Protein 6H99 (pdb70)

Organism: Chlorobium limicola (strain DSM 245 / NBRC 103803 / 6330) (NCBI:txid290315)

Solvent-accessible surface area: 17802 Å² total

B-factor: mean 19.65, std 9.13, range [6.83, 72.65]

Sequence (423 aa):
HMEITTDSLLALLGSEKVKIIDVRSADAYNGWRMRGEVRGGHIKGAKSLPAKWLTDPEWLNIVRFKQIRPEDAIVLYGYTPEECEEQTATRFKENGYNNVSVFHRFHPDWTGNDAFPMDRLEQYNRLVPAEWVNGLISGEEIPEYDNDTFIVCCHAHYRNRDAYLSGHIPGATDMDTLALESPETWNRRTPEELKKALEEHGITASTTVVLYGKFMHPDNADEFPGSAAGHIGAIRLAFIMMMYAGVEDVRVLNGGYQSWTDAGFAISKDDVPKTTVPEFGAPIPSRPEFAVDIDEAKEMLQSEDSSDLVCVRSYPEYIGEVSGYNYIAAAGRIPGAIFAECGSDAYHMENYRNHDHTTREYHEIEDIWAKSGIIPKKHLAFYGTGWRGSEAWFNALLMMGWPRVSVYDGGWFEWSNDPENPYETGVP

CATH classification: 3.40.250.10 (+1 more: 3.40.250.10)

Radius of gyration: 21.92 Å; Cα contacts (8 Å, |Δi|>4): 915; chains: 1; bounding box: 57×53×55 Å

Secondary structure (DSSP, 8-state):
-EEE-HHHHHHHTT-TTEEEEE-S-HHHHHT--TT--SS-SEETTPEE--GGGGGSTTHHHHHHHTT--TTSEEEEE-SSGGGGHHHHHHHHHTT---EEEE--IIIIITT-TTS-EE--TTGGGEE-HHHHHHHHTT---SS---S-EEEEEEESS-HHHHHT-B-TT-EEEEGGGTB-TTT-SBPPHHHHHHHHHHTT--TTSEEEEEE-B----TTSS-GGGGBHHHHHHHHHHHHHHHT-S-EEEETTTHHHHHHTT---B---PPPPP-S---S-S-S-GGGEE-HHHHHHHTT-TTEEEEE---HHHHTTS--SSTT-----B-TTPEE---SSSTT--GGGB-TTSSBP-HHHHHHHHHHTT--TTSEEEE---SHHHHHHHHHHHHTT-SSEEEESSHHHHHHTSTTS--B-S--

Structure (mmCIF, N/CA/C/O backbone):
data_6H99
#
_entry.id   6H99
#
_cell.length_a   129.760
_cell.length_b   43.183
_cell.length_c   88.740
_cell.angle_alpha   90.00
_cell.angle_beta   108.46
_cell.angle_gamma   90.00
#
_symmetry.space_group_name_H-M   'C 1 2 1'
#
loop_
_entity.id
_entity.type
_entity.pdbx_description
1 polymer Sulfurtransferase
2 non-polymer 'MAGNESIUM ION'
3 non-polymer 'CHLORIDE ION'
4 non-polymer 1,2-ETHANEDIOL
5 non-polymer DI(HYDROXYETHYL)ETHER
6 non-polymer GLYCEROL
7 water water
#
loop_
_atom_site.group_PDB
_atom_site.id
_atom_site.type_symbol
_atom_site.label_atom_id
_atom_site.label_alt_id
_atom_site.label_comp_id
_atom_site.label_asym_id
_atom_site.label_entity_id
_atom_site.label_seq_id
_atom_site.pdbx_PDB_ins_code
_atom_site.Cartn_x
_atom_site.Cartn_y
_atom_site.Cartn_z
_atom_site.occupancy
_atom_site.B_iso_or_equiv
_atom_site.auth_seq_id
_atom_site.auth_comp_id
_atom_site.auth_asym_id
_atom_site.auth_atom_id
_atom_site.pdbx_PDB_model_num
ATOM 1 N N . HIS A 1 17 ? 9.710 19.130 3.114 1.00 38.36 -2 HIS A N 1
ATOM 2 C CA . HIS A 1 17 ? 11.030 18.593 2.776 1.00 34.45 -2 HIS A CA 1
ATOM 3 C C . HIS A 1 17 ? 10.984 17.828 1.459 1.00 32.90 -2 HIS A C 1
ATOM 4 O O . HIS A 1 17 ? 10.043 17.068 1.213 1.00 38.91 -2 HIS A O 1
ATOM 11 N N . MET A 1 18 ? 11.994 18.016 0.613 1.00 37.33 -1 MET A N 1
ATOM 12 C CA . MET A 1 18 ? 11.994 17.332 -0.671 1.00 35.89 -1 MET A CA 1
ATOM 13 C C . MET A 1 18 ? 12.236 15.837 -0.462 1.00 38.77 -1 MET A C 1
ATOM 14 O O . MET A 1 18 ? 12.712 15.410 0.592 1.00 35.62 -1 MET A O 1
ATOM 19 N N . GLU A 1 19 ? 11.887 15.041 -1.480 1.00 29.76 35 GLU A N 1
ATOM 20 C CA . GLU A 1 19 ? 11.979 13.589 -1.459 1.00 30.51 35 GLU A CA 1
ATOM 21 C C . GLU A 1 19 ? 12.982 13.129 -2.508 1.00 31.56 35 GLU A C 1
ATOM 22 O O . GLU A 1 19 ? 13.179 13.799 -3.524 1.00 29.47 35 GLU A O 1
ATOM 28 N N . ILE A 1 20 ? 13.644 11.994 -2.248 1.00 20.07 36 ILE A N 1
ATOM 29 C CA . ILE A 1 20 ? 14.492 11.329 -3.236 1.00 16.65 36 ILE A CA 1
ATOM 30 C C . ILE A 1 20 ? 13.985 9.906 -3.458 1.00 22.24 36 ILE A C 1
ATOM 31 O O . ILE A 1 20 ? 13.574 9.224 -2.510 1.00 20.81 36 ILE A O 1
ATOM 36 N N . THR A 1 21 ? 13.985 9.470 -4.719 1.00 21.51 37 THR A N 1
ATOM 37 C CA . THR A 1 21 ? 13.482 8.146 -5.069 1.00 20.31 37 THR A CA 1
ATOM 38 C C . THR A 1 21 ? 14.534 7.059 -4.858 1.00 18.54 37 THR A C 1
ATOM 39 O O . THR A 1 21 ? 15.737 7.318 -4.781 1.00 19.97 37 THR A O 1
ATOM 43 N N . THR A 1 22 ? 14.047 5.821 -4.741 1.00 17.48 38 THR A N 1
ATOM 44 C CA . THR A 1 22 ? 14.931 4.665 -4.669 1.00 20.14 38 THR A CA 1
ATOM 45 C C . THR A 1 22 ? 15.915 4.626 -5.838 1.00 21.02 38 THR A C 1
ATOM 46 O O . THR A 1 22 ? 17.111 4.392 -5.643 1.00 21.00 38 THR A O 1
ATOM 50 N N . ASP A 1 23 ? 15.429 4.841 -7.070 1.00 24.72 39 ASP A N 1
ATOM 51 C CA . ASP A 1 23 ? 16.341 4.727 -8.208 1.00 22.81 39 ASP A CA 1
ATOM 52 C C . ASP A 1 23 ? 17.368 5.844 -8.199 1.00 19.21 39 ASP A C 1
ATOM 53 O O . ASP A 1 23 ? 18.527 5.622 -8.575 1.00 19.39 39 ASP A O 1
ATOM 58 N N . SER A 1 24 ? 16.967 7.032 -7.759 1.00 17.13 40 SER A N 1
ATOM 59 C CA . SER A 1 24 ? 17.909 8.136 -7.661 1.00 19.76 40 SER A CA 1
ATOM 60 C C . SER A 1 24 ? 19.014 7.824 -6.663 1.00 19.29 40 SER A C 1
ATOM 61 O O . SER A 1 24 ? 20.209 7.964 -6.964 1.00 18.36 40 SER A O 1
ATOM 64 N N . LEU A 1 25 ? 18.624 7.389 -5.474 1.00 21.64 41 LEU A N 1
ATOM 65 C CA . LEU A 1 25 ? 19.608 7.121 -4.434 1.00 19.01 41 LEU A CA 1
ATOM 66 C C . LEU A 1 25 ? 20.556 6.015 -4.858 1.00 18.27 41 LEU A C 1
ATOM 67 O O . LEU A 1 25 ? 21.774 6.114 -4.647 1.00 19.49 41 LEU A O 1
ATOM 72 N N . LEU A 1 26 ? 20.014 4.950 -5.453 1.00 15.91 42 LEU A N 1
ATOM 73 C CA . LEU A 1 26 ? 20.855 3.872 -5.941 1.00 21.55 42 LEU A CA 1
ATOM 74 C C . LEU A 1 26 ? 21.882 4.400 -6.930 1.00 21.77 42 LEU A C 1
ATOM 75 O O . LEU A 1 26 ? 23.062 4.033 -6.878 1.00 24.09 42 LEU A O 1
ATOM 80 N N . ALA A 1 27 ? 21.450 5.289 -7.831 1.00 20.33 43 ALA A N 1
ATOM 81 C CA . ALA A 1 27 ? 22.360 5.772 -8.853 1.00 18.29 43 ALA A CA 1
ATOM 82 C C . ALA A 1 27 ? 23.430 6.684 -8.278 1.00 20.26 43 ALA A C 1
ATOM 83 O O . ALA A 1 27 ? 24.522 6.772 -8.856 1.00 17.25 43 ALA A O 1
ATOM 85 N N . LEU A 1 28 ? 23.169 7.312 -7.129 1.00 20.88 44 LEU A N 1
ATOM 86 C CA . LEU A 1 28 ? 24.137 8.203 -6.502 1.00 19.99 44 LEU A CA 1
ATOM 87 C C . LEU A 1 28 ? 25.040 7.514 -5.498 1.00 23.92 44 LEU A C 1
ATOM 88 O O . LEU A 1 28 ? 25.939 8.174 -4.974 1.00 22.02 44 LEU A O 1
ATOM 93 N N . LEU A 1 29 ? 24.833 6.233 -5.192 1.00 19.07 45 LEU A N 1
ATOM 94 C CA . LEU A 1 29 ? 25.668 5.622 -4.158 1.00 23.12 45 LEU A CA 1
ATOM 95 C C . LEU A 1 29 ? 27.133 5.707 -4.570 1.00 28.66 45 LEU A C 1
ATOM 96 O O . LEU A 1 29 ? 27.470 5.533 -5.742 1.00 28.80 45 LEU A O 1
ATOM 101 N N . GLY A 1 30 ? 28.003 6.007 -3.606 1.00 36.30 46 GLY A N 1
ATOM 102 C CA . GLY A 1 30 ? 29.421 6.078 -3.886 1.00 42.48 46 GLY A CA 1
ATOM 103 C C . GLY A 1 30 ? 29.905 7.396 -4.447 1.00 45.05 46 GLY A C 1
ATOM 104 O O . GLY A 1 30 ? 31.116 7.564 -4.627 1.00 63.96 46 GLY A O 1
ATOM 105 N N . SER A 1 31 ? 29.009 8.331 -4.739 1.00 42.37 47 SER A N 1
ATOM 106 C CA . SER A 1 31 ? 29.393 9.700 -5.057 1.00 41.29 47 SER A CA 1
ATOM 107 C C . SER A 1 31 ? 29.748 10.437 -3.774 1.00 44.16 47 SER A C 1
ATOM 108 O O . SER A 1 31 ? 28.917 10.546 -2.870 1.00 50.74 47 SER A O 1
ATOM 111 N N . GLU A 1 32 ? 30.965 10.955 -3.680 1.00 45.48 48 GLU A N 1
ATOM 112 C CA . GLU A 1 32 ? 31.316 11.616 -2.436 1.00 51.84 48 GLU A CA 1
ATOM 113 C C . GLU A 1 32 ? 30.833 13.069 -2.373 1.00 54.53 48 GLU A C 1
ATOM 114 O O . GLU A 1 32 ? 31.322 13.826 -1.527 1.00 56.79 48 GLU A O 1
ATOM 120 N N . LYS A 1 33 ? 29.874 13.483 -3.206 1.00 44.74 49 LYS A N 1
ATOM 121 C CA . LYS A 1 33 ? 29.233 14.771 -2.969 1.00 36.50 49 LYS A CA 1
ATOM 122 C C . LYS A 1 33 ? 27.893 14.649 -2.249 1.00 42.62 49 LYS A C 1
ATOM 123 O O . LYS A 1 33 ? 27.403 15.653 -1.714 1.00 44.55 49 LYS A O 1
ATOM 129 N N . VAL A 1 34 ? 27.302 13.448 -2.213 1.00 48.32 50 VAL A N 1
ATOM 130 C CA . VAL A 1 34 ? 26.042 13.185 -1.518 1.00 37.94 50 VAL A CA 1
ATOM 131 C C . VAL A 1 34 ? 26.341 12.476 -0.201 1.00 28.16 50 VAL A C 1
ATOM 132 O O . VAL A 1 34 ? 27.138 11.529 -0.159 1.00 34.84 50 VAL A O 1
ATOM 136 N N . LYS A 1 35 ? 25.741 12.973 0.884 1.00 25.72 51 LYS A N 1
ATOM 137 C CA . LYS A 1 35 ? 25.961 12.470 2.234 1.00 22.00 51 LYS A CA 1
ATOM 138 C C . LYS A 1 35 ? 24.654 11.864 2.728 1.00 17.00 51 LYS A C 1
ATOM 139 O O . LYS A 1 35 ? 23.685 12.588 2.983 1.00 17.04 51 LYS A O 1
ATOM 145 N N . ILE A 1 36 ? 24.641 10.539 2.875 1.00 15.94 52 ILE A N 1
ATOM 146 C CA . ILE A 1 36 ? 23.470 9.804 3.342 1.00 16.54 52 ILE A CA 1
ATOM 147 C C . ILE A 1 36 ? 23.534 9.698 4.857 1.00 17.09 52 ILE A C 1
ATOM 148 O O . ILE A 1 36 ? 24.547 9.240 5.396 1.00 15.74 52 ILE A O 1
ATOM 153 N N . ILE A 1 37 ? 22.446 10.065 5.535 1.00 14.50 53 ILE A N 1
ATOM 154 C CA . ILE A 1 37 ? 22.420 10.137 6.997 1.00 16.45 53 ILE A CA 1
ATOM 155 C C . ILE A 1 37 ? 21.279 9.271 7.533 1.00 16.89 53 ILE A C 1
ATOM 156 O O . ILE A 1 37 ? 20.101 9.515 7.242 1.00 16.10 53 ILE A O 1
ATOM 161 N N . ASP A 1 38 ? 21.639 8.292 8.362 1.00 12.09 54 ASP A N 1
ATOM 162 C CA . ASP A 1 38 ? 20.701 7.371 8.997 1.00 18.14 54 ASP A CA 1
ATOM 163 C C . ASP A 1 38 ? 20.331 7.912 10.376 1.00 15.68 54 ASP A C 1
ATOM 164 O O . ASP A 1 38 ? 21.185 7.971 11.275 1.00 14.61 54 ASP A O 1
ATOM 169 N N . VAL A 1 39 ? 19.067 8.311 10.559 1.00 15.17 55 VAL A N 1
ATOM 170 C CA . VAL A 1 39 ? 18.667 8.925 11.826 1.00 17.14 55 VAL A CA 1
ATOM 171 C C . VAL A 1 39 ? 18.077 7.914 12.816 1.00 15.88 55 VAL A C 1
ATOM 172 O O . VAL A 1 39 ? 17.480 8.307 13.817 1.00 15.79 55 VAL A O 1
ATOM 176 N N . ARG A 1 40 ? 18.208 6.619 12.530 1.00 12.33 56 ARG A N 1
ATOM 177 C CA . ARG A 1 40 ? 17.786 5.585 13.478 1.00 13.10 56 ARG A CA 1
ATOM 178 C C . ARG A 1 40 ? 18.813 5.459 14.586 1.00 15.22 56 ARG A C 1
ATOM 179 O O . ARG A 1 40 ? 19.836 6.152 14.584 1.00 13.44 56 ARG A O 1
ATOM 187 N N . SER A 1 41 ? 18.536 4.569 15.548 1.00 11.39 57 SER A N 1
ATOM 188 C CA . SER A 1 41 ? 19.497 4.377 16.626 1.00 12.51 57 SER A CA 1
ATOM 189 C C . SER A 1 41 ? 20.801 3.852 16.067 1.00 12.86 57 SER A C 1
ATOM 190 O O . SER A 1 41 ? 20.840 3.223 15.015 1.00 13.80 57 SER A O 1
ATOM 193 N N . ALA A 1 42 ? 21.886 4.066 16.829 1.00 12.53 58 ALA A N 1
ATOM 194 C CA . ALA A 1 42 ? 23.152 3.484 16.401 1.00 11.24 58 ALA A CA 1
ATOM 195 C C . ALA A 1 42 ? 23.062 1.965 16.346 1.00 9.81 58 ALA A C 1
ATOM 196 O O . ALA A 1 42 ? 23.760 1.320 15.562 1.00 11.25 58 ALA A O 1
ATOM 198 N N . ASP A 1 43 ? 22.217 1.375 17.184 1.00 12.81 59 ASP A N 1
ATOM 199 C CA . ASP A 1 43 ? 22.110 -0.076 17.169 1.00 11.66 59 ASP A CA 1
ATOM 200 C C . ASP A 1 43 ? 21.458 -0.573 15.885 1.00 11.87 59 ASP A C 1
ATOM 201 O O . ASP A 1 43 ? 21.905 -1.574 15.325 1.00 11.22 59 ASP A O 1
ATOM 206 N N . ALA A 1 44 ? 20.401 0.103 15.420 1.00 13.25 60 ALA A N 1
ATOM 207 C CA . ALA A 1 44 ? 19.805 -0.240 14.121 1.00 12.71 60 ALA A CA 1
ATOM 208 C C . ALA A 1 44 ? 20.832 -0.061 13.004 1.00 12.68 60 ALA A C 1
ATOM 209 O O . ALA A 1 44 ? 21.028 -0.954 12.168 1.00 11.63 60 ALA A O 1
ATOM 211 N N . TYR A 1 45 ? 21.540 1.083 13.026 1.00 10.57 61 TYR A N 1
ATOM 212 C CA . TYR A 1 45 ? 22.626 1.333 12.088 1.00 11.64 61 TYR A CA 1
ATOM 213 C C . TYR A 1 45 ? 23.617 0.181 12.053 1.00 13.25 61 TYR A C 1
ATOM 214 O O . TYR A 1 45 ? 24.065 -0.226 10.973 1.00 13.09 61 TYR A O 1
ATOM 223 N N . ASN A 1 46 ? 23.960 -0.369 13.237 1.00 11.97 62 ASN A N 1
ATOM 224 C CA . ASN A 1 46 ? 24.981 -1.403 13.323 1.00 10.92 62 ASN A CA 1
ATOM 225 C C . ASN A 1 46 ? 24.509 -2.731 12.778 1.00 12.28 62 ASN A C 1
ATOM 226 O O . ASN A 1 46 ? 25.356 -3.589 12.506 1.00 11.58 62 ASN A O 1
ATOM 231 N N . GLY A 1 47 ? 23.192 -2.926 12.653 1.00 11.66 63 GLY A N 1
ATOM 232 C CA . GLY A 1 47 ? 22.686 -4.182 12.126 1.00 11.80 63 GLY A CA 1
ATOM 233 C C . GLY A 1 47 ? 21.432 -4.694 12.808 1.00 12.72 63 GLY A C 1
ATOM 234 O O . GLY A 1 47 ? 20.785 -5.611 12.288 1.00 14.62 63 GLY A O 1
ATOM 235 N N . TRP A 1 48 ? 21.077 -4.145 13.969 1.00 11.56 64 TRP A N 1
ATOM 236 C CA . TRP A 1 48 ? 19.939 -4.661 14.722 1.00 11.38 64 TRP A CA 1
ATOM 237 C C . TRP A 1 48 ? 18.634 -4.445 13.963 1.00 14.41 64 TRP A C 1
ATOM 238 O O . TRP A 1 48 ? 18.319 -3.329 13.534 1.00 14.44 64 TRP A O 1
ATOM 249 N N . ARG A 1 49 ? 17.853 -5.514 13.847 1.00 14.78 65 ARG A N 1
ATOM 250 C CA . ARG A 1 49 ? 16.585 -5.425 13.121 1.00 15.91 65 ARG A CA 1
ATOM 251 C C . ARG A 1 49 ? 15.484 -5.003 14.094 1.00 15.92 65 ARG A C 1
ATOM 252 O O . ARG A 1 49 ? 14.609 -5.775 14.503 1.00 17.94 65 ARG A O 1
ATOM 260 N N . MET A 1 50 ? 15.538 -3.718 14.451 1.00 15.84 66 MET A N 1
ATOM 261 C CA . MET A 1 50 ? 14.736 -3.181 15.537 1.00 14.75 66 MET A CA 1
ATOM 262 C C . MET A 1 50 ? 13.250 -3.219 15.248 1.00 20.33 66 MET A C 1
ATOM 263 O O . MET A 1 50 ? 12.450 -3.188 16.193 1.00 21.40 66 MET A O 1
ATOM 268 N N . ARG A 1 51 ? 12.854 -3.271 13.977 1.00 19.68 67 ARG A N 1
ATOM 269 C CA . ARG A 1 51 ? 11.431 -3.319 13.640 1.00 21.46 67 ARG A CA 1
ATOM 270 C C . ARG A 1 51 ? 11.072 -4.567 12.842 1.00 23.76 67 ARG A C 1
ATOM 271 O O . ARG A 1 51 ? 10.094 -4.569 12.086 1.00 26.16 67 ARG A O 1
ATOM 279 N N . GLY A 1 52 ? 11.846 -5.641 13.011 1.00 21.07 68 GLY A N 1
ATOM 280 C CA . GLY A 1 52 ? 11.561 -6.911 12.374 1.00 23.04 68 GLY A CA 1
ATOM 281 C C . GLY A 1 52 ? 11.855 -6.969 10.892 1.00 28.90 68 GLY A C 1
ATOM 282 O O . GLY A 1 52 ? 11.420 -7.911 10.222 1.00 25.29 68 GLY A O 1
ATOM 283 N N . GLU A 1 53 ? 12.576 -5.986 10.358 1.00 22.02 69 GLU A N 1
ATOM 284 C CA . GLU A 1 53 ? 12.956 -5.996 8.958 1.00 19.20 69 GLU A CA 1
ATOM 285 C C . GLU A 1 53 ? 13.744 -7.261 8.619 1.00 25.32 69 GLU A C 1
ATOM 286 O O . GLU A 1 53 ? 14.396 -7.870 9.475 1.00 21.19 69 GLU A O 1
ATOM 292 N N . VAL A 1 54 ? 13.680 -7.665 7.350 1.00 23.97 70 VAL A N 1
ATOM 293 C CA . VAL A 1 54 ? 14.308 -8.925 6.983 1.00 18.36 70 VAL A CA 1
ATOM 294 C C . VAL A 1 54 ? 15.834 -8.805 6.954 1.00 23.37 70 VAL A C 1
ATOM 295 O O . VAL A 1 54 ? 16.546 -9.791 7.167 1.00 23.46 70 VAL A O 1
ATOM 299 N N . ARG A 1 55 ? 16.360 -7.609 6.723 1.00 23.76 71 ARG A N 1
ATOM 300 C CA . ARG A 1 55 ? 17.795 -7.365 6.626 1.00 19.02 71 ARG A CA 1
ATOM 301 C C . ARG A 1 55 ? 18.070 -6.078 7.390 1.00 18.62 71 ARG A C 1
ATOM 302 O O . ARG A 1 55 ? 17.388 -5.078 7.167 1.00 18.90 71 ARG A O 1
ATOM 310 N N . GLY A 1 56 ? 19.031 -6.098 8.315 1.00 16.93 72 GLY A N 1
ATOM 311 C CA . GLY A 1 56 ? 19.315 -4.950 9.146 1.00 16.44 72 GLY A CA 1
ATOM 312 C C . GLY A 1 56 ? 20.619 -4.286 8.732 1.00 14.67 72 GLY A C 1
ATOM 313 O O . GLY A 1 56 ? 21.365 -4.795 7.903 1.00 16.95 72 GLY A O 1
ATOM 314 N N . GLY A 1 57 ? 20.888 -3.138 9.333 1.00 11.96 73 GLY A N 1
ATOM 315 C CA . GLY A 1 57 ? 22.053 -2.363 8.955 1.00 13.40 73 GLY A CA 1
ATOM 316 C C . GLY A 1 57 ? 21.641 -1.085 8.245 1.00 12.77 73 GLY A C 1
ATOM 317 O O . GLY A 1 57 ? 20.497 -0.625 8.336 1.00 15.45 73 GLY A O 1
ATOM 318 N N . HIS A 1 58 ? 22.611 -0.480 7.553 1.00 13.97 74 HIS A N 1
ATOM 319 C CA . HIS A 1 58 ? 22.406 0.829 6.956 1.00 14.20 74 HIS A CA 1
ATOM 320 C C . HIS A 1 58 ? 22.652 0.795 5.448 1.00 14.45 74 HIS A C 1
ATOM 321 O O . HIS A 1 58 ? 23.337 -0.084 4.906 1.00 14.05 74 HIS A O 1
ATOM 328 N N . ILE A 1 59 ? 22.091 1.794 4.768 1.00 13.45 75 ILE A N 1
ATOM 329 C CA . ILE A 1 59 ? 22.418 1.970 3.361 1.00 14.75 75 ILE A CA 1
ATOM 330 C C . ILE A 1 59 ? 23.916 2.176 3.216 1.00 13.62 75 ILE A C 1
ATOM 331 O O . ILE A 1 59 ? 24.524 2.941 3.972 1.00 14.88 75 ILE A O 1
ATOM 336 N N . LYS A 1 60 ? 24.515 1.487 2.249 1.00 17.14 76 LYS A N 1
ATOM 337 C CA . LYS A 1 60 ? 25.956 1.530 2.055 1.00 15.31 76 LYS A CA 1
ATOM 338 C C . LYS A 1 60 ? 26.438 2.965 1.908 1.00 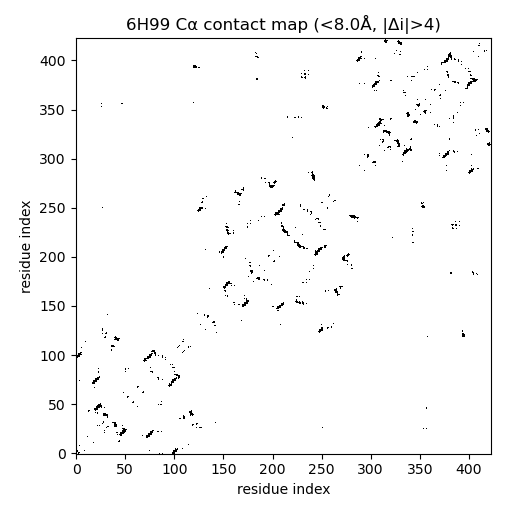20.20 76 LYS A C 1
ATOM 339 O O . LYS A 1 60 ? 25.927 3.733 1.082 1.00 21.10 76 LYS A O 1
ATOM 345 N N . GLY A 1 61 ? 27.409 3.336 2.729 1.00 15.70 77 GLY A N 1
ATOM 346 C CA . GLY A 1 61 ? 27.946 4.676 2.703 1.00 17.47 77 GLY A CA 1
ATOM 347 C C . GLY A 1 61 ? 27.324 5.641 3.685 1.00 16.75 77 GLY A C 1
ATOM 348 O O . GLY A 1 61 ? 27.879 6.732 3.891 1.00 19.29 77 GLY A O 1
ATOM 349 N N . ALA A 1 62 ? 26.189 5.286 4.291 1.00 16.75 78 ALA A N 1
ATOM 350 C CA . ALA A 1 62 ? 25.495 6.188 5.187 1.00 14.77 78 ALA A CA 1
ATOM 351 C C . ALA A 1 62 ? 26.318 6.442 6.446 1.00 15.20 78 ALA A C 1
ATOM 352 O O . ALA A 1 62 ? 27.152 5.621 6.850 1.00 16.89 78 ALA A O 1
ATOM 354 N N . LYS A 1 63 ? 26.092 7.608 7.032 1.00 13.78 79 LYS A N 1
ATOM 355 C CA . LYS A 1 63 ? 26.655 7.978 8.326 1.00 12.33 79 LYS A CA 1
ATOM 356 C C . LYS A 1 63 ? 25.552 7.863 9.365 1.00 15.29 79 LYS A C 1
ATOM 357 O O . LYS A 1 63 ? 24.368 7.972 9.052 1.00 15.85 79 LYS A O 1
ATOM 363 N N . SER A 1 64 ? 25.947 7.637 10.621 1.00 12.59 80 SER A N 1
ATOM 364 C CA . SER A 1 64 ? 25.003 7.523 11.723 1.00 11.87 80 SER A CA 1
ATOM 365 C C . SER A 1 64 ? 24.813 8.863 12.432 1.00 13.58 80 SER A C 1
ATOM 366 O O . SER A 1 64 ? 25.785 9.460 12.931 1.00 13.39 80 SER A O 1
ATOM 369 N N . LEU A 1 65 ? 23.562 9.312 12.537 1.00 13.88 81 LEU A N 1
ATOM 370 C CA . LEU A 1 65 ? 23.226 10.505 13.318 1.00 18.04 81 LEU A CA 1
ATOM 371 C C . LEU A 1 65 ? 21.877 10.306 14.001 1.00 15.58 81 LEU A C 1
ATOM 372 O O . LEU A 1 65 ? 20.843 10.828 13.560 1.00 14.93 81 LEU A O 1
ATOM 377 N N . PRO A 1 66 ? 21.845 9.542 15.087 1.00 12.86 82 PRO A N 1
ATOM 378 C CA . PRO A 1 66 ? 20.565 9.195 15.715 1.00 15.87 82 PRO A CA 1
ATOM 379 C C . PRO A 1 66 ? 19.732 10.424 16.064 1.00 16.21 82 PRO A C 1
ATOM 380 O O . PRO A 1 66 ? 20.224 11.375 16.672 1.00 15.64 82 PRO A O 1
ATOM 384 N N . ALA A 1 67 ? 18.443 10.386 15.699 1.00 17.12 83 ALA A N 1
ATOM 385 C CA . ALA A 1 67 ? 17.547 11.494 16.026 1.00 18.58 83 ALA A CA 1
ATOM 386 C C . ALA A 1 67 ? 17.439 11.722 17.525 1.00 19.85 83 ALA A C 1
ATOM 387 O O . ALA A 1 67 ? 17.077 12.825 17.955 1.00 17.33 83 ALA A O 1
ATOM 389 N N . LYS A 1 68 ? 17.753 10.709 18.331 1.00 19.45 84 LYS A N 1
ATOM 390 C CA . LYS A 1 68 ? 17.849 10.893 19.772 1.00 19.53 84 LYS A CA 1
ATOM 391 C C . LYS A 1 68 ? 18.707 12.105 20.141 1.00 17.27 84 LYS A C 1
ATOM 392 O O . LYS A 1 68 ? 18.420 12.808 21.125 1.00 21.27 84 LYS A O 1
ATOM 398 N N . TRP A 1 69 ? 19.752 12.375 19.355 1.00 18.41 85 TRP A N 1
ATOM 399 C CA . TRP A 1 69 ? 20.704 13.443 19.637 1.00 14.61 85 TRP A CA 1
ATOM 400 C C . TRP A 1 69 ? 20.144 14.844 19.407 1.00 19.35 85 TRP A C 1
ATOM 401 O O . TRP A 1 69 ? 20.796 15.815 19.806 1.00 17.46 85 TRP A O 1
ATOM 412 N N . LEU A 1 70 ? 18.967 14.976 18.786 1.00 18.85 86 LEU A N 1
ATOM 413 C CA . LEU A 1 70 ? 18.390 16.302 18.575 1.00 20.36 86 LEU A CA 1
ATOM 414 C C . LEU A 1 70 ? 18.105 17.029 19.895 1.00 20.62 86 LEU A C 1
ATOM 415 O O . LEU A 1 70 ? 18.044 18.266 19.918 1.00 22.44 86 LEU A O 1
ATOM 420 N N . THR A 1 71 ? 17.883 16.301 20.991 1.00 20.61 87 THR A N 1
ATOM 421 C CA . THR A 1 71 ? 17.631 16.959 22.269 1.00 27.76 87 THR A CA 1
ATOM 422 C C . THR A 1 71 ? 18.900 17.230 23.057 1.00 28.30 87 THR A C 1
ATOM 423 O O . THR A 1 71 ? 18.816 17.726 24.186 1.00 29.81 87 THR A O 1
ATOM 427 N N . ASP A 1 72 ? 20.050 16.913 22.505 1.00 22.18 88 ASP A N 1
ATOM 428 C CA . ASP A 1 72 ? 21.305 17.257 23.148 1.00 25.71 88 ASP A CA 1
ATOM 429 C C . ASP A 1 72 ? 21.862 18.549 22.567 1.00 19.72 88 ASP A C 1
ATOM 430 O O . ASP A 1 72 ? 21.848 18.738 21.342 1.00 21.73 88 ASP A O 1
ATOM 435 N N . PRO A 1 73 ? 22.341 19.484 23.392 1.00 23.78 89 PRO A N 1
ATOM 436 C CA . PRO A 1 73 ? 22.946 20.696 22.827 1.00 19.74 89 PRO A CA 1
ATOM 437 C C . PRO A 1 73 ? 24.140 20.400 21.947 1.00 25.80 89 PRO A C 1
ATOM 438 O O . PRO A 1 73 ? 24.502 21.248 21.129 1.00 26.31 89 PRO A O 1
ATOM 442 N N . GLU A 1 74 ? 24.737 19.202 22.064 1.00 26.58 90 GLU A N 1
ATOM 443 C CA . GLU A 1 74 ? 25.880 18.789 21.248 1.00 28.09 90 GLU A CA 1
ATOM 444 C C . GLU A 1 74 ? 25.551 18.594 19.757 1.00 24.29 90 GLU A C 1
ATOM 445 O O . GLU A 1 74 ? 26.484 18.487 18.950 1.00 22.91 90 GLU A O 1
ATOM 451 N N . TRP A 1 75 ? 24.268 18.570 19.367 1.00 22.28 91 TRP A N 1
ATOM 452 C CA . TRP A 1 75 ? 23.882 18.083 18.037 1.00 21.17 91 TRP A CA 1
ATOM 453 C C . TRP A 1 75 ? 24.631 18.780 16.905 1.00 24.50 91 TRP A C 1
ATOM 454 O O . TRP A 1 75 ? 25.192 18.121 16.022 1.00 19.58 91 TRP A O 1
ATOM 465 N N . LEU A 1 76 ? 24.644 20.112 16.895 1.00 21.67 92 LEU A N 1
ATOM 466 C CA . LEU A 1 76 ? 25.200 20.797 15.725 1.00 19.83 92 LEU A CA 1
ATOM 467 C C . LEU A 1 76 ? 26.713 20.616 15.641 1.00 20.07 92 LEU A C 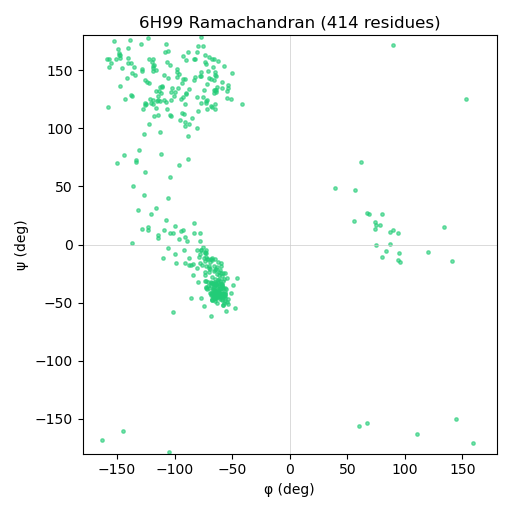1
ATOM 468 O O . LEU A 1 76 ? 27.260 20.427 14.544 1.00 21.42 92 LEU A O 1
ATOM 473 N N . ASN A 1 77 ? 27.397 20.626 16.793 1.00 21.62 93 ASN A N 1
ATOM 474 C CA . ASN A 1 77 ? 28.838 20.378 16.803 1.00 20.76 93 ASN A CA 1
ATOM 475 C C . ASN A 1 77 ? 29.164 18.951 16.352 1.00 20.88 93 ASN A C 1
ATOM 476 O O . ASN A 1 77 ? 30.208 18.720 15.740 1.00 20.21 93 ASN A O 1
ATOM 481 N N . ILE A 1 78 ? 28.288 17.985 16.645 1.00 22.26 94 ILE A N 1
ATOM 482 C CA . ILE A 1 78 ? 28.491 16.619 16.165 1.00 18.03 94 ILE A CA 1
ATOM 483 C C . ILE A 1 78 ? 28.420 16.571 14.643 1.00 18.76 94 ILE A C 1
ATOM 484 O O . ILE A 1 78 ? 29.246 15.929 13.981 1.00 18.83 94 ILE A O 1
ATOM 489 N N . VAL A 1 79 ? 27.400 17.217 14.076 1.00 18.83 95 VAL A N 1
ATOM 490 C CA . VAL A 1 79 ? 27.223 17.275 12.625 1.00 20.60 95 VAL A CA 1
ATOM 491 C C . VAL A 1 79 ? 28.471 17.860 11.961 1.00 18.60 95 VAL A C 1
ATOM 492 O O . VAL A 1 79 ? 29.002 17.309 10.987 1.00 21.25 95 VAL A O 1
ATOM 496 N N . ARG A 1 80 ? 28.950 18.990 12.484 1.00 20.32 96 ARG A N 1
ATOM 497 C CA . ARG A 1 80 ? 30.165 19.603 11.953 1.00 27.88 96 ARG A CA 1
ATOM 498 C C . ARG A 1 80 ? 31.373 18.687 12.125 1.00 22.22 96 ARG A C 1
ATOM 499 O O . ARG A 1 80 ? 32.199 18.557 11.212 1.00 24.01 96 ARG A O 1
ATOM 507 N N . PHE A 1 81 ? 31.485 18.021 13.276 1.00 22.37 97 PHE A N 1
ATOM 508 C CA . PHE A 1 81 ? 32.626 17.141 13.490 1.00 21.11 97 PHE A CA 1
ATOM 509 C C . PHE A 1 81 ? 32.625 16.000 12.486 1.00 24.72 97 PHE A C 1
ATOM 510 O O . PHE A 1 81 ? 33.684 15.568 12.015 1.00 26.57 97 PHE A O 1
ATOM 518 N N . LYS A 1 82 ? 31.450 15.511 12.139 1.00 22.45 98 LYS A N 1
ATOM 519 C CA . LYS A 1 82 ? 31.344 14.493 11.107 1.00 19.59 98 LYS A CA 1
ATOM 520 C C . LYS A 1 82 ? 31.476 15.061 9.690 1.00 25.80 98 LYS A C 1
ATOM 521 O O . LYS A 1 82 ? 31.223 14.338 8.726 1.00 25.72 98 LYS A O 1
ATOM 527 N N . GLN A 1 83 ? 31.865 16.331 9.546 1.00 28.54 99 GLN A N 1
ATOM 528 C CA . GLN A 1 83 ? 32.202 16.934 8.252 1.00 26.56 99 GLN A CA 1
ATOM 529 C C . GLN A 1 83 ? 30.984 17.106 7.358 1.00 28.75 99 GLN A C 1
ATOM 530 O O . GLN A 1 83 ? 31.119 17.137 6.133 1.00 28.82 99 GLN A O 1
ATOM 536 N N . ILE A 1 84 ? 29.801 17.233 7.955 1.00 24.08 100 ILE A N 1
ATOM 537 C CA . ILE A 1 84 ? 28.569 17.490 7.211 1.00 24.53 100 ILE A CA 1
ATOM 538 C C . ILE A 1 84 ? 28.373 19.001 7.140 1.00 29.66 100 ILE A C 1
ATOM 539 O O . ILE A 1 84 ? 28.123 19.653 8.159 1.00 27.71 100 ILE A O 1
ATOM 544 N N . ARG A 1 85 ? 28.493 19.559 5.934 1.00 30.23 101 ARG A N 1
ATOM 545 C CA . ARG A 1 85 ? 28.576 21.000 5.747 1.00 28.39 101 ARG A CA 1
ATOM 546 C C . ARG A 1 85 ? 27.408 21.506 4.901 1.00 32.43 101 ARG A C 1
ATOM 547 O O . ARG A 1 85 ? 26.839 20.749 4.106 1.00 29.83 101 ARG A O 1
ATOM 555 N N . PRO A 1 86 ? 27.017 22.776 5.071 1.00 32.11 102 PRO A N 1
ATOM 556 C CA . PRO A 1 86 ? 25.814 23.280 4.385 1.00 36.12 102 PRO A CA 1
ATOM 557 C C . PRO A 1 86 ? 25.831 23.117 2.873 1.00 30.59 102 PRO A C 1
ATOM 558 O O . PRO A 1 86 ? 24.756 23.050 2.273 1.00 37.24 102 PRO A O 1
ATOM 562 N N . GLU A 1 87 ? 27.003 23.024 2.246 1.00 29.94 103 GLU A N 1
ATOM 563 C CA . GLU A 1 87 ? 27.095 22.852 0.805 1.00 36.53 103 GLU A CA 1
ATOM 564 C C . GLU A 1 87 ? 26.843 21.418 0.361 1.00 35.85 103 GLU A C 1
ATOM 565 O O . GLU A 1 87 ? 26.703 21.180 -0.844 1.00 33.70 103 GLU A O 1
ATOM 571 N N . ASP A 1 88 ? 26.785 20.464 1.287 1.00 32.15 104 ASP A N 1
ATOM 572 C CA . ASP A 1 88 ? 26.605 19.069 0.918 1.00 28.92 104 ASP A CA 1
ATOM 573 C C . ASP A 1 88 ? 25.155 18.767 0.555 1.00 19.70 104 ASP A C 1
ATOM 574 O O . ASP A 1 88 ? 24.211 19.339 1.111 1.00 24.83 104 ASP A O 1
ATOM 579 N N . ALA A 1 89 ? 24.993 17.824 -0.360 1.00 25.30 105 ALA A N 1
ATOM 580 C CA . ALA A 1 89 ? 23.682 17.283 -0.695 1.00 23.92 105 ALA A CA 1
ATOM 581 C C . ALA A 1 89 ? 23.364 16.177 0.305 1.00 26.64 105 ALA A C 1
ATOM 582 O O . ALA A 1 89 ? 23.939 15.086 0.238 1.00 26.77 105 ALA A O 1
ATOM 584 N N . ILE A 1 90 ? 22.419 16.447 1.194 1.00 19.34 106 ILE A N 1
ATOM 585 C CA . ILE A 1 90 ? 22.107 15.575 2.320 1.00 22.78 106 ILE A CA 1
ATOM 586 C C . ILE A 1 90 ? 20.885 14.730 1.991 1.00 20.58 106 ILE A C 1
ATOM 587 O O . ILE A 1 90 ? 19.855 15.253 1.549 1.00 18.32 106 ILE A O 1
ATOM 592 N N . VAL A 1 91 ? 20.983 13.427 2.231 1.00 18.37 107 VAL A N 1
ATOM 593 C CA . VAL A 1 91 ? 19.837 12.527 2.144 1.00 16.09 107 VAL A CA 1
ATOM 594 C C . VAL A 1 91 ? 19.648 11.925 3.529 1.00 20.36 107 VAL A C 1
ATOM 595 O O . VAL A 1 91 ? 20.565 11.282 4.053 1.00 19.15 107 VAL A O 1
ATOM 599 N N . LEU A 1 92 ? 18.478 12.143 4.118 1.00 17.39 108 LEU A N 1
ATOM 600 C CA . LEU A 1 92 ? 18.120 11.549 5.401 1.00 15.95 108 LEU A CA 1
ATOM 601 C C . LEU A 1 92 ? 17.261 10.310 5.191 1.00 19.76 108 LEU A C 1
ATOM 602 O O . LEU A 1 92 ? 16.402 10.281 4.303 1.00 18.12 108 LEU A O 1
ATOM 607 N N . TYR A 1 93 ? 17.443 9.299 6.037 1.00 13.92 109 TYR A N 1
ATOM 608 C CA . TYR A 1 93 ? 16.404 8.283 6.063 1.00 14.01 109 TYR A CA 1
ATOM 609 C C . TYR A 1 93 ? 16.290 7.731 7.470 1.00 18.41 109 TYR A C 1
ATOM 610 O O . TYR A 1 93 ? 17.210 7.852 8.285 1.00 15.44 109 TYR A O 1
ATOM 619 N N . GLY A 1 94 ? 15.143 7.116 7.724 1.00 16.31 110 GLY A N 1
ATOM 620 C CA . GLY A 1 94 ? 14.887 6.420 8.971 1.00 17.76 110 GLY A CA 1
ATOM 621 C C . GLY A 1 94 ? 14.028 5.199 8.715 1.00 17.89 110 GLY A C 1
ATOM 622 O O . GLY A 1 94 ? 13.994 4.684 7.595 1.00 17.82 110 GLY A O 1
ATOM 623 N N . TYR A 1 95 ? 13.371 4.678 9.753 1.00 16.95 111 TYR A N 1
ATOM 624 C CA . TYR A 1 95 ? 12.411 3.618 9.487 1.00 18.10 111 TYR A CA 1
ATOM 625 C C . TYR A 1 95 ? 11.201 4.143 8.723 1.00 16.33 111 TYR A C 1
ATOM 626 O O . TYR A 1 95 ? 10.603 3.407 7.926 1.00 20.51 111 TYR A O 1
ATOM 635 N N . THR A 1 96 ? 10.826 5.392 8.964 1.00 20.77 112 THR A N 1
ATOM 636 C CA . THR A 1 96 ? 9.769 6.100 8.263 1.00 26.80 112 THR A CA 1
ATOM 637 C C . THR A 1 96 ? 10.255 7.501 7.917 1.00 21.59 112 THR A C 1
ATOM 638 O O . THR A 1 96 ? 11.088 8.079 8.634 1.00 19.89 112 THR A O 1
ATOM 642 N N . PRO A 1 97 ? 9.717 8.098 6.854 1.00 18.84 113 PRO A N 1
ATOM 643 C CA . PRO A 1 97 ? 10.033 9.516 6.590 1.00 18.36 113 PRO A CA 1
ATOM 644 C C . PRO A 1 97 ? 9.584 10.467 7.688 1.00 22.41 113 PRO A C 1
ATOM 645 O O . PRO A 1 97 ? 10.252 11.484 7.913 1.00 20.26 113 PRO A O 1
ATOM 649 N N . GLU A 1 98 ? 8.475 10.172 8.381 1.00 20.11 114 GLU A N 1
ATOM 650 C CA . GLU A 1 98 ? 8.045 11.026 9.477 1.00 24.37 114 GLU A CA 1
ATOM 651 C C . GLU A 1 98 ? 9.101 11.119 10.558 1.00 25.45 114 GLU A C 1
ATOM 652 O O . GLU A 1 98 ? 9.243 12.168 11.189 1.00 25.39 114 GLU A O 1
ATOM 658 N N . GLU A 1 99 ? 9.849 10.037 10.787 1.00 24.63 115 GLU A N 1
ATOM 659 C CA . GLU A 1 99 ? 10.895 10.085 11.807 1.00 25.23 115 GLU A CA 1
ATOM 660 C C . GLU A 1 99 ? 12.113 10.905 11.387 1.00 24.04 115 GLU A C 1
ATOM 661 O O . GLU A 1 99 ? 13.002 11.122 12.220 1.00 20.25 115 GLU A O 1
ATOM 667 N N . CYS A 1 100 ? 12.158 11.401 10.153 1.00 20.78 116 CYS A N 1
ATOM 668 C CA . CYS A 1 100 ? 13.231 12.276 9.715 1.00 16.18 116 CYS A CA 1
ATOM 669 C C . CYS A 1 100 ? 12.859 13.749 9.782 1.00 20.47 116 CYS A C 1
ATOM 670 O O . CYS A 1 100 ? 13.735 14.589 9.586 1.00 20.54 116 CYS A O 1
ATOM 673 N N A GLU A 1 101 ? 11.594 14.069 10.069 0.47 23.75 117 GLU A N 1
ATOM 674 N N B GLU A 1 101 ? 11.588 14.071 10.044 0.53 23.75 117 GLU A N 1
ATOM 675 C CA A GLU A 1 101 ? 11.095 15.433 9.899 0.47 26.24 117 GLU A CA 1
ATOM 676 C CA B GLU A 1 101 ? 11.108 15.445 9.895 0.53 26.23 117 GLU A CA 1
ATOM 677 C C A GLU A 1 101 ? 11.839 16.420 10.791 0.47 24.38 117 GLU A C 1
ATOM 678 C C B GLU A 1 101 ? 11.885 16.405 10.783 0.53 24.36 117 GLU A C 1
ATOM 679 O O A GLU A 1 101 ? 12.281 17.480 10.330 0.47 24.80 117 GLU A O 1
ATOM 680 O O B GLU A 1 101 ? 12.385 17.436 10.315 0.53 24.81 117 GLU A O 1
ATOM 691 N N . GLN A 1 102 ? 11.981 16.093 12.078 1.00 22.46 118 GLN A N 1
ATOM 692 C CA . GLN A 1 102 ? 12.666 16.989 12.999 1.00 24.00 118 GLN A CA 1
ATOM 693 C C . GLN A 1 102 ? 14.119 17.205 12.590 1.00 23.82 118 GLN A C 1
ATOM 694 O O . GLN A 1 102 ? 14.642 18.322 12.694 1.00 22.04 118 GLN A O 1
ATOM 700 N N . THR A 1 103 ? 14.795 16.145 12.133 1.00 20.00 119 THR A N 1
ATOM 701 C CA . THR A 1 103 ? 16.182 16.291 11.702 1.00 17.91 119 THR A CA 1
ATOM 702 C C . THR A 1 103 ? 16.277 17.191 10.474 1.00 18.36 119 THR A C 1
ATOM 703 O O . THR A 1 103 ? 17.141 18.075 10.408 1.00 18.90 119 THR A O 1
ATOM 707 N N . ALA A 1 104 ? 15.410 16.966 9.482 1.00 22.12 120 ALA A N 1
ATOM 708 C CA . ALA A 1 104 ? 15.422 17.829 8.302 1.00 21.76 120 ALA A CA 1
ATOM 709 C C . ALA A 1 104 ? 15.236 19.290 8.696 1.00 23.33 120 ALA A C 1
ATOM 710 O O . ALA A 1 104 ? 15.967 20.166 8.219 1.00 22.71 120 ALA A O 1
ATOM 712 N N . THR A 1 105 ? 14.288 19.558 9.598 1.00 21.75 121 THR A N 1
ATOM 713 C CA . THR A 1 105 ? 14.043 20.923 10.053 1.00 23.53 121 THR A CA 1
ATOM 714 C C . THR A 1 105 ? 15.244 21.508 10.777 1.00 28.25 121 THR A C 1
ATOM 715 O O . THR A 1 105 ? 15.574 22.687 10.603 1.00 25.43 121 THR A O 1
ATOM 719 N N . ARG A 1 106 ? 15.889 20.721 11.638 1.00 24.36 122 ARG A N 1
ATOM 720 C CA . ARG A 1 106 ? 17.040 21.261 12.337 1.00 23.43 122 ARG A CA 1
ATOM 721 C C . ARG A 1 106 ? 18.165 21.581 11.368 1.00 20.80 122 ARG A C 1
ATOM 722 O O . ARG A 1 106 ? 18.871 22.579 11.546 1.00 24.33 122 ARG A O 1
ATOM 730 N N . PHE A 1 107 ? 18.323 20.769 10.312 1.00 20.88 123 PHE A N 1
ATOM 731 C CA . PHE A 1 107 ? 19.324 21.064 9.290 1.00 19.70 123 PHE A CA 1
ATOM 732 C C . PHE A 1 107 ? 19.006 22.383 8.599 1.00 24.78 123 PHE A C 1
ATOM 733 O O . PHE A 1 107 ? 19.893 23.226 8.421 1.00 23.13 123 PHE A O 1
ATOM 741 N N . LYS A 1 108 ? 17.735 22.589 8.247 1.00 26.74 124 LYS A N 1
ATOM 742 C CA . LYS A 1 108 ? 17.339 23.809 7.546 1.00 26.73 124 LYS A CA 1
ATOM 743 C C . LYS A 1 108 ? 17.454 25.038 8.450 1.00 29.78 124 LYS A C 1
ATOM 744 O O . LYS A 1 108 ? 17.803 26.123 7.970 1.00 33.08 124 LYS A O 1
ATOM 750 N N . GLU A 1 109 ? 17.210 24.890 9.760 1.00 26.91 125 GLU A N 1
ATOM 751 C CA . GLU A 1 109 ? 17.391 26.027 10.665 1.00 31.16 125 GLU A CA 1
ATOM 752 C C . GLU A 1 109 ? 18.834 26.490 10.696 1.00 27.65 125 GLU A C 1
ATOM 753 O O . GLU A 1 109 ? 19.110 27.653 11.010 1.00 37.88 125 GLU A O 1
ATOM 759 N N . ASN A 1 110 ? 19.770 25.598 10.393 1.00 26.38 126 ASN A N 1
ATOM 760 C CA . ASN A 1 110 ? 21.187 25.894 10.513 1.00 28.10 126 ASN A CA 1
ATOM 761 C C . ASN A 1 110 ? 21.849 26.067 9.156 1.00 27.99 126 ASN A C 1
ATOM 762 O O . ASN A 1 110 ? 23.068 25.924 9.035 1.00 33.32 126 ASN A O 1
ATOM 767 N N . GLY A 1 111 ? 21.061 26.358 8.127 1.00 27.64 127 GLY A N 1
ATOM 768 C CA . GLY A 1 111 ? 21.624 26.776 6.862 1.00 29.11 127 GLY A CA 1
ATOM 769 C C . GLY A 1 111 ? 21.940 25.669 5.892 1.00 33.94 127 GLY A C 1
ATOM 770 O O . GLY A 1 111 ? 22.648 25.920 4.908 1.00 31.80 127 GLY A O 1
ATOM 771 N N . TYR A 1 112 ? 21.464 24.449 6.141 1.00 28.05 128 TYR A N 1
ATOM 772 C CA . TYR A 1 112 ? 21.633 23.347 5.199 1.00 29.39 128 TYR A CA 1
ATOM 773 C C . TYR A 1 112 ? 20.420 23.335 4.281 1.00 31.33 128 TYR A C 1
ATOM 774 O O . TYR A 1 112 ? 19.324 22.935 4.688 1.00 32.07 128 TYR A O 1
ATOM 783 N N . ASN A 1 113 ? 20.610 23.787 3.046 1.00 33.75 129 ASN A N 1
ATOM 784 C CA . ASN A 1 113 ? 19.493 23.995 2.137 1.00 36.02 129 ASN A CA 1
ATOM 785 C C . ASN A 1 113 ? 19.307 22.861 1.144 1.00 36.04 129 ASN A C 1
ATOM 786 O O . ASN A 1 113 ? 18.306 22.852 0.423 1.00 40.30 129 ASN A O 1
ATOM 791 N N . ASN A 1 114 ? 20.239 21.917 1.086 1.00 27.39 130 ASN A N 1
ATOM 792 C CA . ASN A 1 114 ? 20.158 20.785 0.174 1.00 23.59 130 ASN A CA 1
ATOM 793 C C . ASN A 1 114 ? 19.953 19.530 1.027 1.00 26.24 130 ASN A C 1
ATOM 794 O O . ASN A 1 114 ? 20.879 18.759 1.275 1.00 24.41 130 ASN A O 1
ATOM 799 N N . VAL A 1 115 ? 18.716 19.345 1.478 1.00 25.48 131 VAL A N 1
ATOM 800 C CA . VAL A 1 115 ? 18.314 18.218 2.316 1.00 26.69 131 VAL A CA 1
ATOM 801 C C . VAL A 1 115 ? 17.131 17.516 1.665 1.00 24.46 131 VAL A C 1
ATOM 802 O O . VAL A 1 115 ? 16.086 18.141 1.425 1.00 28.87 131 VAL A O 1
ATOM 806 N N . SER A 1 116 ? 17.288 16.223 1.371 1.00 19.33 132 SER A N 1
ATOM 807 C CA . SER A 1 116 ? 16.206 15.393 0.854 1.00 22.10 132 SER A CA 1
ATOM 808 C C . SER A 1 116 ? 15.939 14.273 1.849 1.00 23.87 132 SER A C 1
ATOM 809 O O . SER A 1 116 ? 16.836 13.885 2.604 1.00 20.59 132 SER A O 1
ATOM 812 N N . VAL A 1 117 ? 14.709 13.752 1.835 1.00 25.23 133 VAL A N 1
ATOM 813 C CA . VAL A 1 117 ? 14.326 12.616 2.667 1.00 20.29 133 VAL A CA 1
ATOM 814 C C . VAL A 1 117 ? 14.015 11.433 1.762 1.00 22.74 133 VAL A C 1
ATOM 815 O O . VAL A 1 117 ? 13.218 11.542 0.815 1.00 21.87 133 VAL A O 1
ATOM 819 N N . PHE A 1 118 ? 14.646 10.301 2.047 1.00 16.45 134 PHE A N 1
ATOM 820 C CA . PHE A 1 118 ? 14.362 9.052 1.361 1.00 14.41 134 PHE A CA 1
ATOM 821 C C . PHE A 1 118 ? 13.272 8.325 2.135 1.00 18.38 134 PHE A C 1
ATOM 822 O O . PHE A 1 118 ? 13.454 8.001 3.312 1.00 22.10 134 PHE A O 1
ATOM 830 N N . HIS A 1 119 ? 12.151 8.046 1.473 1.00 20.09 135 HIS A N 1
ATOM 831 C CA . HIS A 1 119 ? 10.986 7.522 2.178 1.00 21.25 135 HIS A CA 1
ATOM 832 C C . HIS A 1 119 ? 10.934 6.004 2.231 1.00 19.40 135 HIS A C 1
ATOM 833 O O . HIS A 1 119 ? 10.175 5.462 3.043 1.00 22.72 135 HIS A O 1
ATOM 840 N N . ARG A 1 120 ? 11.715 5.308 1.403 1.00 19.13 136 ARG A N 1
ATOM 841 C CA . ARG A 1 120 ? 11.467 3.907 1.097 1.00 18.75 136 ARG A CA 1
ATOM 842 C C . ARG A 1 120 ? 12.586 3.000 1.583 1.00 16.30 136 ARG A C 1
ATOM 843 O O . ARG A 1 120 ? 12.865 1.970 0.967 1.00 20.15 136 ARG A O 1
ATOM 851 N N . PHE A 1 121 ? 13.242 3.371 2.682 1.00 16.99 137 PHE A N 1
ATOM 852 C CA . PHE A 1 121 ? 14.256 2.483 3.241 1.00 15.77 137 PHE A CA 1
ATOM 853 C C . PHE A 1 121 ? 13.633 1.212 3.805 1.00 15.56 137 PHE A C 1
ATOM 854 O O . PHE A 1 121 ? 14.100 0.106 3.530 1.00 16.46 137 PHE A O 1
ATOM 862 N N . HIS A 1 122 ? 12.585 1.354 4.600 1.00 18.67 138 HIS A N 1
ATOM 863 C CA . HIS A 1 122 ? 11.903 0.203 5.179 1.00 19.10 138 HIS A CA 1
ATOM 864 C C . HIS A 1 122 ? 10.459 0.191 4.699 1.00 23.40 138 HIS A C 1
ATOM 865 O O . HIS A 1 122 ? 9.727 1.165 4.936 1.00 23.39 138 HIS A O 1
ATOM 872 N N . PRO A 1 123 ? 9.978 -0.887 4.075 1.00 25.07 139 PRO A N 1
ATOM 873 C CA . PRO A 1 123 ? 10.677 -2.139 3.796 1.00 23.90 139 PRO A CA 1
ATOM 874 C C . PRO A 1 123 ? 11.291 -2.261 2.404 1.00 21.33 139 PRO A C 1
ATOM 875 O O . PRO A 1 123 ? 11.823 -3.327 2.095 1.00 22.23 139 PRO A O 1
ATOM 879 N N . ASP A 1 124 ? 11.249 -1.205 1.581 1.00 22.85 140 ASP A N 1
ATOM 880 C CA . ASP A 1 124 ? 11.646 -1.356 0.179 1.00 25.66 140 ASP A CA 1
ATOM 881 C C . ASP A 1 124 ? 13.135 -1.641 0.044 1.00 29.08 140 ASP A C 1
ATOM 882 O O . ASP A 1 124 ? 13.532 -2.550 -0.688 1.00 26.84 140 ASP A O 1
ATOM 887 N N . TRP A 1 125 ? 13.984 -0.875 0.741 1.00 22.08 141 TRP A N 1
ATOM 888 C CA . TRP A 1 125 ? 15.421 -1.121 0.633 1.00 21.72 141 TRP A CA 1
ATOM 889 C C . TRP A 1 125 ? 15.821 -2.342 1.452 1.00 18.51 141 TRP A C 1
ATOM 890 O O . TRP A 1 125 ? 16.575 -3.198 0.980 1.00 20.28 141 TRP A O 1
ATOM 901 N N . THR A 1 126 ? 15.323 -2.428 2.684 1.00 20.39 142 THR A N 1
ATOM 902 C CA . THR A 1 126 ? 15.743 -3.509 3.567 1.00 18.62 142 THR A CA 1
ATOM 903 C C . THR A 1 126 ? 15.338 -4.851 2.991 1.00 22.62 142 THR A C 1
ATOM 904 O O . THR A 1 126 ? 16.101 -5.819 3.055 1.00 26.18 142 THR A O 1
ATOM 908 N N . GLY A 1 127 ? 14.149 -4.909 2.392 1.00 22.04 143 GLY A N 1
ATOM 909 C CA . GLY A 1 127 ? 13.547 -6.111 1.845 1.00 24.18 143 GLY A CA 1
ATOM 910 C C . GLY A 1 127 ? 14.082 -6.584 0.511 1.00 30.27 143 GLY A C 1
ATOM 911 O O . GLY A 1 127 ? 13.681 -7.657 0.054 1.00 27.81 143 GLY A O 1
ATOM 912 N N . ASN A 1 128 ? 14.992 -5.840 -0.116 1.00 29.59 144 ASN A N 1
ATOM 913 C CA . ASN A 1 128 ? 15.467 -6.137 -1.461 1.00 27.56 144 ASN A CA 1
ATOM 914 C C . ASN A 1 128 ? 16.981 -6.333 -1.470 1.00 23.72 144 ASN A C 1
ATOM 915 O O . ASN A 1 128 ? 17.746 -5.361 -1.456 1.00 26.51 144 ASN A O 1
ATOM 920 N N . ASP A 1 129 ? 17.369 -7.608 -1.556 1.00 28.66 145 ASP A N 1
ATOM 921 C CA . ASP A 1 129 ? 18.756 -8.060 -1.628 1.00 25.23 145 ASP A CA 1
ATOM 922 C C . ASP A 1 129 ? 19.608 -7.281 -2.610 1.00 29.70 145 ASP A C 1
ATOM 923 O O . ASP A 1 129 ? 20.834 -7.226 -2.454 1.00 34.25 145 ASP A O 1
ATOM 928 N N . ALA A 1 130 ? 19.000 -6.748 -3.670 1.00 25.02 146 ALA A N 1
ATOM 929 C CA . ALA A 1 130 ? 19.771 -6.064 -4.694 1.00 28.33 146 ALA A CA 1
ATOM 930 C C . ALA A 1 130 ? 20.274 -4.707 -4.241 1.00 27.06 146 ALA A C 1
ATOM 931 O O . ALA A 1 130 ? 21.139 -4.132 -4.912 1.00 27.93 146 ALA A O 1
ATOM 933 N N . PHE A 1 131 ? 19.750 -4.181 -3.146 1.00 22.62 147 PHE A N 1
ATOM 934 C CA . PHE A 1 131 ? 20.135 -2.839 -2.756 1.00 21.35 147 PHE A CA 1
ATOM 935 C C . PHE A 1 131 ? 21.183 -2.935 -1.654 1.00 21.58 147 PHE A C 1
ATOM 936 O O . PHE A 1 131 ? 20.964 -3.653 -0.668 1.00 23.55 147 PHE A O 1
ATOM 944 N N . PRO A 1 132 ? 22.331 -2.276 -1.790 1.00 21.66 148 PRO A N 1
ATOM 945 C CA . PRO A 1 132 ? 23.445 -2.540 -0.868 1.00 17.67 148 PRO A CA 1
ATOM 946 C C . PRO A 1 132 ? 23.222 -1.991 0.530 1.00 18.73 148 PRO A C 1
ATOM 947 O O . PRO A 1 132 ? 22.747 -0.865 0.728 1.00 18.22 148 PRO A O 1
ATOM 951 N N . MET A 1 133 ? 23.601 -2.814 1.503 1.00 16.68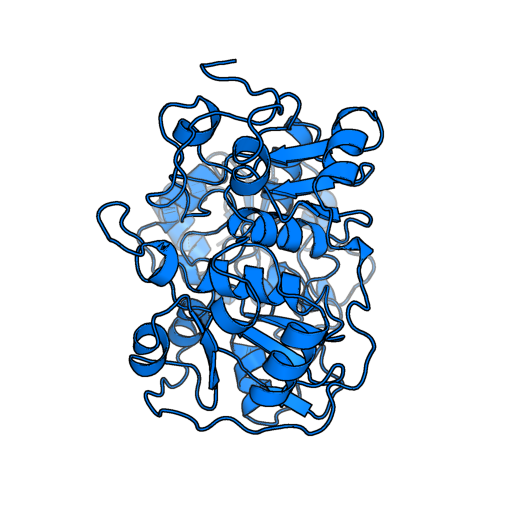 149 MET A N 1
ATOM 952 C CA . MET A 1 133 ? 23.540 -2.480 2.916 1.00 15.52 149 MET A CA 1
ATOM 953 C C . MET A 1 133 ? 24.818 -2.958 3.566 1.00 13.66 149 MET A C 1
ATOM 954 O O . MET A 1 133 ? 25.409 -3.957 3.141 1.00 19.16 149 MET A O 1
ATOM 959 N N . ASP A 1 134 ? 25.257 -2.221 4.589 1.00 15.38 150 ASP A N 1
ATOM 960 C CA . ASP A 1 134 ? 26.405 -2.606 5.402 1.00 17.80 150 ASP A CA 1
ATOM 961 C C . ASP A 1 134 ? 25.954 -2.783 6.843 1.00 14.25 150 ASP A C 1
ATOM 962 O O . ASP A 1 134 ? 24.942 -2.207 7.272 1.00 13.29 150 ASP A O 1
ATOM 967 N N . ARG A 1 135 ? 26.729 -3.568 7.605 1.00 13.55 151 ARG A N 1
ATOM 968 C CA . ARG A 1 135 ? 26.473 -3.674 9.040 1.00 14.42 151 ARG A CA 1
ATOM 969 C C . ARG A 1 135 ? 27.781 -3.967 9.760 1.00 13.00 151 ARG A C 1
ATOM 970 O O . ARG A 1 135 ? 28.750 -4.429 9.158 1.00 14.29 151 ARG A O 1
ATOM 978 N N . LEU A 1 136 ? 27.793 -3.681 11.064 1.00 10.81 152 LEU A N 1
ATOM 979 C CA . LEU A 1 136 ? 28.854 -4.163 11.932 1.00 11.64 152 LEU A CA 1
ATOM 980 C C . LEU A 1 136 ? 28.813 -5.686 12.003 1.00 9.96 152 LEU A C 1
ATOM 981 O O . LEU A 1 136 ? 27.802 -6.257 12.403 1.00 13.14 152 LEU A O 1
ATOM 986 N N . GLU A 1 137 ? 29.899 -6.349 11.608 1.00 13.02 153 GLU A N 1
ATOM 987 C CA . GLU A 1 137 ? 29.807 -7.782 11.331 1.00 15.26 153 GLU A CA 1
ATOM 988 C C . GLU A 1 137 ? 29.271 -8.543 12.529 1.00 16.97 153 GLU A C 1
ATOM 989 O O . GLU A 1 137 ? 28.377 -9.394 12.407 1.00 16.85 153 GLU A O 1
ATOM 995 N N . GLN A 1 138 ? 29.796 -8.238 13.711 1.00 13.74 154 GLN A N 1
ATOM 996 C CA . GLN A 1 138 ? 29.423 -8.907 14.945 1.00 13.99 154 GLN A CA 1
ATOM 997 C C . GLN A 1 138 ? 28.537 -8.033 15.830 1.00 14.41 154 GLN A C 1
ATOM 998 O O . GLN A 1 138 ? 28.635 -8.059 17.063 1.00 13.98 154 GLN A O 1
ATOM 1004 N N . TYR A 1 139 ? 27.597 -7.316 15.200 1.00 14.39 155 TYR A N 1
ATOM 1005 C CA . TYR A 1 139 ? 26.754 -6.363 15.911 1.00 11.41 155 TYR A CA 1
ATOM 1006 C C . TYR A 1 139 ? 25.969 -7.004 17.045 1.00 12.88 155 TYR A C 1
ATOM 1007 O O . TYR A 1 139 ? 25.591 -6.299 17.988 1.00 12.65 155 TYR A O 1
ATOM 1016 N N . ASN A 1 140 ? 25.703 -8.314 16.985 1.00 13.12 156 ASN A N 1
ATOM 1017 C CA . ASN A 1 140 ? 24.805 -8.843 17.994 1.00 11.03 156 ASN A CA 1
ATOM 1018 C C . ASN A 1 140 ? 25.476 -8.988 19.344 1.00 12.11 156 ASN A C 1
ATOM 1019 O O . ASN A 1 140 ? 24.779 -9.288 20.314 1.00 14.42 156 ASN A O 1
ATOM 1024 N N . ARG A 1 141 ? 26.769 -8.679 19.442 1.00 11.12 157 ARG A N 1
ATOM 1025 C CA . ARG A 1 141 ? 27.426 -8.658 20.748 1.00 10.88 157 ARG A CA 1
ATOM 1026 C C . ARG A 1 141 ? 27.208 -7.346 21.452 1.00 10.66 157 ARG A C 1
ATOM 1027 O O . ARG A 1 141 ? 27.469 -7.245 22.664 1.00 10.46 157 ARG A O 1
ATOM 1035 N N . LEU A 1 142 ? 26.792 -6.340 20.720 1.00 10.58 158 LEU A N 1
ATOM 1036 C CA . LEU A 1 142 ? 26.659 -4.983 21.236 1.00 10.13 158 LEU A CA 1
ATOM 1037 C C . LEU A 1 142 ? 25.167 -4.641 21.248 1.00 10.16 158 LEU A C 1
ATOM 1038 O O . LEU A 1 142 ? 24.592 -4.272 20.209 1.00 11.87 158 LEU A O 1
ATOM 1043 N N . VAL A 1 143 ? 24.525 -4.803 22.412 1.00 11.77 159 VAL A N 1
ATOM 1044 C CA . VAL A 1 143 ? 23.063 -4.897 22.407 1.00 11.45 159 VAL A CA 1
ATOM 1045 C C . VAL A 1 143 ? 22.415 -3.562 22.749 1.00 12.62 159 VAL A C 1
ATOM 1046 O O . VAL A 1 143 ? 22.962 -2.773 23.527 1.00 10.08 159 VAL A O 1
ATOM 1050 N N . PRO A 1 144 ? 21.239 -3.292 22.203 1.00 11.29 160 PRO A N 1
ATOM 1051 C CA . PRO A 1 144 ? 20.470 -2.125 22.636 1.00 12.57 160 PRO A CA 1
ATOM 1052 C C . PRO A 1 144 ? 19.659 -2.391 23.906 1.00 12.47 160 PRO A C 1
ATOM 1053 O O . PRO A 1 144 ? 19.377 -3.532 24.288 1.00 12.20 160 PRO A O 1
ATOM 1057 N N . ALA A 1 145 ? 19.289 -1.295 24.578 1.00 12.53 161 ALA A N 1
ATOM 1058 C CA . ALA A 1 145 ? 18.508 -1.408 25.806 1.00 12.79 161 ALA A CA 1
ATOM 1059 C C . ALA A 1 145 ? 17.184 -2.146 25.590 1.00 13.21 161 ALA A C 1
ATOM 1060 O O . ALA A 1 145 ? 16.756 -2.927 26.451 1.00 13.72 161 ALA A O 1
ATOM 1062 N N . GLU A 1 146 ? 16.528 -1.928 24.440 1.00 14.48 162 GLU A N 1
ATOM 1063 C CA . GLU A 1 146 ? 15.282 -2.641 24.173 1.00 14.64 162 GLU A CA 1
ATOM 1064 C C . GLU A 1 146 ? 15.487 -4.157 24.210 1.00 15.22 162 GLU A C 1
ATOM 1065 O O . GLU A 1 146 ? 14.624 -4.910 24.695 1.00 14.89 162 GLU A O 1
ATOM 1071 N N . TRP A 1 147 ? 16.628 -4.632 23.710 1.00 13.00 163 TRP A N 1
ATOM 1072 C CA . TRP A 1 147 ? 16.889 -6.064 23.738 1.00 12.44 163 TRP A CA 1
ATOM 1073 C C . TRP A 1 147 ? 17.077 -6.550 25.162 1.00 16.51 163 TRP A C 1
ATOM 1074 O O . TRP A 1 147 ? 16.545 -7.601 25.541 1.00 15.00 163 TRP A O 1
ATOM 1085 N N . VAL A 1 148 ? 17.827 -5.796 25.972 1.00 10.45 164 VAL A N 1
ATOM 1086 C CA . VAL A 1 148 ? 17.982 -6.180 27.373 1.00 11.41 164 VAL A CA 1
ATOM 1087 C C . VAL A 1 148 ? 16.629 -6.189 28.081 1.00 13.94 164 VAL A C 1
ATOM 1088 O O . VAL A 1 148 ? 16.346 -7.064 28.918 1.00 14.91 164 VAL A O 1
ATOM 1092 N N . ASN A 1 149 ? 15.783 -5.196 27.792 1.00 13.97 165 ASN A N 1
ATOM 1093 C CA . ASN A 1 149 ? 14.458 -5.178 28.410 1.00 14.77 165 ASN A CA 1
ATOM 1094 C C . ASN A 1 149 ? 13.650 -6.397 27.983 1.00 14.46 165 ASN A C 1
ATOM 1095 O O . ASN A 1 149 ? 12.992 -7.035 28.814 1.00 16.21 165 ASN A O 1
ATOM 1100 N N . GLY A 1 150 ? 13.710 -6.733 26.694 1.00 15.96 166 GLY A N 1
ATOM 1101 C CA . GLY A 1 150 ? 13.036 -7.931 26.216 1.00 19.57 166 GLY A CA 1
ATOM 1102 C C . GLY A 1 150 ? 13.546 -9.187 26.900 1.00 17.74 166 GLY A C 1
ATOM 1103 O O . GLY A 1 150 ? 12.761 -10.036 27.329 1.00 19.28 166 GLY A O 1
ATOM 1104 N N . LEU A 1 151 ? 14.871 -9.304 27.043 1.00 14.86 167 LEU A N 1
ATOM 1105 C CA . LEU A 1 151 ? 15.457 -10.461 27.720 1.00 13.89 167 LEU A CA 1
ATOM 1106 C C . LEU A 1 151 ? 14.939 -10.606 29.155 1.00 16.79 167 LEU A C 1
ATOM 1107 O O . LEU A 1 151 ? 14.521 -11.696 29.578 1.00 17.51 167 LEU A O 1
ATOM 1112 N N . ILE A 1 152 ? 15.018 -9.531 29.942 1.00 12.71 168 ILE A N 1
ATOM 1113 C CA . ILE A 1 152 ? 14.601 -9.600 31.341 1.00 14.83 168 ILE A CA 1
ATOM 1114 C C . ILE A 1 152 ? 13.110 -9.890 31.433 1.00 19.28 168 ILE A C 1
ATOM 1115 O O . ILE A 1 152 ? 12.655 -10.587 32.352 1.00 23.04 168 ILE A O 1
ATOM 1120 N N . SER A 1 153 ? 12.342 -9.394 30.483 1.00 19.78 169 SER A N 1
ATOM 1121 C CA . SER A 1 153 ? 10.893 -9.535 30.450 1.00 23.51 169 SER A CA 1
ATOM 1122 C C . SER A 1 153 ? 10.430 -10.880 29.909 1.00 27.31 169 SER A C 1
ATOM 1123 O O . SER A 1 153 ? 9.220 -11.123 29.878 1.00 26.29 169 SER A O 1
ATOM 1126 N N . GLY A 1 154 ? 11.345 -11.731 29.445 1.00 23.92 170 GLY A N 1
ATOM 1127 C CA . GLY A 1 154 ? 10.957 -13.003 28.855 1.00 20.07 170 GLY A CA 1
ATOM 1128 C C . GLY A 1 154 ? 10.214 -12.884 27.546 1.00 28.43 170 GLY A C 1
ATOM 1129 O O . GLY A 1 154 ? 9.417 -13.776 27.209 1.00 28.33 170 GLY A O 1
ATOM 1130 N N . GLU A 1 155 ? 10.451 -11.814 26.796 1.00 23.78 171 GLU A N 1
ATOM 1131 C CA . GLU A 1 155 ? 9.805 -11.600 25.510 1.00 26.57 171 GLU A CA 1
ATOM 1132 C C . GLU A 1 155 ? 10.660 -12.162 24.373 1.00 27.00 171 GLU A C 1
ATOM 1133 O O . GLU A 1 155 ? 11.854 -12.437 24.526 1.00 25.36 171 GLU A O 1
ATOM 1139 N N . GLU A 1 156 ? 10.026 -12.356 23.218 1.00 27.16 172 GLU A N 1
ATOM 1140 C CA . GLU A 1 156 ? 10.770 -12.852 22.069 1.00 27.01 172 GLU A CA 1
ATOM 1141 C C . GLU A 1 156 ? 11.680 -11.738 21.564 1.00 31.13 172 GLU A C 1
ATOM 1142 O O . GLU A 1 156 ? 11.223 -10.619 21.298 1.00 35.42 172 GLU A O 1
ATOM 1148 N N . ILE A 1 157 ? 12.973 -12.028 21.479 1.00 24.77 173 ILE A N 1
ATOM 1149 C CA . ILE A 1 157 ? 13.937 -11.052 20.987 1.00 18.68 173 ILE A CA 1
ATOM 1150 C C . ILE A 1 157 ? 14.787 -11.675 19.885 1.00 18.38 173 ILE A C 1
ATOM 1151 O O . ILE A 1 157 ? 14.989 -12.903 19.859 1.00 21.65 173 ILE A O 1
ATOM 1156 N N . PRO A 1 158 ? 15.253 -10.878 18.928 1.00 20.61 174 PRO A N 1
ATOM 1157 C CA . PRO A 1 158 ? 16.148 -11.405 17.905 1.00 20.15 174 PRO A CA 1
ATOM 1158 C C . PRO A 1 158 ? 17.515 -11.645 18.509 1.00 16.34 174 PRO A C 1
ATOM 1159 O O . PRO A 1 158 ? 17.823 -11.156 19.598 1.00 18.80 174 PRO A O 1
ATOM 1163 N N . GLU A 1 159 ? 18.320 -12.436 17.796 1.00 15.61 175 GLU A N 1
ATOM 1164 C CA . GLU A 1 159 ? 19.726 -12.684 18.153 1.00 16.58 175 GLU A CA 1
ATOM 1165 C C . GLU A 1 159 ? 19.845 -13.235 19.577 1.00 15.12 175 GLU A C 1
ATOM 1166 O O . GLU A 1 159 ? 20.631 -12.760 20.402 1.00 15.94 175 GLU A O 1
ATOM 1172 N N . TYR A 1 160 ? 19.015 -14.228 19.888 1.00 16.20 176 TYR A N 1
ATOM 1173 C CA . TYR A 1 160 ? 19.046 -14.824 21.223 1.00 15.93 176 TYR A CA 1
ATOM 1174 C C . TYR A 1 160 ? 18.440 -16.208 21.123 1.00 19.94 176 TYR A C 1
ATOM 1175 O O . TYR A 1 160 ? 17.270 -16.335 20.753 1.00 22.18 176 TYR A O 1
ATOM 1184 N N . ASP A 1 161 ? 19.227 -17.234 21.435 1.00 19.26 177 ASP A N 1
ATOM 1185 C CA . ASP A 1 161 ? 18.744 -18.612 21.389 1.00 18.89 177 ASP A CA 1
ATOM 1186 C C . ASP A 1 161 ? 19.232 -19.344 22.624 1.00 25.20 177 ASP A C 1
ATOM 1187 O O . ASP A 1 161 ? 19.817 -20.426 22.557 1.00 30.09 177 ASP A O 1
ATOM 1192 N N . ASN A 1 162 ? 19.012 -18.741 23.776 1.00 16.64 178 ASN A N 1
ATOM 1193 C CA . ASN A 1 162 ? 19.423 -19.355 25.023 1.00 13.94 178 ASN A CA 1
ATOM 1194 C C . ASN A 1 162 ? 18.244 -19.361 25.979 1.00 17.49 178 ASN A C 1
ATOM 1195 O O . ASN A 1 162 ? 17.197 -18.762 25.719 1.00 22.77 178 ASN A O 1
ATOM 1200 N N . ASP A 1 163 ? 18.418 -20.036 27.112 1.00 15.23 179 ASP A N 1
ATOM 1201 C CA . ASP A 1 163 ? 17.388 -20.022 28.135 1.00 16.87 179 ASP A CA 1
ATOM 1202 C C . ASP A 1 163 ? 17.929 -19.640 29.502 1.00 19.68 179 ASP A C 1
ATOM 1203 O O . ASP A 1 163 ? 17.239 -19.862 30.501 1.00 17.30 179 ASP A O 1
ATOM 1208 N N . THR A 1 164 ? 19.156 -19.104 29.572 1.00 17.48 180 THR A N 1
ATOM 1209 C CA . THR A 1 164 ? 19.850 -18.814 30.818 1.00 15.80 180 THR A CA 1
ATOM 1210 C C . THR A 1 164 ? 20.613 -17.521 30.590 1.00 15.16 180 THR A C 1
ATOM 1211 O O . THR A 1 164 ? 21.420 -17.466 29.662 1.00 15.85 180 THR A O 1
ATOM 1215 N N . PHE A 1 165 ? 20.399 -16.519 31.445 1.00 14.82 181 PHE A N 1
ATOM 1216 C CA . PHE A 1 165 ? 21.093 -15.244 31.278 1.00 14.52 181 PHE A CA 1
ATOM 1217 C C . PHE A 1 165 ? 21.329 -14.607 32.630 1.00 13.57 181 PHE A C 1
ATOM 1218 O O . PHE A 1 165 ? 20.686 -14.934 33.625 1.00 16.33 181 PHE A O 1
ATOM 1226 N N . ILE A 1 166 ? 22.237 -13.641 32.634 1.00 11.82 182 ILE A N 1
ATOM 1227 C CA . ILE A 1 166 ? 22.497 -12.820 33.802 1.00 13.96 182 ILE A CA 1
ATOM 1228 C C . ILE A 1 166 ? 22.889 -11.445 33.278 1.00 13.95 182 ILE A C 1
ATOM 1229 O O . ILE A 1 166 ? 23.647 -11.336 32.302 1.00 12.41 182 ILE A O 1
ATOM 1234 N N . VAL A 1 167 ? 22.349 -10.404 33.907 1.00 11.01 183 VAL A N 1
ATOM 1235 C CA . VAL A 1 167 ? 22.729 -9.016 33.627 1.00 11.84 183 VAL A CA 1
ATOM 1236 C C . VAL A 1 167 ? 23.641 -8.563 34.755 1.00 12.64 183 VAL A C 1
ATOM 1237 O O . VAL A 1 167 ? 23.278 -8.652 35.933 1.00 13.42 183 VAL A O 1
ATOM 1241 N N . CYS A 1 168 ? 24.840 -8.098 34.394 1.00 11.71 184 CYS A N 1
ATOM 1242 C CA A CYS A 1 168 ? 25.883 -7.799 35.375 0.69 11.79 184 CYS A CA 1
ATOM 1243 C CA B CYS A 1 168 ? 25.912 -7.821 35.331 0.31 11.82 184 CYS A CA 1
ATOM 1244 C C . CYS A 1 168 ? 26.332 -6.357 35.237 1.00 10.21 184 CYS A C 1
ATOM 1245 O O . CYS A 1 168 ? 26.761 -5.924 34.164 1.00 10.90 184 CYS A O 1
ATOM 1250 N N . HIS A 1 169 ? 26.259 -5.635 36.362 1.00 9.60 185 HIS A N 1
ATOM 1251 C CA . HIS A 1 169 ? 26.643 -4.218 36.487 1.00 10.75 185 HIS A CA 1
ATOM 1252 C C . HIS A 1 169 ? 28.086 -4.153 36.991 1.00 8.99 185 HIS A C 1
ATOM 1253 O O . HIS A 1 169 ? 28.368 -4.440 38.167 1.00 10.59 185 HIS A O 1
ATOM 1260 N N . ALA A 1 170 ? 28.995 -3.776 36.096 1.00 7.85 186 ALA A N 1
ATOM 1261 C CA . ALA A 1 170 ? 30.417 -3.725 36.405 1.00 8.53 186 ALA A CA 1
ATOM 1262 C C . ALA A 1 170 ? 30.780 -2.419 37.116 1.00 9.25 186 ALA A C 1
ATOM 1263 O O . ALA A 1 170 ? 30.239 -1.343 36.823 1.00 11.27 186 ALA A O 1
ATOM 1265 N N . HIS A 1 171 ? 31.721 -2.528 38.042 1.00 9.75 187 HIS A N 1
ATOM 1266 C CA . HIS A 1 171 ? 32.297 -1.347 38.688 1.00 8.66 187 HIS A CA 1
ATOM 1267 C C . HIS A 1 171 ? 33.638 -1.769 39.253 1.00 9.57 187 HIS A C 1
ATOM 1268 O O . HIS A 1 171 ? 33.875 -2.954 39.516 1.00 10.17 187 HIS A O 1
ATOM 1275 N N . TYR A 1 172 ? 34.493 -0.779 39.509 1.00 9.01 188 TYR A N 1
ATOM 1276 C CA . TYR A 1 172 ? 35.761 -1.013 40.202 1.00 9.86 188 TYR A CA 1
ATOM 1277 C C . TYR A 1 172 ? 35.619 -0.510 41.634 1.00 8.85 188 TYR A C 1
ATOM 1278 O O . TYR A 1 172 ? 35.501 0.702 41.872 1.00 9.36 188 TYR A O 1
ATOM 1287 N N . ARG A 1 173 ? 35.615 -1.459 42.579 1.00 9.82 189 ARG A N 1
ATOM 1288 C CA . ARG A 1 173 ? 35.540 -1.205 44.040 1.00 9.95 189 ARG A CA 1
ATOM 1289 C C . ARG A 1 173 ? 34.575 -0.070 44.387 1.00 11.98 189 ARG A C 1
ATOM 1290 O O . ARG A 1 173 ? 34.891 0.862 45.145 1.00 13.50 189 ARG A O 1
ATOM 1298 N N . ASN A 1 174 ? 33.366 -0.146 43.811 1.00 10.09 190 ASN A N 1
ATOM 1299 C CA . ASN A 1 174 ? 32.415 0.946 44.006 1.00 11.58 190 ASN A CA 1
ATOM 1300 C C . ASN A 1 174 ? 30.985 0.397 43.942 1.00 10.28 190 ASN A C 1
ATOM 1301 O O . ASN A 1 174 ? 30.253 0.659 42.992 1.00 9.27 190 ASN A O 1
ATOM 1306 N N . ARG A 1 175 ? 30.582 -0.371 44.961 1.00 13.09 191 ARG A N 1
ATOM 1307 C CA . ARG A 1 175 ? 29.227 -0.921 44.927 1.00 12.00 191 ARG A CA 1
ATOM 1308 C C . ARG A 1 175 ? 28.176 0.175 44.867 1.00 11.09 191 ARG A C 1
ATOM 1309 O O . ARG A 1 175 ? 27.069 -0.062 44.364 1.00 11.58 191 ARG A O 1
ATOM 1317 N N . ASP A 1 176 ? 28.502 1.385 45.342 1.00 12.91 192 ASP A N 1
ATOM 1318 C CA . ASP A 1 176 ? 27.536 2.473 45.245 1.00 14.99 192 ASP A CA 1
ATOM 1319 C C . ASP A 1 176 ? 27.236 2.851 43.806 1.00 13.14 192 ASP A C 1
ATOM 1320 O O . ASP A 1 176 ? 26.172 3.400 43.536 1.00 14.25 192 ASP A O 1
ATOM 1325 N N . ALA A 1 177 ? 28.120 2.537 42.860 1.00 11.80 193 ALA A N 1
ATOM 1326 C CA . ALA A 1 177 ? 27.741 2.739 41.468 1.00 11.78 193 ALA A CA 1
ATOM 1327 C C . ALA A 1 177 ? 26.519 1.917 41.090 1.00 12.16 193 ALA A C 1
ATOM 1328 O O . ALA A 1 177 ? 25.724 2.348 40.250 1.00 11.54 193 ALA A O 1
ATOM 1330 N N . TYR A 1 178 ? 26.383 0.727 41.670 1.00 11.66 194 TYR A N 1
ATOM 1331 C CA . TYR A 1 178 ? 25.276 -0.182 41.434 1.00 11.53 194 TYR A CA 1
ATOM 1332 C C . TYR A 1 178 ? 24.090 0.134 42.338 1.00 13.28 194 TYR A C 1
ATOM 1333 O O . TYR A 1 178 ? 22.946 0.193 41.871 1.00 11.71 194 TYR A O 1
ATOM 1342 N N . LEU A 1 179 ? 24.370 0.356 43.631 1.00 12.92 195 LEU A N 1
ATOM 1343 C CA . LEU A 1 179 ? 23.307 0.576 44.597 1.00 11.53 195 LEU A CA 1
ATOM 1344 C C . LEU A 1 179 ? 22.611 1.907 44.369 1.00 14.04 195 LEU A C 1
ATOM 1345 O O . LEU A 1 179 ? 21.456 2.075 44.791 1.00 17.85 195 LEU A O 1
ATOM 1350 N N . SER A 1 180 ? 23.263 2.848 43.687 1.00 11.23 196 SER A N 1
ATOM 1351 C CA . SER A 1 180 ? 22.606 4.117 43.408 1.00 12.25 196 SER A CA 1
ATOM 1352 C C . SER A 1 180 ? 21.609 4.026 42.262 1.00 12.77 196 SER A C 1
ATOM 1353 O O . SER A 1 180 ? 20.925 5.016 41.989 1.00 17.53 196 SER A O 1
ATOM 1356 N N . GLY A 1 181 ? 21.561 2.891 41.554 1.00 13.45 197 GLY A N 1
ATOM 1357 C CA . GLY A 1 181 ? 20.627 2.739 40.449 1.00 11.28 197 GLY A CA 1
ATOM 1358 C C . GLY A 1 181 ? 21.170 1.741 39.439 1.00 11.55 197 GLY A C 1
ATOM 1359 O O . GLY A 1 181 ? 22.287 1.926 38.935 1.00 13.41 197 GLY A O 1
ATOM 1360 N N . HIS A 1 182 ? 20.392 0.702 39.119 1.00 11.99 198 HIS A N 1
ATOM 1361 C CA . HIS A 1 182 ? 20.864 -0.332 38.207 1.00 11.84 198 HIS A CA 1
ATOM 1362 C C . HIS A 1 182 ? 19.685 -0.915 37.436 1.00 11.53 198 HIS A C 1
ATOM 1363 O O . HIS A 1 182 ? 18.518 -0.687 37.766 1.00 12.32 198 HIS A O 1
ATOM 1370 N N . ILE A 1 183 ? 20.018 -1.686 36.402 1.00 11.65 199 ILE A N 1
ATOM 1371 C CA . ILE A 1 183 ? 18.979 -2.353 35.613 1.00 14.12 199 ILE A CA 1
ATOM 1372 C C . ILE A 1 183 ? 18.239 -3.342 36.510 1.00 13.50 199 ILE A C 1
ATOM 1373 O O . ILE A 1 183 ? 18.884 -4.059 37.281 1.00 11.75 199 ILE A O 1
ATOM 1378 N N . PRO A 1 184 ? 16.904 -3.419 36.483 1.00 13.69 200 PRO A N 1
ATOM 1379 C CA . PRO A 1 184 ? 16.215 -4.350 37.390 1.00 13.66 200 PRO A CA 1
ATOM 1380 C C . PRO A 1 184 ? 16.739 -5.774 37.265 1.00 12.92 200 PRO A C 1
ATOM 1381 O O . PRO A 1 184 ? 16.933 -6.302 36.166 1.00 14.17 200 PRO A O 1
ATOM 1385 N N . GLY A 1 185 ? 16.965 -6.392 38.420 1.00 12.21 201 GLY A N 1
ATOM 1386 C CA . GLY A 1 185 ? 17.420 -7.762 38.532 1.00 13.01 201 GLY A CA 1
ATOM 1387 C C . GLY A 1 185 ? 18.891 -7.950 38.315 1.00 15.43 201 GLY A C 1
ATOM 1388 O O . GLY A 1 185 ? 19.412 -9.026 38.604 1.00 14.56 201 GLY A O 1
ATOM 1389 N N . ALA A 1 186 ? 19.592 -6.929 37.836 1.00 11.77 202 ALA A N 1
ATOM 1390 C CA . ALA A 1 186 ? 21.023 -7.080 37.643 1.00 10.73 202 ALA A CA 1
ATOM 1391 C C . ALA A 1 186 ? 21.726 -7.271 38.980 1.00 12.38 202 ALA A C 1
ATOM 1392 O O . ALA A 1 186 ? 21.2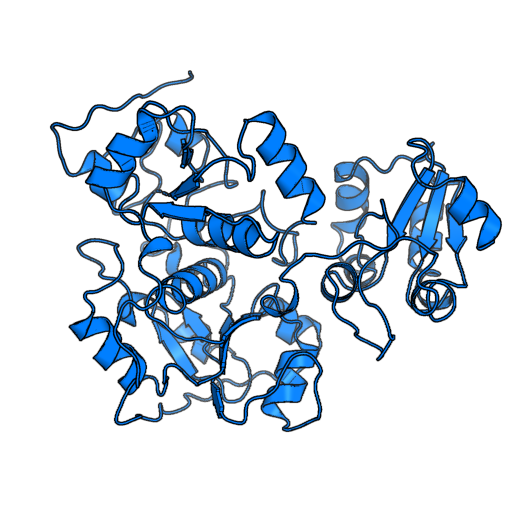90 -6.774 40.022 1.00 13.76 202 ALA A O 1
ATOM 1394 N N . THR A 1 187 ? 22.818 -8.034 38.942 1.00 11.06 203 THR A N 1
ATOM 1395 C CA . THR A 1 187 ? 23.756 -8.176 40.042 1.00 11.42 203 THR A CA 1
ATOM 1396 C C . THR A 1 187 ? 25.035 -7.418 39.697 1.00 14.26 203 THR A C 1
ATOM 1397 O O . THR A 1 187 ? 25.311 -7.160 38.517 1.00 14.77 203 THR A O 1
ATOM 1401 N N . ASP A 1 188 ? 25.798 -7.027 40.716 1.00 11.89 204 ASP A N 1
ATOM 1402 C CA . ASP A 1 188 ? 27.028 -6.289 40.459 1.00 11.86 204 ASP A CA 1
ATOM 1403 C C . ASP A 1 188 ? 28.234 -7.227 40.446 1.00 12.89 204 ASP A C 1
ATOM 1404 O O . ASP A 1 188 ? 28.288 -8.230 41.171 1.00 15.55 204 ASP A O 1
ATOM 1409 N N . MET A 1 189 ? 29.218 -6.889 39.606 1.00 9.54 205 MET A N 1
ATOM 1410 C CA . MET A 1 189 ? 30.518 -7.542 39.634 1.00 9.81 205 MET A CA 1
ATOM 1411 C C . MET A 1 189 ? 31.600 -6.479 39.743 1.00 10.95 205 MET A C 1
ATOM 1412 O O . MET A 1 189 ? 31.731 -5.626 38.858 1.00 9.26 205 MET A O 1
ATOM 1417 N N . ASP A 1 190 ? 32.340 -6.506 40.855 1.00 9.56 206 ASP A N 1
ATOM 1418 C CA . ASP A 1 190 ? 33.568 -5.736 40.972 1.00 11.07 206 ASP A CA 1
ATOM 1419 C C . ASP A 1 190 ? 34.571 -6.254 39.955 1.00 9.46 206 ASP A C 1
ATOM 1420 O O . ASP A 1 190 ? 34.728 -7.467 39.790 1.00 13.23 206 ASP A O 1
ATOM 1425 N N . THR A 1 191 ? 35.203 -5.341 39.225 1.00 12.21 207 THR A N 1
ATOM 1426 C CA . THR A 1 191 ? 36.278 -5.763 38.331 1.00 11.22 207 THR A CA 1
ATOM 1427 C C . THR A 1 191 ? 37.348 -6.553 39.084 1.00 13.90 207 THR A C 1
ATOM 1428 O O . THR A 1 191 ? 37.974 -7.441 38.491 1.00 11.00 207 THR A O 1
ATOM 1432 N N . LEU A 1 192 ? 37.540 -6.279 40.392 1.00 10.19 208 LEU A N 1
ATOM 1433 C CA . LEU A 1 192 ? 38.451 -7.050 41.235 1.00 10.92 208 LEU A CA 1
ATOM 1434 C C . LEU A 1 192 ? 38.063 -8.525 41.308 1.00 13.93 208 LEU A C 1
ATOM 1435 O O . LEU A 1 192 ? 38.893 -9.347 41.709 1.00 13.08 208 LEU A O 1
ATOM 1440 N N . ALA A 1 193 ? 36.836 -8.889 40.904 1.00 9.80 209 ALA A N 1
ATOM 1441 C CA . ALA A 1 193 ? 36.487 -10.312 40.881 1.00 10.24 209 ALA A CA 1
ATOM 1442 C C . ALA A 1 193 ? 37.291 -11.060 39.831 1.00 13.43 209 ALA A C 1
ATOM 1443 O O . ALA A 1 193 ? 37.676 -12.215 40.046 1.00 12.43 209 ALA A O 1
ATOM 1445 N N . LEU A 1 194 ? 37.532 -10.441 38.667 1.00 11.51 210 LEU A N 1
ATOM 1446 C CA . LEU A 1 194 ? 38.182 -11.149 37.570 1.00 9.50 210 LEU A CA 1
ATOM 1447 C C . LEU A 1 194 ? 39.599 -10.683 37.262 1.00 11.55 210 LEU A C 1
ATOM 1448 O O . LEU A 1 194 ? 40.287 -11.356 36.480 1.00 11.96 210 LEU A O 1
ATOM 1453 N N . GLU A 1 195 ? 40.049 -9.553 37.810 1.00 10.20 211 GLU A N 1
ATOM 1454 C CA . GLU A 1 195 ? 41.430 -9.122 37.620 1.00 10.04 211 GLU A CA 1
ATOM 1455 C C . GLU A 1 195 ? 42.060 -8.813 38.971 1.00 10.43 211 GLU A C 1
ATOM 1456 O O . GLU A 1 195 ? 41.378 -8.429 39.927 1.00 12.34 211 GLU A O 1
ATOM 1462 N N . SER A 1 196 ? 43.340 -8.990 39.036 1.00 10.13 212 SER A N 1
ATOM 1463 C CA . SER A 1 196 ? 44.150 -8.852 40.245 1.00 12.07 212 SER A CA 1
ATOM 1464 C C . SER A 1 196 ? 44.589 -7.402 40.408 1.00 13.04 212 SER A C 1
ATOM 1465 O O . SER A 1 196 ? 45.139 -6.841 39.467 1.00 12.90 212 SER A O 1
ATOM 1468 N N . PRO A 1 197 ? 44.486 -6.800 41.591 1.00 13.22 213 PRO A N 1
ATOM 1469 C CA . PRO A 1 197 ? 45.062 -5.461 41.805 1.00 15.95 213 PRO A CA 1
ATOM 1470 C C . PRO A 1 197 ? 46.549 -5.482 42.132 1.00 12.91 213 PRO A C 1
ATOM 1471 O O . PRO A 1 197 ? 47.127 -4.452 42.499 1.00 14.18 213 PRO A O 1
ATOM 1475 N N . GLU A 1 198 ? 47.166 -6.643 41.980 1.00 13.94 214 GLU A N 1
ATOM 1476 C CA . GLU A 1 198 ? 48.601 -6.799 42.100 1.00 12.82 214 GLU A CA 1
ATOM 1477 C C . GLU A 1 198 ? 49.256 -6.872 40.728 1.00 10.60 214 GLU A C 1
ATOM 1478 O O . GLU A 1 198 ? 50.131 -6.066 40.406 1.00 13.74 214 GLU A O 1
ATOM 1484 N N . THR A 1 199 ? 48.843 -7.842 39.908 1.00 13.25 215 THR A N 1
ATOM 1485 C CA . THR A 1 199 ? 49.364 -7.916 38.550 1.00 12.91 215 THR A CA 1
ATOM 1486 C C . THR A 1 199 ? 48.674 -6.959 37.587 1.00 11.75 215 THR A C 1
ATOM 1487 O O . THR A 1 199 ? 49.232 -6.683 36.510 1.00 13.67 215 THR A O 1
ATOM 1491 N N . TRP A 1 200 ? 47.467 -6.500 37.934 1.00 10.91 216 TRP A N 1
ATOM 1492 C CA . TRP A 1 200 ? 46.547 -5.794 37.035 1.00 11.73 216 TRP A CA 1
ATOM 1493 C C . TRP A 1 200 ? 46.235 -6.595 35.781 1.00 13.27 216 TRP A C 1
ATOM 1494 O O . TRP A 1 200 ? 45.751 -6.048 34.800 1.00 10.97 216 TRP A O 1
ATOM 1505 N N . ASN A 1 201 ? 46.454 -7.904 35.834 1.00 11.11 217 ASN A N 1
ATOM 1506 C CA . ASN A 1 201 ? 46.064 -8.791 34.749 1.00 10.31 217 ASN A CA 1
ATOM 1507 C C . ASN A 1 201 ? 44.874 -9.637 35.176 1.00 11.41 217 ASN A C 1
ATOM 1508 O O . ASN A 1 201 ? 44.577 -9.771 36.371 1.00 13.05 217 ASN A O 1
ATOM 1513 N N . ARG A 1 202 ? 44.246 -10.272 34.192 1.00 10.34 218 ARG A N 1
ATOM 1514 C CA . ARG A 1 202 ? 43.212 -11.261 34.478 1.00 9.90 218 ARG A CA 1
ATOM 1515 C C . ARG A 1 202 ? 43.739 -12.267 35.507 1.00 13.48 218 ARG A C 1
ATOM 1516 O O . ARG A 1 202 ? 44.939 -12.566 35.557 1.00 13.24 218 ARG A O 1
ATOM 1524 N N . ARG A 1 203 ? 42.835 -12.774 36.341 1.00 14.25 219 ARG A N 1
ATOM 1525 C CA . ARG A 1 203 ? 43.235 -13.709 37.380 1.00 12.25 219 ARG A CA 1
ATOM 1526 C C . ARG A 1 203 ? 43.523 -15.088 36.788 1.00 15.58 219 ARG A C 1
ATOM 1527 O O . ARG A 1 203 ? 43.274 -15.350 35.608 1.00 14.87 219 ARG A O 1
ATOM 1535 N N . THR A 1 204 ? 44.087 -15.966 37.624 1.00 17.26 220 THR A N 1
ATOM 1536 C CA . THR A 1 204 ? 44.434 -17.311 37.186 1.00 15.92 220 THR A CA 1
ATOM 1537 C C . THR A 1 204 ? 43.176 -18.091 36.841 1.00 15.28 220 THR A C 1
ATOM 1538 O O . THR A 1 204 ? 42.079 -17.749 37.294 1.00 15.65 220 THR A O 1
ATOM 1542 N N . PRO A 1 205 ? 43.313 -19.165 36.046 1.00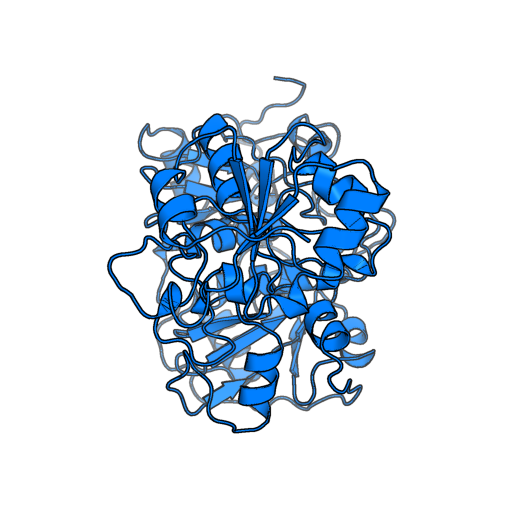 18.08 221 PRO A N 1
ATOM 1543 C CA . PRO A 1 205 ? 42.132 -19.979 35.719 1.00 18.21 221 PRO A CA 1
ATOM 1544 C C . PRO A 1 205 ? 41.396 -20.481 36.936 1.00 17.27 221 PRO A C 1
ATOM 1545 O O . PRO A 1 205 ? 40.163 -20.513 36.911 1.00 17.74 221 PRO A O 1
ATOM 1549 N N . GLU A 1 206 ? 42.110 -20.867 38.013 1.00 18.74 222 GLU A N 1
ATOM 1550 C CA . GLU A 1 206 ? 41.440 -21.335 39.223 1.00 21.26 222 GLU A CA 1
ATOM 1551 C C . GLU A 1 206 ? 40.610 -20.240 39.867 1.00 17.73 222 GLU A C 1
ATOM 1552 O O . GLU A 1 206 ? 39.472 -20.476 40.294 1.00 19.01 222 GLU A O 1
ATOM 1558 N N . GLU A 1 207 ? 41.184 -19.042 39.985 1.00 15.13 223 GLU A N 1
ATOM 1559 C CA . GLU A 1 207 ? 40.436 -17.909 40.534 1.00 18.72 223 GLU A CA 1
ATOM 1560 C C . GLU A 1 207 ? 39.256 -17.510 39.640 1.00 12.93 223 GLU A C 1
ATOM 1561 O O . GLU A 1 207 ? 38.165 -17.188 40.141 1.00 15.99 223 GLU A O 1
ATOM 1567 N N . LEU A 1 208 ? 39.463 -17.488 38.317 1.00 15.29 224 LEU A N 1
ATOM 1568 C CA . LEU A 1 208 ? 38.375 -17.130 37.408 1.00 14.11 224 LEU A CA 1
ATOM 1569 C C . LEU A 1 208 ? 37.207 -18.099 37.527 1.00 13.46 224 LEU A C 1
ATOM 1570 O O . LEU A 1 208 ? 36.044 -17.676 37.566 1.00 13.80 224 LEU A O 1
ATOM 1575 N N . LYS A 1 209 ? 37.503 -19.408 37.587 1.00 11.52 225 LYS A N 1
ATOM 1576 C CA . LYS A 1 209 ? 36.441 -20.397 37.700 1.00 15.00 225 LYS A CA 1
ATOM 1577 C C . LYS A 1 209 ? 35.579 -20.139 38.924 1.00 14.05 225 LYS A C 1
ATOM 1578 O O . LYS A 1 209 ? 34.345 -20.096 38.832 1.00 15.42 225 LYS A O 1
ATOM 1584 N N . LYS A 1 210 ? 36.218 -19.963 40.089 1.00 15.79 226 LYS A N 1
ATOM 1585 C CA . LYS A 1 210 ? 35.452 -19.747 41.311 1.00 16.49 226 LYS A CA 1
ATOM 1586 C C . LYS A 1 210 ? 34.709 -18.410 41.296 1.00 14.60 226 LYS A C 1
ATOM 1587 O O . LYS A 1 210 ? 33.546 -18.352 41.697 1.00 16.21 226 LYS A O 1
ATOM 1593 N N . ALA A 1 211 ? 35.356 -17.331 40.812 1.00 15.50 227 ALA A N 1
ATOM 1594 C CA . ALA A 1 211 ? 34.678 -16.033 40.751 1.00 14.70 227 ALA A CA 1
ATOM 1595 C C . ALA A 1 211 ? 33.452 -16.083 39.846 1.00 12.98 227 ALA A C 1
ATOM 1596 O O . ALA A 1 211 ? 32.398 -15.534 40.173 1.00 14.23 227 ALA A O 1
ATOM 1598 N N . LEU A 1 212 ? 33.571 -16.726 38.683 1.00 12.91 228 LEU A N 1
ATOM 1599 C CA . LEU A 1 212 ? 32.426 -16.790 37.798 1.00 13.76 228 LEU A CA 1
ATOM 1600 C C . LEU A 1 212 ? 31.296 -17.608 38.420 1.00 11.44 228 LEU A C 1
ATOM 1601 O O . LEU A 1 212 ? 30.136 -17.182 38.414 1.00 13.30 228 LEU A O 1
ATOM 1606 N N . GLU A 1 213 ? 31.624 -18.769 39.008 1.00 13.89 229 GLU A N 1
ATOM 1607 C CA . GLU A 1 213 ? 30.607 -19.575 39.685 1.00 14.79 229 GLU A CA 1
ATOM 1608 C C . GLU A 1 213 ? 29.912 -18.789 40.788 1.00 16.07 229 GLU A C 1
ATOM 1609 O O . GLU A 1 213 ? 28.690 -18.894 40.967 1.00 15.82 229 GLU A O 1
ATOM 1615 N N . GLU A 1 214 ? 30.680 -18.026 41.558 1.00 17.18 230 GLU A N 1
ATOM 1616 C CA . GLU A 1 214 ? 30.114 -17.275 42.679 1.00 19.06 230 GLU A CA 1
ATOM 1617 C C . GLU A 1 214 ? 29.316 -16.056 42.249 1.00 20.23 230 GLU A C 1
ATOM 1618 O O . GLU A 1 214 ? 28.627 -15.464 43.091 1.00 19.62 230 GLU A O 1
ATOM 1624 N N . HIS A 1 215 ? 29.400 -15.656 40.985 1.00 17.09 231 HIS A N 1
ATOM 1625 C CA . HIS A 1 215 ? 28.495 -14.664 40.444 1.00 16.35 231 HIS A CA 1
ATOM 1626 C C . HIS A 1 215 ? 27.401 -15.295 39.606 1.00 15.74 231 HIS A C 1
ATOM 1627 O O . HIS A 1 215 ? 26.651 -14.581 38.942 1.00 17.85 231 HIS A O 1
ATOM 1634 N N . GLY A 1 216 ? 27.280 -16.624 39.639 1.00 13.64 232 GLY A N 1
ATOM 1635 C CA . GLY A 1 216 ? 26.173 -17.263 38.958 1.00 17.36 232 GLY A CA 1
ATOM 1636 C C . GLY A 1 216 ? 26.340 -17.443 37.475 1.00 15.64 232 GLY A C 1
ATOM 1637 O O . GLY A 1 216 ? 25.346 -17.519 36.769 1.00 15.58 232 GLY A O 1
ATOM 1638 N N . ILE A 1 217 ? 27.575 -17.532 36.990 1.00 13.72 233 ILE A N 1
ATOM 1639 C CA . ILE A 1 217 ? 27.858 -17.519 35.566 1.00 10.06 233 ILE A CA 1
ATOM 1640 C C . ILE A 1 217 ? 28.445 -18.874 35.180 1.00 12.96 233 ILE A C 1
ATOM 1641 O O . ILE A 1 217 ? 29.452 -19.303 35.745 1.00 14.96 233 ILE A O 1
ATOM 1646 N N . THR A 1 218 ? 27.814 -19.538 34.222 1.00 15.55 234 THR A N 1
ATOM 1647 C CA . THR A 1 218 ? 28.399 -20.679 33.530 1.00 17.59 234 THR A CA 1
ATOM 1648 C C . THR A 1 218 ? 28.835 -20.270 32.127 1.00 12.05 234 THR A C 1
ATOM 1649 O O . THR A 1 218 ? 28.469 -19.211 31.615 1.00 12.97 234 THR A O 1
ATOM 1653 N N . ALA A 1 219 ? 29.643 -21.151 31.505 1.00 12.93 235 ALA A N 1
ATOM 1654 C CA . ALA A 1 219 ? 30.083 -20.941 30.127 1.00 12.43 235 ALA A CA 1
ATOM 1655 C C . ALA A 1 219 ? 28.918 -20.807 29.167 1.00 13.28 235 ALA A C 1
ATOM 1656 O O . ALA A 1 219 ? 29.043 -20.146 28.135 1.00 14.07 235 ALA A O 1
ATOM 1658 N N . SER A 1 220 ? 27.790 -21.454 29.462 1.00 13.43 236 SER A N 1
ATOM 1659 C CA . SER A 1 220 ? 26.627 -21.403 28.590 1.00 12.77 236 SER A CA 1
ATOM 1660 C C . SER A 1 220 ? 25.570 -20.401 29.060 1.00 14.45 236 SER A C 1
ATOM 1661 O O . SER A 1 220 ? 24.436 -20.423 28.559 1.00 16.52 236 SER A O 1
ATOM 1664 N N . THR A 1 221 ? 25.932 -19.480 29.964 1.00 12.25 237 THR A N 1
ATOM 1665 C CA . THR A 1 221 ? 25.043 -18.399 30.380 1.00 13.62 237 THR A CA 1
ATOM 1666 C C . THR A 1 221 ? 25.268 -17.199 29.461 1.00 12.13 237 THR A C 1
ATOM 1667 O O . THR A 1 221 ? 26.418 -16.788 29.260 1.00 14.53 237 THR A O 1
ATOM 1671 N N . THR A 1 222 ? 24.193 -16.631 28.916 1.00 12.51 238 THR A N 1
ATOM 1672 C CA . THR A 1 222 ? 24.308 -15.359 28.199 1.00 13.51 238 THR A CA 1
ATOM 1673 C C . THR A 1 222 ? 24.554 -14.267 29.237 1.00 11.81 238 THR A C 1
ATOM 1674 O O . THR A 1 222 ? 23.725 -14.076 30.126 1.00 13.59 238 THR A O 1
ATOM 1678 N N . VAL A 1 223 ? 25.711 -13.611 29.183 1.00 10.89 239 VAL A N 1
ATOM 1679 C CA . VAL A 1 223 ? 26.083 -12.592 30.173 1.00 10.27 239 VAL A CA 1
ATOM 1680 C C . VAL A 1 223 ? 25.985 -11.244 29.500 1.00 10.27 239 VAL A C 1
ATOM 1681 O O . VAL A 1 223 ? 26.627 -11.024 28.465 1.00 13.81 239 VAL A O 1
ATOM 1685 N N . VAL A 1 224 ? 25.175 -10.355 30.075 1.00 10.47 240 VAL A N 1
ATOM 1686 C CA . VAL A 1 224 ? 25.026 -8.996 29.564 1.00 9.83 240 VAL A CA 1
ATOM 1687 C C . VAL A 1 224 ? 25.747 -8.072 30.519 1.00 10.52 240 VAL A C 1
ATOM 1688 O O . VAL A 1 224 ? 25.348 -7.959 31.684 1.00 15.39 240 VAL A O 1
ATOM 1692 N N . LEU A 1 225 ? 26.802 -7.398 30.037 1.00 9.80 241 LEU A N 1
ATOM 1693 C CA . LEU A 1 225 ? 27.601 -6.521 30.881 1.00 8.91 241 LEU A CA 1
ATOM 1694 C C . LEU A 1 225 ? 27.303 -5.065 30.558 1.00 10.87 241 LEU A C 1
ATOM 1695 O O . LEU A 1 225 ? 27.115 -4.697 29.396 1.00 9.75 241 LEU A O 1
ATOM 1700 N N . TYR A 1 226 ? 27.301 -4.244 31.596 1.00 8.74 242 TYR A N 1
ATOM 1701 C CA . TYR A 1 226 ? 27.191 -2.794 31.408 1.00 8.76 242 TYR A CA 1
ATOM 1702 C C . TYR A 1 226 ? 27.774 -2.123 32.643 1.00 9.34 242 TYR A C 1
ATOM 1703 O O . TYR A 1 226 ? 27.853 -2.724 33.714 1.00 9.57 242 TYR A O 1
ATOM 1712 N N . GLY A 1 227 ? 28.152 -0.848 32.498 1.00 9.19 243 GLY A N 1
ATOM 1713 C CA . GLY A 1 227 ? 28.596 -0.091 33.659 1.00 9.78 243 GLY A CA 1
ATOM 1714 C C . GLY A 1 227 ? 28.039 1.326 33.607 1.00 9.65 243 GLY A C 1
ATOM 1715 O O . GLY A 1 227 ? 27.437 1.740 32.615 1.00 10.44 243 GLY A O 1
ATOM 1716 N N . LYS A 1 228 ? 28.318 2.075 34.669 1.00 9.35 244 LYS A N 1
ATOM 1717 C CA . LYS A 1 228 ? 27.793 3.433 34.834 1.00 10.04 244 LYS A CA 1
ATOM 1718 C C . LYS A 1 228 ? 28.951 4.408 34.756 1.00 10.36 244 LYS A C 1
ATOM 1719 O O . LYS A 1 228 ? 29.929 4.274 35.488 1.00 10.27 244 LYS A O 1
ATOM 1725 N N . PHE A 1 229 ? 28.849 5.361 33.836 1.00 11.85 245 PHE A N 1
ATOM 1726 C CA . PHE A 1 229 ? 29.828 6.441 33.747 1.00 12.92 245 PHE A CA 1
ATOM 1727 C C . PHE A 1 229 ? 29.506 7.500 34.792 1.00 13.71 245 PHE A C 1
ATOM 1728 O O . PHE A 1 229 ? 28.374 7.994 34.856 1.00 15.12 245 PHE A O 1
ATOM 1736 N N . MET A 1 230 ? 30.498 7.848 35.619 1.00 11.05 246 MET A N 1
ATOM 1737 C CA . MET A 1 230 ? 30.278 8.762 36.740 1.00 15.21 246 MET A CA 1
ATOM 1738 C C . MET A 1 230 ? 31.353 9.847 36.778 1.00 12.91 246 MET A C 1
ATOM 1739 O O . MET A 1 230 ? 31.704 10.356 37.859 1.00 16.44 246 MET A O 1
ATOM 1744 N N . HIS A 1 231 ? 31.884 10.200 35.617 1.00 13.36 247 HIS A N 1
ATOM 1745 C CA . HIS A 1 231 ? 32.819 11.324 35.448 1.00 16.62 247 HIS A CA 1
ATOM 1746 C C . HIS A 1 231 ? 34.117 11.147 36.229 1.00 14.99 247 HIS A C 1
ATOM 1747 O O . HIS A 1 231 ? 34.368 11.841 37.237 1.00 16.56 247 HIS A O 1
ATOM 1754 N N . PRO A 1 232 ? 34.972 10.227 35.802 1.00 11.60 248 PRO A N 1
ATOM 1755 C CA . PRO A 1 232 ? 36.262 10.043 36.470 1.00 12.85 248 PRO A CA 1
ATOM 1756 C C . PRO A 1 232 ? 37.021 11.359 36.550 1.00 14.75 248 PRO A C 1
ATOM 1757 O O . PRO A 1 232 ? 37.070 12.133 35.587 1.00 13.92 248 PRO A O 1
ATOM 1761 N N . ASP A 1 233 ? 37.617 11.588 37.717 1.00 14.31 249 ASP A N 1
ATOM 1762 C CA . ASP A 1 233 ? 38.388 12.790 38.026 1.00 15.54 249 ASP A CA 1
ATOM 1763 C C . ASP A 1 233 ? 39.759 12.331 38.506 1.00 18.23 249 ASP A C 1
ATOM 1764 O O . ASP A 1 233 ? 39.850 11.574 39.477 1.00 16.99 249 ASP A O 1
ATOM 1769 N N . ASN A 1 234 ? 40.821 12.748 37.800 1.00 18.72 250 ASN A N 1
ATOM 1770 C CA . ASN A 1 234 ? 42.173 12.318 38.142 1.00 22.08 250 ASN A CA 1
ATOM 1771 C C . ASN A 1 234 ? 42.607 12.835 39.508 1.00 19.47 250 ASN A C 1
ATOM 1772 O O . ASN A 1 234 ? 43.615 12.362 40.054 1.00 25.48 250 ASN A O 1
ATOM 1777 N N . ALA A 1 235 ? 41.872 13.782 40.084 1.00 19.24 251 ALA A N 1
ATOM 1778 C CA . ALA A 1 235 ? 42.182 14.210 41.439 1.00 24.22 251 ALA A CA 1
ATOM 1779 C C . ALA A 1 235 ? 41.854 13.131 42.459 1.00 22.39 251 ALA A C 1
ATOM 1780 O O . ALA A 1 235 ? 42.366 13.183 43.583 1.00 25.21 251 ALA A O 1
ATOM 1782 N N . ASP A 1 236 ? 41.022 12.153 42.093 1.00 18.66 252 ASP A N 1
ATOM 1783 C CA . ASP A 1 236 ? 40.470 11.226 43.072 1.00 14.64 252 ASP A CA 1
ATOM 1784 C C . ASP A 1 236 ? 41.362 10.004 43.261 1.00 15.35 252 ASP A C 1
ATOM 1785 O O . ASP A 1 236 ? 42.195 9.664 42.416 1.00 15.64 252 ASP A O 1
ATOM 1790 N N . GLU A 1 237 ? 41.179 9.352 44.410 1.00 15.04 253 GLU A N 1
ATOM 1791 C CA . GLU A 1 237 ? 41.974 8.169 44.737 1.00 14.52 253 GLU A CA 1
ATOM 1792 C C . GLU A 1 237 ? 41.727 7.037 43.758 1.00 12.15 253 GLU A C 1
ATOM 1793 O O . GLU A 1 237 ? 42.645 6.279 43.453 1.00 13.71 253 GLU A O 1
ATOM 1799 N N . PHE A 1 238 ? 40.484 6.850 43.326 1.00 12.64 254 PHE A N 1
ATOM 1800 C CA . PHE A 1 238 ? 40.122 5.725 42.457 1.00 11.74 254 PHE A CA 1
ATOM 1801 C C . PHE A 1 238 ? 39.267 6.235 41.297 1.00 13.29 254 PHE A C 1
ATOM 1802 O O . PHE A 1 238 ? 38.052 6.021 41.267 1.00 11.32 254 PHE A O 1
ATOM 1810 N N . PRO A 1 239 ? 39.865 6.940 40.337 1.00 9.96 255 PRO A N 1
ATOM 1811 C CA . PRO A 1 239 ? 39.063 7.425 39.184 1.00 10.00 255 PRO A CA 1
ATOM 1812 C C . PRO A 1 239 ? 38.372 6.304 38.424 1.00 11.27 255 PRO A C 1
ATOM 1813 O O . PRO A 1 239 ? 37.247 6.510 37.929 1.00 11.41 255 PRO A O 1
ATOM 1817 N N . GLY A 1 240 ? 38.980 5.113 38.379 1.00 11.31 256 GLY A N 1
ATOM 1818 C CA . GLY A 1 240 ? 38.362 4.014 37.641 1.00 10.08 256 GLY A CA 1
ATOM 1819 C C . GLY A 1 240 ? 37.063 3.562 38.259 1.00 12.95 256 GLY A C 1
ATOM 1820 O O . GLY A 1 240 ? 36.248 2.944 37.579 1.00 11.27 256 GLY A O 1
ATOM 1821 N N . SER A 1 241 ? 36.820 3.908 39.527 1.00 10.08 257 SER A N 1
ATOM 1822 C CA . SER A 1 241 ? 35.514 3.618 40.112 1.00 11.29 257 SER A CA 1
ATOM 1823 C C . SER A 1 241 ? 34.390 4.347 39.399 1.00 11.09 257 SER A C 1
ATOM 1824 O O . SER A 1 241 ? 33.213 4.063 39.663 1.00 12.80 257 SER A O 1
ATOM 1827 N N . ALA A 1 242 ? 34.717 5.356 38.591 1.00 9.60 258 ALA A N 1
ATOM 1828 C CA . ALA A 1 242 ? 33.712 6.129 37.876 1.00 9.91 258 ALA A CA 1
ATOM 1829 C C . ALA A 1 242 ? 33.672 5.784 36.404 1.00 9.91 258 ALA A C 1
ATOM 1830 O O . ALA A 1 242 ? 32.793 6.274 35.681 1.00 10.03 258 ALA A O 1
ATOM 1832 N N . ALA A 1 243 ? 34.557 4.905 35.949 1.00 8.81 259 ALA A N 1
ATOM 1833 C CA . ALA A 1 243 ? 34.592 4.532 34.532 1.00 7.46 259 ALA A CA 1
ATOM 1834 C C . ALA A 1 243 ? 33.970 3.153 34.358 1.00 8.77 259 ALA A C 1
ATOM 1835 O O . ALA A 1 243 ? 34.593 2.235 33.855 1.00 9.74 259 ALA A O 1
ATOM 1837 N N . GLY A 1 244 ? 32.709 3.038 34.777 1.00 9.29 260 GLY A N 1
ATOM 1838 C CA . GLY A 1 244 ? 32.080 1.733 34.890 1.00 10.49 260 GLY A CA 1
ATOM 1839 C C . GLY A 1 244 ? 31.896 1.018 33.564 1.00 10.23 260 GLY A C 1
ATOM 1840 O O . GLY A 1 244 ? 31.970 -0.209 33.510 1.00 10.07 260 GLY A O 1
ATOM 1841 N N . HIS A 1 245 ? 31.635 1.748 32.491 1.00 9.20 261 HIS A N 1
ATOM 1842 C CA . HIS A 1 245 ? 31.424 1.040 31.232 1.00 10.79 261 HIS A CA 1
ATOM 1843 C C . HIS A 1 245 ? 32.738 0.610 30.571 1.00 10.64 261 HIS A C 1
ATOM 1844 O O . HIS A 1 245 ? 32.765 -0.441 29.939 1.00 8.70 261 HIS A O 1
ATOM 1851 N N . ILE A 1 246 ? 33.845 1.354 30.710 1.00 9.38 262 ILE A N 1
ATOM 1852 C CA . ILE A 1 246 ? 35.129 0.763 30.333 1.00 8.29 262 ILE A CA 1
ATOM 1853 C C . ILE A 1 246 ? 35.345 -0.512 31.134 1.00 8.48 262 ILE A C 1
ATOM 1854 O O . ILE A 1 246 ? 35.782 -1.533 30.589 1.00 10.65 262 ILE A O 1
ATOM 1859 N N . GLY A 1 247 ? 35.049 -0.465 32.441 1.00 8.82 263 GLY A N 1
ATOM 1860 C CA . GLY A 1 247 ? 35.213 -1.641 33.290 1.00 7.46 263 GLY A CA 1
ATOM 1861 C C . GLY A 1 247 ? 34.366 -2.803 32.818 1.00 10.49 263 GLY A C 1
ATOM 1862 O O . GLY A 1 247 ? 34.811 -3.955 32.840 1.00 8.81 263 GLY A O 1
ATOM 1863 N N . ALA A 1 248 ? 33.151 -2.510 32.343 1.00 8.61 264 ALA A N 1
ATOM 1864 C CA . ALA A 1 248 ? 32.283 -3.567 31.825 1.00 9.46 264 ALA A CA 1
ATOM 1865 C C . ALA A 1 248 ? 32.889 -4.225 30.598 1.00 11.69 264 ALA A C 1
ATOM 1866 O O . ALA A 1 248 ? 32.818 -5.450 30.445 1.00 8.77 264 ALA A O 1
ATOM 1868 N N . ILE A 1 249 ? 33.489 -3.436 29.706 1.00 9.73 265 ILE A N 1
ATOM 1869 C CA . ILE A 1 249 ? 34.062 -4.027 28.499 1.00 7.47 265 ILE A CA 1
ATOM 1870 C C . ILE A 1 249 ? 35.354 -4.783 28.843 1.00 7.13 265 ILE A C 1
ATOM 1871 O O . ILE A 1 249 ? 35.675 -5.803 28.221 1.00 8.80 265 ILE A O 1
ATOM 1876 N N . ARG A 1 250 ? 36.069 -4.314 29.857 1.00 9.33 266 ARG A N 1
ATOM 1877 C CA . ARG A 1 250 ? 37.213 -5.049 30.364 1.00 9.11 266 ARG A CA 1
ATOM 1878 C C . ARG A 1 250 ? 36.777 -6.415 30.857 1.00 9.78 266 ARG A C 1
ATOM 1879 O O . ARG A 1 250 ? 37.453 -7.411 30.606 1.00 9.13 266 ARG A O 1
ATOM 1887 N N . LEU A 1 251 ? 35.669 -6.466 31.625 1.00 7.74 267 LEU A N 1
ATOM 1888 C CA . LEU A 1 251 ? 35.172 -7.759 32.088 1.00 8.49 267 LEU A CA 1
ATOM 1889 C C . LEU A 1 251 ? 34.680 -8.611 30.938 1.00 9.28 267 LEU A C 1
ATOM 1890 O O . LEU A 1 251 ? 34.847 -9.840 30.977 1.00 11.01 267 LEU A O 1
ATOM 1895 N N . ALA A 1 252 ? 34.106 -7.993 29.906 1.00 8.39 268 ALA A N 1
ATOM 1896 C CA . ALA A 1 252 ? 33.684 -8.756 28.741 1.00 8.75 268 ALA A CA 1
ATOM 1897 C C . ALA A 1 252 ? 34.875 -9.445 28.099 1.00 10.15 268 ALA A C 1
ATOM 1898 O O . ALA A 1 252 ? 34.801 -10.638 27.782 1.00 11.78 268 ALA A O 1
ATOM 1900 N N . PHE A 1 253 ? 36.003 -8.734 27.981 1.00 9.36 269 PHE A N 1
ATOM 1901 C CA . PHE A 1 253 ? 37.219 -9.351 27.460 1.00 9.48 269 PHE A CA 1
ATOM 1902 C C . PHE A 1 253 ? 37.621 -10.549 28.322 1.00 10.37 269 PHE A C 1
ATOM 1903 O O . PHE A 1 253 ? 37.877 -11.645 27.806 1.00 10.14 269 PHE A O 1
ATOM 1911 N N . ILE A 1 254 ? 37.634 -10.374 29.648 1.00 9.24 270 ILE A N 1
ATOM 1912 C CA . ILE A 1 254 ? 38.099 -11.474 30.490 1.00 8.79 270 ILE A CA 1
ATOM 1913 C C . ILE A 1 254 ? 37.152 -12.668 30.396 1.00 8.96 270 ILE A C 1
ATOM 1914 O O . ILE A 1 254 ? 37.611 -13.809 30.330 1.00 10.93 270 ILE A O 1
ATOM 1919 N N . MET A 1 255 ? 35.834 -12.429 30.403 1.00 9.76 271 MET A N 1
ATOM 1920 C CA . MET A 1 255 ? 34.865 -13.520 30.280 1.00 8.12 271 MET A CA 1
ATOM 1921 C C . MET A 1 255 ? 34.980 -14.226 28.931 1.00 11.12 271 MET A C 1
ATOM 1922 O O . MET A 1 255 ? 34.865 -15.449 28.859 1.00 11.44 271 MET A O 1
ATOM 1927 N N . MET A 1 256 ? 35.181 -13.471 27.854 1.00 10.70 272 MET A N 1
ATOM 1928 C CA A MET A 1 256 ? 35.309 -14.077 26.531 0.55 11.90 272 MET A CA 1
ATOM 1929 C CA B MET A 1 256 ? 35.299 -14.098 26.543 0.45 11.90 272 MET A CA 1
ATOM 1930 C C . MET A 1 256 ? 36.570 -14.936 26.443 1.00 11.19 272 MET A C 1
ATOM 1931 O O . MET A 1 256 ? 36.535 -16.059 25.932 1.00 11.85 272 MET A O 1
ATOM 1940 N N . TYR A 1 257 ? 37.694 -14.416 26.931 1.00 11.81 273 TYR A N 1
ATOM 1941 C CA . TYR A 1 257 ? 38.918 -15.194 27.083 1.00 12.47 273 TYR A CA 1
ATOM 1942 C C . TYR A 1 257 ? 38.681 -16.453 27.899 1.00 14.31 273 TYR A C 1
ATOM 1943 O O . TYR A 1 257 ? 39.126 -17.547 27.529 1.00 14.95 273 TYR A O 1
ATOM 1952 N N . ALA A 1 258 ? 38.038 -16.300 29.056 1.00 13.22 274 ALA A N 1
ATOM 1953 C CA . ALA A 1 258 ? 37.859 -17.435 29.971 1.00 12.22 274 ALA A CA 1
ATOM 1954 C C . ALA A 1 258 ? 37.026 -18.538 29.332 1.00 13.14 274 ALA A C 1
ATOM 1955 O O . ALA A 1 258 ? 37.291 -19.735 29.546 1.00 14.40 274 ALA A O 1
ATOM 1957 N N . GLY A 1 259 ? 35.979 -18.159 28.605 1.00 11.44 275 GLY A N 1
ATOM 1958 C CA . GLY A 1 259 ? 35.172 -19.130 27.880 1.00 12.95 275 GLY A CA 1
ATOM 1959 C C . GLY A 1 259 ? 33.669 -18.971 28.024 1.00 12.37 275 GLY A C 1
ATOM 1960 O O . GLY A 1 259 ? 32.924 -19.894 27.659 1.00 15.31 275 GLY A O 1
ATOM 1961 N N . VAL A 1 260 ? 33.187 -17.830 28.523 1.00 12.42 276 VAL A N 1
ATOM 1962 C CA . VAL A 1 260 ? 31.757 -17.553 28.396 1.00 10.21 276 VAL A CA 1
ATOM 1963 C C . VAL A 1 260 ? 31.441 -17.408 26.920 1.00 13.36 276 VAL A C 1
ATOM 1964 O O . VAL A 1 260 ? 32.000 -16.542 26.234 1.00 14.22 276 VAL A O 1
ATOM 1968 N N . GLU A 1 261 ? 30.607 -18.315 26.409 1.00 12.19 277 GLU A N 1
ATOM 1969 C CA . GLU A 1 261 ? 30.393 -18.414 24.973 1.00 17.33 277 GLU A CA 1
ATOM 1970 C C . GLU A 1 261 ? 29.567 -17.260 24.419 1.00 17.94 277 GLU A C 1
ATOM 1971 O O . GLU A 1 261 ? 29.759 -16.879 23.259 1.00 18.88 277 GLU A O 1
ATOM 1977 N N . ASP A 1 262 ? 28.636 -16.709 25.206 1.00 15.23 278 ASP A N 1
ATOM 1978 C CA . ASP A 1 262 ? 27.744 -15.649 24.732 1.00 12.67 278 ASP A CA 1
ATOM 1979 C C . ASP A 1 262 ? 27.832 -14.467 25.699 1.00 14.08 278 ASP A C 1
ATOM 1980 O O . ASP A 1 262 ? 27.123 -14.443 26.707 1.00 15.56 278 ASP A O 1
ATOM 1985 N N . VAL A 1 263 ? 28.691 -13.492 25.375 1.00 11.59 279 VAL A N 1
ATOM 1986 C CA . VAL A 1 263 ? 28.858 -12.269 26.164 1.00 10.14 279 VAL A CA 1
ATOM 1987 C C . VAL A 1 263 ? 28.336 -11.107 25.335 1.00 9.65 279 VAL A C 1
ATOM 1988 O O . VAL A 1 263 ? 28.667 -10.984 24.154 1.00 12.51 279 VAL A O 1
ATOM 1992 N N . ARG A 1 264 ? 27.494 -10.287 25.943 1.00 9.06 280 ARG A N 1
ATOM 1993 C CA . ARG A 1 264 ? 26.968 -9.076 25.332 1.00 10.00 280 ARG A CA 1
ATOM 1994 C C . ARG A 1 264 ? 27.405 -7.875 26.156 1.00 10.24 280 ARG A C 1
ATOM 1995 O O . ARG A 1 264 ? 27.587 -7.972 27.373 1.00 10.99 280 ARG A O 1
ATOM 2003 N N . VAL A 1 265 ? 27.524 -6.731 25.481 1.00 11.40 281 VAL A N 1
ATOM 2004 C CA . VAL A 1 265 ? 27.756 -5.445 26.132 1.00 9.20 281 VAL A CA 1
ATOM 2005 C C . VAL A 1 265 ? 26.610 -4.519 25.750 1.00 10.60 281 VAL A C 1
ATOM 2006 O O . VAL A 1 265 ? 26.319 -4.328 24.549 1.00 10.57 281 VAL A O 1
ATOM 2010 N N . LEU A 1 266 ? 25.944 -3.951 26.761 1.00 10.29 282 LEU A N 1
ATOM 2011 C CA . LEU A 1 266 ? 24.913 -2.952 26.513 1.00 11.08 282 LEU A CA 1
ATOM 2012 C C . LEU A 1 266 ? 25.550 -1.682 25.944 1.00 10.75 282 LEU A C 1
ATOM 2013 O O . LEU A 1 266 ? 26.410 -1.051 26.588 1.00 9.78 282 LEU A O 1
ATOM 2018 N N . ASN A 1 267 ? 25.158 -1.323 24.714 1.00 10.27 283 ASN A N 1
ATOM 2019 C CA . ASN A 1 267 ? 25.820 -0.219 24.008 1.00 7.24 283 ASN A CA 1
ATOM 2020 C C . ASN A 1 267 ? 25.501 1.097 24.705 1.00 8.69 283 ASN A C 1
ATOM 2021 O O . ASN A 1 267 ? 24.331 1.460 24.865 1.00 12.91 283 ASN A O 1
ATOM 2026 N N . GLY A 1 268 ? 26.542 1.774 25.188 1.00 9.89 284 GLY A N 1
ATOM 2027 C CA . GLY A 1 268 ? 26.382 3.009 25.922 1.00 10.82 284 GLY A CA 1
ATOM 2028 C C . GLY A 1 268 ? 26.159 2.832 27.390 1.00 13.91 284 GLY A C 1
ATOM 2029 O O . GLY A 1 268 ? 26.000 3.833 28.089 1.00 12.32 284 GLY A O 1
ATOM 2030 N N . GLY A 1 269 ? 26.132 1.590 27.884 1.00 10.91 285 GLY A N 1
ATOM 2031 C CA . GLY A 1 269 ? 26.076 1.368 29.313 1.00 11.24 285 GLY A CA 1
ATOM 2032 C C . GLY A 1 269 ? 24.770 1.830 29.926 1.00 10.67 285 GLY A C 1
ATOM 2033 O O . GLY A 1 269 ? 23.720 1.907 29.269 1.00 12.84 285 GLY A O 1
ATOM 2034 N N . TYR A 1 270 ? 24.861 2.171 31.217 1.00 10.19 286 TYR A N 1
ATOM 2035 C CA . TYR A 1 270 ? 23.672 2.499 31.988 1.00 11.21 286 TYR A CA 1
ATOM 2036 C C . TYR A 1 270 ? 22.914 3.665 31.375 1.00 15.11 286 TYR A C 1
ATOM 2037 O O . TYR A 1 270 ? 21.680 3.687 31.399 1.00 12.82 286 TYR A O 1
ATOM 2046 N N . GLN A 1 271 ? 23.625 4.633 30.805 1.00 11.58 287 GLN A N 1
ATOM 2047 C CA . GLN A 1 271 ? 22.904 5.774 30.224 1.00 13.54 287 GLN A CA 1
ATOM 2048 C C . GLN A 1 271 ? 21.921 5.350 29.132 1.00 13.60 287 GLN A C 1
ATOM 2049 O O . GLN A 1 271 ? 20.831 5.926 29.022 1.00 14.35 287 GLN A O 1
ATOM 2055 N N . SER A 1 272 ? 22.253 4.320 28.350 1.00 11.56 288 SER A N 1
ATOM 2056 C CA . SER A 1 272 ? 21.310 3.877 27.321 1.00 11.38 288 SER A CA 1
ATOM 2057 C C . SER A 1 272 ? 20.044 3.292 27.931 1.00 16.78 288 SER A C 1
ATOM 2058 O O . SER A 1 272 ? 18.952 3.438 27.364 1.00 14.71 288 SER A O 1
ATOM 2061 N N . TRP A 1 273 ? 20.179 2.651 29.091 1.00 13.25 289 TRP A N 1
ATOM 2062 C CA . TRP A 1 273 ? 19.029 2.081 29.777 1.00 10.81 289 TRP A CA 1
ATOM 2063 C C . TRP A 1 273 ? 18.094 3.177 30.279 1.00 14.15 289 TRP A C 1
ATOM 2064 O O . TRP A 1 273 ? 16.869 3.121 30.040 1.00 15.51 289 TRP A O 1
ATOM 2075 N N . THR A 1 274 ? 18.643 4.200 30.934 1.00 16.37 290 THR A N 1
ATOM 2076 C CA . THR A 1 274 ? 17.769 5.250 31.454 1.00 16.42 290 THR A CA 1
ATOM 2077 C C . THR A 1 274 ? 17.222 6.118 30.317 1.00 23.15 290 THR A C 1
ATOM 2078 O O . THR A 1 274 ? 16.050 6.518 30.352 1.00 21.62 290 THR A O 1
ATOM 2082 N N . ASP A 1 275 ? 18.029 6.370 29.280 1.00 17.80 291 ASP A N 1
ATOM 2083 C CA . ASP A 1 275 ? 17.556 7.136 28.121 1.00 20.00 291 ASP A CA 1
ATOM 2084 C C . ASP A 1 275 ? 16.384 6.449 27.430 1.00 20.86 291 ASP A C 1
ATOM 2085 O O . ASP A 1 275 ? 15.531 7.120 26.843 1.00 23.35 291 ASP A O 1
ATOM 2090 N N . ALA A 1 276 ? 16.337 5.114 27.469 1.00 19.53 292 ALA A N 1
ATOM 2091 C CA . ALA A 1 276 ? 15.248 4.352 26.861 1.00 15.45 292 ALA A CA 1
ATOM 2092 C C . ALA A 1 276 ? 13.978 4.383 27.698 1.00 21.67 292 ALA A C 1
ATOM 2093 O O . ALA A 1 276 ? 12.949 3.845 27.262 1.00 24.25 292 ALA A O 1
ATOM 2095 N N . GLY A 1 277 ? 14.038 4.982 28.875 1.00 20.27 293 GLY A N 1
ATOM 2096 C CA . GLY A 1 277 ? 12.885 5.194 29.725 1.00 28.04 293 GLY A CA 1
ATOM 2097 C C . GLY A 1 277 ? 12.554 4.056 30.653 1.00 25.48 293 GLY A C 1
ATOM 2098 O O . GLY A 1 277 ? 11.498 4.088 31.298 1.00 22.73 293 GLY A O 1
ATOM 2099 N N . PHE A 1 278 ? 13.431 3.073 30.776 1.00 19.25 294 PHE A N 1
ATOM 2100 C CA . PHE A 1 278 ? 13.097 1.883 31.533 1.00 14.36 294 PHE A CA 1
ATOM 2101 C C . PHE A 1 278 ? 13.282 2.132 33.033 1.00 13.82 294 PHE A C 1
ATOM 2102 O O . PHE A 1 278 ? 13.887 3.117 33.457 1.00 18.50 294 PHE A O 1
ATOM 2110 N N . ALA A 1 279 ? 12.724 1.228 33.840 1.00 15.34 295 ALA A N 1
ATOM 2111 C CA . ALA A 1 279 ? 12.724 1.406 35.289 1.00 17.97 295 ALA A CA 1
ATOM 2112 C C . ALA A 1 279 ? 14.127 1.228 35.858 1.00 17.24 295 ALA A C 1
ATOM 2113 O O . ALA A 1 279 ? 14.933 0.473 35.322 1.00 18.87 295 ALA A O 1
ATOM 2115 N N . ILE A 1 280 ? 14.392 1.939 36.954 1.00 14.82 296 ILE A N 1
ATOM 2116 C CA . ILE A 1 280 ? 15.662 1.937 37.685 1.00 17.82 296 ILE A CA 1
ATOM 2117 C C . ILE A 1 280 ? 15.423 1.253 39.026 1.00 17.73 296 ILE A C 1
ATOM 2118 O O . ILE A 1 280 ? 14.448 1.577 39.712 1.00 19.42 296 ILE A O 1
ATOM 2123 N N . SER A 1 281 ? 16.334 0.362 39.448 1.00 13.57 297 SER A N 1
ATOM 2124 C CA . SER A 1 281 ? 16.237 -0.261 40.762 1.00 12.09 297 SER A CA 1
ATOM 2125 C C . SER A 1 281 ? 17.443 0.074 41.639 1.00 15.83 297 SER A C 1
ATOM 2126 O O . SER A 1 281 ? 18.553 0.277 41.141 1.00 15.74 297 SER A O 1
ATOM 2129 N N . LYS A 1 282 ? 17.218 0.127 42.959 1.00 13.58 298 LYS A N 1
ATOM 2130 C CA . LYS A 1 282 ? 18.294 0.270 43.930 1.00 12.50 298 LYS A CA 1
ATOM 2131 C C . LYS A 1 282 ? 18.449 -0.958 44.818 1.00 13.46 298 LYS A C 1
ATOM 2132 O O . LYS A 1 282 ? 19.194 -0.906 45.806 1.00 19.58 298 LYS A O 1
ATOM 2138 N N . ASP A 1 283 ? 17.734 -2.050 44.524 1.00 14.37 299 ASP A N 1
ATOM 2139 C CA . ASP A 1 283 ? 17.780 -3.238 45.373 1.00 14.98 299 ASP A CA 1
ATOM 2140 C C . ASP A 1 283 ? 19.151 -3.912 45.306 1.00 17.14 299 ASP A C 1
ATOM 2141 O O . ASP A 1 283 ? 19.791 -3.961 44.248 1.00 17.13 299 ASP A O 1
ATOM 2146 N N . ASP A 1 284 ? 19.619 -4.427 46.442 1.00 14.17 300 ASP A N 1
ATOM 2147 C CA . ASP A 1 284 ? 20.895 -5.155 46.456 1.00 12.58 300 ASP A CA 1
ATOM 2148 C C . ASP A 1 284 ? 20.579 -6.613 46.153 1.00 18.35 300 ASP A C 1
ATOM 2149 O O . ASP A 1 284 ? 20.264 -7.392 47.045 1.00 16.69 300 ASP A O 1
ATOM 2154 N N . VAL A 1 285 ? 20.651 -6.987 44.873 1.00 16.39 301 VAL A N 1
ATOM 2155 C CA . VAL A 1 285 ? 20.185 -8.305 44.458 1.00 15.81 301 VAL A CA 1
ATOM 2156 C C . VAL A 1 285 ? 21.186 -9.349 44.939 1.00 19.55 301 VAL A C 1
ATOM 2157 O O . VAL A 1 285 ? 22.370 -9.280 44.595 1.00 16.54 301 VAL A O 1
ATOM 2161 N N . PRO A 1 286 ? 20.756 -10.338 45.712 1.00 16.58 302 PRO A N 1
ATOM 2162 C CA . PRO A 1 286 ? 21.691 -11.366 46.170 1.00 18.89 302 PRO A CA 1
ATOM 2163 C C . PRO A 1 286 ? 22.126 -12.245 45.017 1.00 14.99 302 PRO A C 1
ATOM 2164 O O . PRO A 1 286 ? 21.350 -12.522 44.098 1.00 16.08 302 PRO A O 1
ATOM 2168 N N . LYS A 1 287 ? 23.392 -12.650 45.054 1.00 13.85 303 LYS A N 1
ATOM 2169 C CA . LYS A 1 287 ? 23.948 -13.423 43.957 1.00 17.29 303 LYS A CA 1
ATOM 2170 C C . LYS A 1 287 ? 23.494 -14.872 44.059 1.00 17.39 303 LYS A C 1
ATOM 2171 O O . LYS A 1 287 ? 23.313 -15.402 45.160 1.00 17.94 303 LYS A O 1
ATOM 2177 N N . THR A 1 288 ? 23.271 -15.483 42.903 1.00 15.45 304 THR A N 1
ATOM 2178 C CA . THR A 1 288 ? 23.071 -16.917 42.784 1.00 13.63 304 THR A CA 1
ATOM 2179 C C . THR A 1 288 ? 24.401 -17.584 42.492 1.00 17.07 304 THR A C 1
ATOM 2180 O O . THR A 1 288 ? 25.246 -17.032 41.776 1.00 22.51 304 THR A O 1
ATOM 2184 N N . THR A 1 289 ? 24.593 -18.759 43.081 1.00 16.27 305 THR A N 1
ATOM 2185 C CA . THR A 1 289 ? 25.809 -19.553 42.949 1.00 15.91 305 THR A CA 1
ATOM 2186 C C . THR A 1 289 ? 25.517 -20.679 41.972 1.00 17.89 305 THR A C 1
ATOM 2187 O O . THR A 1 289 ? 24.451 -21.298 42.056 1.00 18.96 305 THR A O 1
ATOM 2191 N N . VAL A 1 290 ? 26.430 -20.923 41.031 1.00 17.85 306 VAL A N 1
ATOM 2192 C CA . VAL A 1 290 ? 26.286 -22.120 40.196 1.00 18.45 306 VAL A CA 1
ATOM 2193 C C . VAL A 1 290 ? 27.381 -23.089 40.608 1.00 18.22 306 VAL A C 1
ATOM 2194 O O . VAL A 1 290 ? 28.481 -22.672 40.984 1.00 16.31 306 VAL A O 1
ATOM 2198 N N . PRO A 1 291 ? 27.105 -24.394 40.559 1.00 22.35 307 PRO A N 1
ATOM 2199 C CA . PRO A 1 291 ? 28.114 -25.372 40.985 1.00 27.05 307 PRO A CA 1
ATOM 2200 C C . PRO A 1 291 ? 29.305 -25.504 40.043 1.00 22.55 307 PRO A C 1
ATOM 2201 O O . PRO A 1 291 ? 30.430 -25.702 40.519 1.00 28.80 307 PRO A O 1
ATOM 2205 N N . GLU A 1 292 ? 29.097 -25.391 38.727 1.00 23.61 308 GLU A N 1
ATOM 2206 C CA . GLU A 1 292 ? 30.155 -25.641 37.750 1.00 21.94 308 GLU A CA 1
ATOM 2207 C C . GLU A 1 292 ? 30.144 -24.596 36.655 1.00 12.56 308 GLU A C 1
ATOM 2208 O O . GLU A 1 292 ? 29.127 -24.426 35.969 1.00 18.80 308 GLU A O 1
ATOM 2214 N N . PHE A 1 293 ? 31.311 -23.992 36.423 1.00 16.90 309 PHE A N 1
ATOM 2215 C CA . PHE A 1 293 ? 31.451 -23.123 35.260 1.00 15.25 309 PHE A CA 1
ATOM 2216 C C . PHE A 1 293 ? 31.168 -23.886 33.961 1.00 16.92 309 PHE A C 1
ATOM 2217 O O . PHE A 1 293 ? 30.473 -23.382 33.071 1.00 15.44 309 PHE A O 1
ATOM 2225 N N . GLY A 1 294 ? 31.690 -25.105 33.830 1.00 16.22 310 GLY A N 1
ATOM 2226 C CA . GLY A 1 294 ? 31.280 -25.939 32.714 1.00 16.13 310 GLY A CA 1
ATOM 2227 C C . GLY A 1 294 ? 32.146 -25.902 31.474 1.00 18.20 310 GLY A C 1
ATOM 2228 O O . GLY A 1 294 ? 31.727 -26.442 30.445 1.00 18.81 310 GLY A O 1
ATOM 2229 N N . ALA A 1 295 ? 33.323 -25.294 31.526 1.00 17.16 311 ALA A N 1
ATOM 2230 C CA . ALA A 1 295 ? 34.238 -25.275 30.394 1.00 17.51 311 ALA A CA 1
ATOM 2231 C C . ALA A 1 295 ? 35.650 -25.087 30.914 1.00 17.24 311 ALA A C 1
ATOM 2232 O O . ALA A 1 295 ? 35.847 -24.501 31.983 1.00 16.67 311 ALA A O 1
ATOM 2234 N N . PRO A 1 296 ? 36.658 -25.514 30.156 1.00 15.74 312 PRO A N 1
ATOM 2235 C CA . PRO A 1 296 ? 38.043 -25.223 30.527 1.00 19.15 312 PRO A CA 1
ATOM 2236 C C . PRO A 1 296 ? 38.306 -23.739 30.455 1.00 18.03 312 PRO A C 1
ATOM 2237 O O . PRO A 1 296 ? 37.799 -23.050 29.570 1.00 20.51 312 PRO A O 1
ATOM 2241 N N . ILE A 1 297 ? 39.080 -23.245 31.409 1.00 16.98 313 ILE A N 1
ATOM 2242 C CA . ILE A 1 297 ? 39.499 -21.845 31.424 1.00 17.70 313 ILE A CA 1
ATOM 2243 C C . ILE A 1 297 ? 41.007 -21.804 31.227 1.00 17.18 313 ILE A C 1
ATOM 2244 O O . ILE A 1 297 ? 41.741 -22.425 32.004 1.00 19.45 313 ILE A O 1
ATOM 2249 N N . PRO A 1 298 ? 41.516 -21.082 30.226 1.00 17.15 314 PRO A N 1
ATOM 2250 C CA . PRO A 1 298 ? 40.722 -20.310 29.261 1.00 13.74 314 PRO A CA 1
ATOM 2251 C C . PRO A 1 298 ? 40.360 -21.093 28.020 1.00 15.15 314 PRO A C 1
ATOM 2252 O O . PRO A 1 298 ? 41.198 -21.852 27.510 1.00 19.36 314 PRO A O 1
ATOM 2256 N N . SER A 1 299 ? 39.159 -20.882 27.522 1.00 13.76 315 SER A N 1
ATOM 2257 C CA . SER A 1 299 ? 38.758 -21.513 26.269 1.00 13.66 315 SER A CA 1
ATOM 2258 C C . SER A 1 299 ? 39.123 -20.699 25.040 1.00 15.52 315 SER A C 1
ATOM 2259 O O . SER A 1 299 ? 39.139 -21.249 23.932 1.00 19.23 315 SER A O 1
ATOM 2262 N N . ARG A 1 300 ? 39.408 -19.408 25.193 1.00 14.01 316 ARG A N 1
ATOM 2263 C CA . ARG A 1 300 ? 39.856 -18.569 24.084 1.00 14.38 316 ARG A CA 1
ATOM 2264 C C . ARG A 1 300 ? 41.176 -17.879 24.453 1.00 15.91 316 ARG A C 1
ATOM 2265 O O . ARG A 1 300 ? 41.271 -16.639 24.499 1.00 14.46 316 ARG A O 1
ATOM 2273 N N . PRO A 1 301 ? 42.240 -18.661 24.703 1.00 17.60 317 PRO A N 1
ATOM 2274 C CA . PRO A 1 301 ? 43.520 -18.046 25.101 1.00 15.69 317 PRO A CA 1
ATOM 2275 C C . PRO A 1 301 ? 44.067 -17.062 24.074 1.00 17.06 317 PRO A C 1
ATOM 2276 O O . PRO A 1 301 ? 44.799 -16.135 24.455 1.00 20.10 317 PRO A O 1
ATOM 2280 N N . GLU A 1 302 ? 43.725 -17.240 22.794 1.00 15.84 318 GLU A N 1
ATOM 2281 C CA . GLU A 1 302 ? 44.260 -16.385 21.746 1.00 14.90 318 GLU A CA 1
ATOM 2282 C C . GLU A 1 302 ? 43.819 -14.936 21.919 1.00 16.05 318 GLU A C 1
ATOM 2283 O O . GLU A 1 302 ? 44.443 -14.033 21.350 1.00 14.93 318 GLU A O 1
ATOM 2289 N N . PHE A 1 303 ? 42.754 -14.694 22.685 1.00 13.87 319 PHE A N 1
ATOM 2290 C CA . PHE A 1 303 ? 42.377 -13.303 22.930 1.00 15.78 319 PHE A CA 1
ATOM 2291 C C . PHE A 1 303 ? 43.365 -12.565 23.839 1.00 12.48 319 PHE A C 1
ATOM 2292 O O . PHE A 1 303 ? 43.386 -11.332 23.813 1.00 12.37 319 PHE A O 1
ATOM 2300 N N . ALA A 1 304 ? 44.183 -13.258 24.628 1.00 12.41 320 ALA A N 1
ATOM 2301 C CA . ALA A 1 304 ? 45.126 -12.599 25.525 1.00 12.81 320 ALA A CA 1
ATOM 2302 C C . ALA A 1 304 ? 46.553 -12.816 25.045 1.00 14.08 320 ALA A C 1
ATOM 2303 O O . ALA A 1 304 ? 46.931 -13.931 24.653 1.00 16.52 320 ALA A O 1
ATOM 2305 N N . VAL A 1 305 ? 47.324 -11.738 25.077 1.00 11.96 321 VAL A N 1
ATOM 2306 C CA . VAL A 1 305 ? 48.755 -11.754 24.797 1.00 12.97 321 VAL A CA 1
ATOM 2307 C C . VAL A 1 305 ? 49.474 -11.330 26.074 1.00 14.84 321 VAL A C 1
ATOM 2308 O O . VAL A 1 305 ? 49.109 -10.325 26.701 1.00 13.89 321 VAL A O 1
ATOM 2312 N N . ASP A 1 306 ? 50.500 -12.086 26.460 1.00 15.61 322 ASP A N 1
ATOM 2313 C CA . ASP A 1 306 ? 51.343 -11.687 27.578 1.00 13.06 322 ASP A CA 1
ATOM 2314 C C . ASP A 1 306 ? 52.682 -11.160 27.051 1.00 16.99 322 ASP A C 1
ATOM 2315 O O . ASP A 1 306 ? 52.904 -11.048 25.844 1.00 14.81 322 ASP A O 1
ATOM 2320 N N . ILE A 1 307 ? 53.576 -10.787 27.972 1.00 15.58 323 ILE A N 1
ATOM 2321 C CA . ILE A 1 307 ? 54.644 -9.877 27.572 1.00 15.91 323 ILE A CA 1
ATOM 2322 C C . ILE A 1 307 ? 55.674 -10.542 26.658 1.00 17.17 323 ILE A C 1
ATOM 2323 O O . ILE A 1 307 ? 56.231 -9.870 25.784 1.00 16.43 323 ILE A O 1
ATOM 2328 N N . ASP A 1 308 ? 55.935 -11.853 26.809 1.00 18.71 324 ASP A N 1
ATOM 2329 C CA . ASP A 1 308 ? 56.913 -12.483 25.921 1.00 21.34 324 ASP A CA 1
ATOM 2330 C C . ASP A 1 308 ? 56.423 -12.457 24.487 1.00 20.01 324 ASP A C 1
ATOM 2331 O O . ASP A 1 308 ? 57.176 -12.105 23.568 1.00 17.91 324 ASP A O 1
ATOM 2336 N N . GLU A 1 309 ? 55.147 -12.792 24.290 1.00 17.63 325 GLU A N 1
ATOM 2337 C CA . GLU A 1 309 ? 54.556 -12.747 22.962 1.00 14.19 325 GLU A CA 1
ATOM 2338 C C . GLU A 1 309 ? 54.470 -11.313 22.452 1.00 15.00 325 GLU A C 1
ATOM 2339 O O . GLU A 1 309 ? 54.688 -11.057 21.261 1.00 16.16 325 GLU A O 1
ATOM 2345 N N . ALA A 1 310 ? 54.164 -10.357 23.346 1.00 14.22 326 ALA A N 1
ATOM 2346 C CA . ALA A 1 310 ? 54.126 -8.962 22.913 1.00 15.83 326 ALA A CA 1
ATOM 2347 C C . ALA A 1 310 ? 55.477 -8.520 22.356 1.00 15.53 326 ALA A C 1
ATOM 2348 O O . ALA A 1 310 ? 55.538 -7.795 21.358 1.00 14.59 326 ALA A O 1
ATOM 2350 N N . LYS A 1 311 ? 56.574 -8.951 22.980 1.00 15.12 327 LYS A N 1
ATOM 2351 C CA . LYS A 1 311 ? 57.889 -8.590 22.459 1.00 15.66 327 LYS A CA 1
ATOM 2352 C C . LYS A 1 311 ? 58.125 -9.199 21.075 1.00 15.55 327 LYS A C 1
ATOM 2353 O O . LYS A 1 311 ? 58.699 -8.547 20.190 1.00 18.02 327 LYS A O 1
ATOM 2359 N N . GLU A 1 312 ? 57.673 -10.437 20.866 1.00 17.20 328 GLU A N 1
ATOM 2360 C CA . GLU A 1 312 ? 57.750 -11.043 19.534 1.00 15.41 328 GLU A CA 1
ATOM 2361 C C . GLU A 1 312 ? 56.948 -10.241 18.521 1.00 19.91 328 GLU A C 1
ATOM 2362 O O . GLU A 1 312 ? 57.395 -10.017 17.389 1.00 20.35 328 GLU A O 1
ATOM 2368 N N . MET A 1 313 ? 55.778 -9.747 18.924 1.00 17.70 329 MET A N 1
ATOM 2369 C CA . MET A 1 313 ? 54.925 -9.029 17.977 1.00 15.55 329 MET A CA 1
ATOM 2370 C C . MET A 1 313 ? 55.532 -7.713 17.533 1.00 18.87 329 MET A C 1
ATOM 2371 O O . MET A 1 313 ? 55.227 -7.235 16.441 1.00 21.53 329 MET A O 1
ATOM 2376 N N . LEU A 1 314 ? 56.363 -7.093 18.371 1.00 15.94 330 LEU A N 1
ATOM 2377 C CA . LEU A 1 314 ? 57.055 -5.874 18.004 1.00 20.80 330 LEU A CA 1
ATOM 2378 C C . LEU A 1 314 ? 58.096 -6.110 16.918 1.00 19.63 330 LEU A C 1
ATOM 2379 O O . LEU A 1 314 ? 58.620 -5.138 16.363 1.00 29.93 330 LEU A O 1
ATOM 2384 N N . GLN A 1 315 ? 58.421 -7.370 16.638 1.00 19.49 331 GLN A N 1
ATOM 2385 C CA . GLN A 1 315 ? 59.498 -7.711 15.716 1.00 24.12 331 GLN A CA 1
ATOM 2386 C C . GLN A 1 315 ? 58.993 -8.296 14.408 1.00 29.02 331 GLN A C 1
ATOM 2387 O O . GLN A 1 315 ? 59.795 -8.843 13.640 1.00 30.08 331 GLN A O 1
ATOM 2393 N N . SER A 1 316 ? 57.696 -8.210 14.130 1.00 32.46 332 SER A N 1
ATOM 2394 C CA . SER A 1 316 ? 57.136 -8.874 12.956 1.00 26.81 332 SER A CA 1
ATOM 2395 C C . SER A 1 316 ? 56.367 -7.888 12.092 1.00 29.53 332 SER A C 1
ATOM 2396 O O . SER A 1 316 ? 55.656 -7.018 12.605 1.00 27.07 332 SER A O 1
ATOM 2399 N N . GLU A 1 317 ? 56.486 -8.043 10.767 1.00 34.63 333 GLU A N 1
ATOM 2400 C CA . GLU A 1 317 ? 55.660 -7.252 9.864 1.00 36.74 333 GLU A CA 1
ATOM 2401 C C . GLU A 1 317 ? 54.206 -7.700 9.878 1.00 28.38 333 GLU A C 1
ATOM 2402 O O . GLU A 1 317 ? 53.335 -6.971 9.394 1.00 35.63 333 GLU A O 1
ATOM 2408 N N . ASP A 1 318 ? 53.935 -8.853 10.472 1.00 21.42 334 ASP A N 1
ATOM 2409 C CA . ASP A 1 318 ? 52.625 -9.470 10.541 1.00 24.12 334 ASP A CA 1
ATOM 2410 C C . ASP A 1 318 ? 51.808 -9.002 11.740 1.00 20.60 334 ASP A C 1
ATOM 2411 O O . ASP A 1 318 ? 50.615 -9.297 11.807 1.00 16.60 334 ASP A O 1
ATOM 2416 N N . SER A 1 319 ? 52.429 -8.308 12.697 1.00 19.55 335 SER A N 1
ATOM 2417 C CA A SER A 1 319 ? 51.794 -8.041 13.978 0.57 17.43 335 SER A CA 1
ATOM 2418 C CA B SER A 1 319 ? 51.829 -8.062 14.004 0.43 17.47 335 SER A CA 1
ATOM 2419 C C . SER A 1 319 ? 52.204 -6.670 14.487 1.00 16.77 335 SER A C 1
ATOM 2420 O O . SER A 1 319 ? 53.191 -6.091 14.044 1.00 17.62 335 SER A O 1
ATOM 2425 N N . ASP A 1 320 ? 51.422 -6.154 15.444 1.00 16.22 336 ASP A N 1
ATOM 2426 C CA . ASP A 1 320 ? 51.753 -4.869 16.056 1.00 15.27 336 ASP A CA 1
ATOM 2427 C C . ASP A 1 320 ? 51.098 -4.783 17.432 1.00 15.07 336 ASP A C 1
ATOM 2428 O O . ASP A 1 320 ? 50.061 -5.406 17.682 1.00 13.59 336 ASP A O 1
ATOM 2433 N N . LEU A 1 321 ? 51.716 -4.005 18.318 1.00 12.74 337 LEU A N 1
ATOM 2434 C CA . LEU A 1 321 ? 51.078 -3.614 19.568 1.00 10.79 337 LEU A CA 1
ATOM 2435 C C . LEU A 1 321 ? 50.401 -2.273 19.333 1.00 11.64 337 LEU A C 1
ATOM 2436 O O . LEU A 1 321 ? 50.962 -1.387 18.673 1.00 14.89 337 LEU A O 1
ATOM 2441 N N . VAL A 1 322 ? 49.196 -2.112 19.868 1.00 11.32 338 VAL A N 1
ATOM 2442 C CA . VAL A 1 322 ? 48.447 -0.880 19.656 1.00 11.66 338 VAL A CA 1
ATOM 2443 C C . VAL A 1 322 ? 48.265 -0.188 21.001 1.00 12.42 338 VAL A C 1
ATOM 2444 O O . VAL A 1 322 ? 47.582 -0.715 21.884 1.00 12.23 338 VAL A O 1
ATOM 2448 N N . CYS A 1 323 ? 48.836 1.013 21.122 1.00 11.15 339 CYS A N 1
ATOM 2449 C CA . CYS A 1 323 ? 48.916 1.755 22.391 1.00 13.09 339 CYS A CA 1
ATOM 2450 C C . CYS A 1 323 ? 47.683 2.654 22.498 1.00 10.45 339 CYS A C 1
ATOM 2451 O O . CYS A 1 323 ? 47.617 3.738 21.884 1.00 12.03 339 CYS A O 1
ATOM 2454 N N . VAL A 1 324 ? 46.706 2.226 23.304 1.00 8.84 340 VAL A N 1
ATOM 2455 C CA . VAL A 1 324 ? 45.465 2.978 23.466 1.00 11.44 340 VAL A CA 1
ATOM 2456 C C . VAL A 1 324 ? 45.584 3.843 24.714 1.00 14.08 340 VAL A C 1
ATOM 2457 O O . VAL A 1 324 ? 44.905 3.607 25.713 1.00 11.60 340 VAL A O 1
ATOM 2461 N N . ARG A 1 325 ? 46.455 4.848 24.667 1.00 12.42 341 ARG A N 1
ATOM 2462 C CA . ARG A 1 325 ? 46.718 5.688 25.828 1.00 11.10 341 ARG A CA 1
ATOM 2463 C C . ARG A 1 325 ? 46.446 7.136 25.459 1.00 10.47 341 ARG A C 1
ATOM 2464 O O . ARG A 1 325 ? 46.109 7.451 24.311 1.00 10.75 341 ARG A O 1
ATOM 2472 N N . SER A 1 326 ? 46.595 8.023 26.445 1.00 11.94 342 SER A N 1
ATOM 2473 C CA . SER A 1 326 ? 46.452 9.450 26.175 1.00 10.95 342 SER A CA 1
ATOM 2474 C C . SER A 1 326 ? 47.789 10.044 25.746 1.00 12.30 342 SER A C 1
ATOM 2475 O O . SER A 1 326 ? 48.847 9.439 25.892 1.00 11.88 342 SER A O 1
ATOM 2478 N N . TYR A 1 327 ? 47.723 11.249 25.203 1.00 13.64 343 TYR A N 1
ATOM 2479 C CA . TYR A 1 327 ? 48.935 11.855 24.661 1.00 15.53 343 TYR A CA 1
ATOM 2480 C C . TYR A 1 327 ? 49.931 12.171 25.771 1.00 13.72 343 TYR A C 1
ATOM 2481 O O . TYR A 1 327 ? 51.116 11.888 25.583 1.00 13.85 343 TYR A O 1
ATOM 2490 N N . PRO A 1 328 ? 49.515 12.753 26.913 1.00 12.97 344 PRO A N 1
ATOM 2491 C CA . PRO A 1 328 ? 50.493 12.967 28.009 1.00 15.40 344 PRO A CA 1
ATOM 2492 C C . PRO A 1 328 ? 51.149 11.693 28.497 1.00 15.95 344 PRO A C 1
ATOM 2493 O O . PRO A 1 328 ? 52.319 11.717 28.916 1.00 14.80 344 PRO A O 1
ATOM 2497 N N . GLU A 1 329 ? 50.427 10.574 28.487 1.00 12.68 345 GLU A N 1
ATOM 2498 C CA . GLU A 1 329 ? 51.062 9.294 28.784 1.00 9.26 345 GLU A CA 1
ATOM 2499 C C . GLU A 1 329 ? 52.088 8.940 27.724 1.00 14.23 345 GLU A C 1
ATOM 2500 O O . GLU A 1 329 ? 53.192 8.484 28.029 1.00 12.74 345 GLU A O 1
ATOM 2506 N N . TYR A 1 330 ? 51.681 9.056 26.459 1.00 12.49 346 TYR A N 1
ATOM 2507 C CA . TYR A 1 330 ? 52.499 8.591 25.348 1.00 12.67 346 TYR A CA 1
ATOM 2508 C C . TYR A 1 330 ? 53.846 9.310 25.292 1.00 13.47 346 TYR A C 1
ATOM 2509 O O . TYR A 1 330 ? 54.871 8.690 24.987 1.00 14.54 346 TYR A O 1
ATOM 2518 N N . ILE A 1 331 ? 53.874 10.609 25.600 1.00 15.03 347 ILE A N 1
ATOM 2519 C CA . ILE A 1 331 ? 55.139 11.346 25.553 1.00 15.85 347 ILE A CA 1
ATOM 2520 C C . ILE A 1 331 ? 55.842 11.315 26.896 1.00 17.35 347 ILE A C 1
ATOM 2521 O O . ILE A 1 331 ? 56.856 11.995 27.089 1.00 21.44 347 ILE A O 1
ATOM 2526 N N . GLY A 1 332 ? 55.308 10.544 27.838 1.00 16.38 348 GLY A N 1
ATOM 2527 C CA . GLY A 1 332 ? 56.000 10.397 29.104 1.00 15.30 348 GLY A CA 1
ATOM 2528 C C . GLY A 1 332 ? 55.947 11.592 30.035 1.00 14.68 348 GLY A C 1
ATOM 2529 O O . GLY A 1 332 ? 56.763 11.668 30.963 1.00 18.84 348 GLY A O 1
ATOM 2530 N N . GLU A 1 333 ? 54.997 12.507 29.846 1.00 14.77 349 GLU A N 1
ATOM 2531 C CA . GLU A 1 333 ? 54.787 13.568 30.831 1.00 16.84 349 GLU A CA 1
ATOM 2532 C C . GLU A 1 333 ? 54.307 13.003 32.163 1.00 18.20 349 GLU A C 1
ATOM 2533 O O . GLU A 1 333 ? 54.714 13.483 33.233 1.00 21.04 349 GLU A O 1
ATOM 2539 N N . VAL A 1 334 ? 53.404 12.013 32.119 1.00 14.95 350 VAL A N 1
ATOM 2540 C CA . VAL A 1 334 ? 52.818 11.394 33.307 1.00 12.23 350 VAL A CA 1
ATOM 2541 C C . VAL A 1 334 ? 52.696 9.902 33.046 1.00 16.48 350 VAL A C 1
ATOM 2542 O O . VAL A 1 334 ? 52.685 9.449 31.903 1.00 13.99 350 VAL A O 1
ATOM 2546 N N . SER A 1 335 ? 52.565 9.138 34.129 1.00 14.01 351 SER A N 1
ATOM 2547 C CA . SER A 1 335 ? 52.281 7.715 33.975 1.00 11.10 351 SER A CA 1
ATOM 2548 C C . SER A 1 335 ? 50.847 7.456 33.553 1.00 12.92 351 SER A C 1
ATOM 2549 O O . SER A 1 335 ? 50.569 6.391 32.980 1.00 12.02 351 SER A O 1
ATOM 2552 N N . GLY A 1 336 ? 49.950 8.394 33.847 1.00 14.73 352 GLY A N 1
ATOM 2553 C CA . GLY A 1 336 ? 48.526 8.259 33.637 1.00 15.95 352 GLY A CA 1
ATOM 2554 C C . GLY A 1 336 ? 47.755 7.801 34.857 1.00 15.60 352 GLY A C 1
ATOM 2555 O O . GLY A 1 336 ? 46.520 7.966 34.894 1.00 14.60 352 GLY A O 1
ATOM 2556 N N . TYR A 1 337 ? 48.442 7.288 35.878 1.00 12.70 353 TYR A N 1
ATOM 2557 C CA . TYR A 1 337 ? 47.781 6.618 36.985 1.00 12.16 353 TYR A CA 1
ATOM 2558 C C . TYR A 1 337 ? 48.446 6.944 38.314 1.00 15.63 353 TYR A C 1
ATOM 2559 O O . TYR A 1 337 ? 49.672 6.997 38.399 1.00 13.72 353 TYR A O 1
ATOM 2568 N N . ASN A 1 338 ? 47.642 7.070 39.365 1.00 12.40 354 ASN A N 1
ATOM 2569 C CA . ASN A 1 338 ? 48.236 7.248 40.689 1.00 11.61 354 ASN A CA 1
ATOM 2570 C C . ASN A 1 338 ? 48.753 5.942 41.275 1.00 14.50 354 ASN A C 1
ATOM 2571 O O . ASN A 1 338 ? 49.230 5.935 42.418 1.00 15.97 354 ASN A O 1
ATOM 2576 N N . TYR A 1 339 ? 48.682 4.827 40.539 1.00 12.64 355 TYR A N 1
ATOM 2577 C CA . TYR A 1 339 ? 49.277 3.574 41.002 1.00 18.67 355 TYR A CA 1
ATOM 2578 C C . TYR A 1 339 ? 50.302 3.007 40.020 1.00 15.10 355 TYR A C 1
ATOM 2579 O O . TYR A 1 339 ? 50.730 1.856 40.177 1.00 18.73 355 TYR A O 1
ATOM 2588 N N . ILE A 1 340 ? 50.733 3.787 39.036 1.00 13.45 356 ILE A N 1
ATOM 2589 C CA . ILE A 1 340 ? 51.818 3.400 38.137 1.00 11.60 356 ILE A CA 1
ATOM 2590 C C . ILE A 1 340 ? 52.911 4.448 38.287 1.00 13.62 356 ILE A C 1
ATOM 2591 O O . ILE A 1 340 ? 52.660 5.649 38.106 1.00 14.04 356 ILE A O 1
ATOM 2596 N N . ALA A 1 341 ? 54.119 4.008 38.662 1.00 11.76 357 ALA A N 1
ATOM 2597 C CA . ALA A 1 341 ? 55.205 4.961 38.889 1.00 13.51 357 ALA A CA 1
ATOM 2598 C C . ALA A 1 341 ? 55.785 5.529 37.590 1.00 11.96 357 ALA A C 1
ATOM 2599 O O . ALA A 1 341 ? 55.940 6.747 37.451 1.00 13.41 357 ALA A O 1
ATOM 2601 N N . ALA A 1 342 ? 56.179 4.660 36.657 1.00 15.95 358 ALA A N 1
ATOM 2602 C CA . ALA A 1 342 ? 57.000 5.094 35.520 1.00 15.75 358 ALA A CA 1
ATOM 2603 C C . ALA A 1 342 ? 56.170 5.820 34.469 1.00 13.54 358 ALA A C 1
ATOM 2604 O O . ALA A 1 342 ? 55.013 5.461 34.233 1.00 14.67 358 ALA A O 1
ATOM 2606 N N . ALA A 1 343 ? 56.767 6.829 33.832 1.00 17.31 359 ALA A N 1
ATOM 2607 C CA . ALA A 1 343 ? 56.182 7.515 32.685 1.00 17.13 359 ALA A CA 1
ATOM 2608 C C . ALA A 1 343 ? 57.023 7.224 31.450 1.00 17.22 359 ALA A C 1
ATOM 2609 O O . ALA A 1 343 ? 58.259 7.320 31.490 1.00 19.84 359 ALA A O 1
ATOM 2611 N N . GLY A 1 344 ? 56.360 6.845 30.370 1.00 13.95 360 GLY A N 1
ATOM 2612 C CA . GLY A 1 344 ? 57.062 6.522 29.147 1.00 14.59 360 GLY A CA 1
ATOM 2613 C C . GLY A 1 344 ? 56.168 5.650 28.286 1.00 13.79 360 GLY A C 1
ATOM 2614 O O . GLY A 1 344 ? 54.997 5.452 28.597 1.00 12.64 360 GLY A O 1
ATOM 2615 N N . ARG A 1 345 ? 56.758 5.120 27.209 1.00 13.25 361 ARG A N 1
ATOM 2616 C CA . ARG A 1 345 ? 56.009 4.323 26.248 1.00 11.73 361 ARG A CA 1
ATOM 2617 C C . ARG A 1 345 ? 56.849 3.139 25.777 1.00 15.09 361 ARG A C 1
ATOM 2618 O O . ARG A 1 345 ? 58.085 3.168 25.807 1.00 14.60 361 ARG A O 1
ATOM 2626 N N . ILE A 1 346 ? 56.151 2.106 25.316 1.00 12.63 362 ILE A N 1
ATOM 2627 C CA . ILE A 1 346 ? 56.758 0.912 24.742 1.00 12.55 362 ILE A CA 1
ATOM 2628 C C . ILE A 1 346 ? 57.314 1.230 23.358 1.00 15.44 362 ILE A C 1
ATOM 2629 O O . ILE A 1 346 ? 56.557 1.640 22.471 1.00 14.51 362 ILE A O 1
ATOM 2634 N N . PRO A 1 347 ? 58.607 1.030 23.108 1.00 17.40 363 PRO A N 1
ATOM 2635 C CA . PRO A 1 347 ? 59.146 1.353 21.774 1.00 17.99 363 PRO A CA 1
ATOM 2636 C C . PRO A 1 347 ? 58.548 0.440 20.719 1.00 15.91 363 PRO A C 1
ATOM 2637 O O . PRO A 1 347 ? 58.457 -0.778 20.904 1.00 16.85 363 PRO A O 1
ATOM 2641 N N . GLY A 1 348 ? 58.105 1.047 19.619 1.00 15.78 364 GLY A N 1
ATOM 2642 C CA . GLY A 1 348 ? 57.607 0.295 18.485 1.00 16.58 364 GLY A CA 1
ATOM 2643 C C . GLY A 1 348 ? 56.110 0.080 18.441 1.00 17.87 364 GLY A C 1
ATOM 2644 O O . GLY A 1 348 ? 55.609 -0.431 17.431 1.00 19.41 364 GLY A O 1
ATOM 2645 N N . ALA A 1 349 ? 55.371 0.457 19.485 1.00 12.35 365 ALA A N 1
ATOM 2646 C CA . ALA A 1 349 ? 53.919 0.329 19.417 1.00 13.14 365 ALA A CA 1
ATOM 2647 C C . ALA A 1 349 ? 53.320 1.391 18.495 1.00 14.72 365 ALA A C 1
ATOM 2648 O O . ALA A 1 349 ? 53.903 2.451 18.273 1.00 16.18 365 ALA A O 1
ATOM 2650 N N . ILE A 1 350 ? 52.124 1.114 17.970 1.00 14.71 366 ILE A N 1
ATOM 2651 C CA . ILE A 1 350 ? 51.394 2.114 17.190 1.00 12.44 366 ILE A CA 1
ATOM 2652 C C . ILE A 1 350 ? 50.465 2.879 18.120 1.00 14.62 366 ILE A C 1
ATOM 2653 O O . ILE A 1 350 ? 49.648 2.266 18.823 1.00 15.33 366 ILE A O 1
ATOM 2658 N N . PHE A 1 351 ? 50.566 4.211 18.107 1.00 14.05 367 PHE A N 1
ATOM 2659 C CA . PHE A 1 351 ? 49.731 5.058 18.959 1.00 12.39 367 PHE A CA 1
ATOM 2660 C C . PHE A 1 351 ? 48.306 5.143 18.431 1.00 14.81 367 PHE A C 1
ATOM 2661 O O . PHE A 1 351 ? 48.077 5.454 17.255 1.00 15.37 367 PHE A O 1
ATOM 2669 N N . ALA A 1 352 ? 47.333 4.850 19.290 1.00 13.41 368 ALA A N 1
ATOM 2670 C CA . ALA A 1 352 ? 45.920 4.994 18.947 1.00 14.79 368 ALA A CA 1
ATOM 2671 C C . ALA A 1 352 ? 45.269 5.770 20.082 1.00 15.33 368 ALA A C 1
ATOM 2672 O O . ALA A 1 352 ? 44.595 5.174 20.925 1.00 17.44 368 ALA A O 1
ATOM 2674 N N . GLU A 1 353 ? 45.411 7.094 20.044 1.00 12.70 369 GLU A N 1
ATOM 2675 C CA . GLU A 1 353 ? 45.046 7.956 21.178 1.00 13.07 369 GLU A CA 1
ATOM 2676 C C . GLU A 1 353 ? 43.631 7.679 21.693 1.00 13.02 369 GLU A C 1
ATOM 2677 O O . GLU A 1 353 ? 42.650 7.717 20.942 1.00 13.93 369 GLU A O 1
ATOM 2683 N N . CYS A 1 354 ? 43.532 7.403 22.995 1.00 12.34 370 CYS A N 1
ATOM 2684 C CA . CYS A 1 354 ? 42.252 6.973 23.561 1.00 11.53 370 CYS A CA 1
ATOM 2685 C C . CYS A 1 354 ? 41.268 8.128 23.651 1.00 14.12 370 CYS A C 1
ATOM 2686 O O . CYS A 1 354 ? 40.058 7.944 23.457 1.00 11.35 370 CYS A O 1
ATOM 2689 N N . GLY A 1 355 ? 41.770 9.312 23.983 1.00 14.17 371 GLY A N 1
ATOM 2690 C CA . GLY A 1 355 ? 40.959 10.373 24.522 1.00 13.95 371 GLY A CA 1
ATOM 2691 C C . GLY A 1 355 ? 41.783 11.126 25.548 1.00 11.10 371 GLY A C 1
ATOM 2692 O O . GLY A 1 355 ? 43.009 11.180 25.411 1.00 12.81 371 GLY A O 1
ATOM 2693 N N . SER A 1 356 ? 41.139 11.701 26.568 1.00 10.98 372 SER A N 1
ATOM 2694 C CA . SER A 1 356 ? 41.803 12.745 27.354 1.00 12.51 372 SER A CA 1
ATOM 2695 C C . SER A 1 356 ? 42.715 12.222 28.464 1.00 12.80 372 SER A C 1
ATOM 2696 O O . SER A 1 356 ? 43.675 12.918 28.841 1.00 15.15 372 SER A O 1
ATOM 2699 N N . ASP A 1 357 ? 42.475 11.027 28.996 1.00 10.79 373 ASP A N 1
ATOM 2700 C CA . ASP A 1 357 ? 43.299 10.552 30.113 1.00 12.09 373 ASP A CA 1
ATOM 2701 C C . ASP A 1 357 ? 43.096 9.043 30.219 1.00 11.78 373 ASP A C 1
ATOM 2702 O O . ASP A 1 357 ? 42.507 8.415 29.326 1.00 12.96 373 ASP A O 1
ATOM 2707 N N . ALA A 1 358 ? 43.571 8.458 31.319 1.00 13.35 374 ALA A N 1
ATOM 2708 C CA . ALA A 1 358 ? 43.568 7.014 31.457 1.00 11.99 374 ALA A CA 1
ATOM 2709 C C . ALA A 1 358 ? 42.178 6.454 31.707 1.00 13.30 374 ALA A C 1
ATOM 2710 O O . ALA A 1 358 ? 42.015 5.225 31.679 1.00 12.68 374 ALA A O 1
ATOM 2712 N N . TYR A 1 359 ? 41.169 7.311 31.909 1.00 11.96 375 TYR A N 1
ATOM 2713 C CA . TYR A 1 359 ? 39.845 6.831 32.277 1.00 11.15 375 TYR A CA 1
ATOM 2714 C C . TYR A 1 359 ? 38.763 7.290 31.309 1.00 11.15 375 TYR A C 1
ATOM 2715 O O . TYR A 1 359 ? 37.577 7.240 31.650 1.00 12.63 375 TYR A O 1
ATOM 2724 N N . HIS A 1 360 ? 39.139 7.770 30.129 1.00 10.37 376 HIS A N 1
ATOM 2725 C CA . HIS A 1 360 ? 38.178 8.257 29.147 1.00 12.13 376 HIS A CA 1
ATOM 2726 C C . HIS A 1 360 ? 38.528 7.702 27.780 1.00 15.82 376 HIS A C 1
ATOM 2727 O O . HIS A 1 360 ? 39.701 7.545 27.432 1.00 14.26 376 HIS A O 1
ATOM 2734 N N . MET A 1 361 ? 37.490 7.437 27.002 1.00 11.84 377 MET A N 1
ATOM 2735 C CA . MET A 1 361 ? 37.603 6.854 25.664 1.00 9.51 377 MET A CA 1
ATOM 2736 C C . MET A 1 361 ? 36.870 7.696 24.626 1.00 12.79 377 MET A C 1
ATOM 2737 O O . MET A 1 361 ? 36.200 7.160 23.727 1.00 12.20 377 MET A O 1
ATOM 2742 N N . GLU A 1 362 ? 37.011 9.023 24.707 1.00 13.35 378 GLU A N 1
ATOM 2743 C CA . GLU A 1 362 ? 36.247 9.917 23.833 1.00 12.63 378 GLU A CA 1
ATOM 2744 C C . GLU A 1 362 ? 36.461 9.618 22.363 1.00 13.81 378 GLU A C 1
ATOM 2745 O O . GLU A 1 362 ? 35.528 9.750 21.570 1.00 13.50 378 GLU A O 1
ATOM 2751 N N . ASN A 1 363 ? 37.689 9.253 21.965 1.00 13.26 379 ASN A N 1
ATOM 2752 C CA . ASN A 1 363 ? 37.927 9.032 20.544 1.00 12.14 379 ASN A CA 1
ATOM 2753 C C . ASN A 1 363 ? 37.300 7.746 20.030 1.00 12.22 379 ASN A C 1
ATOM 2754 O O . ASN A 1 363 ? 37.281 7.537 18.820 1.00 13.99 379 ASN A O 1
ATOM 2759 N N . TYR A 1 364 ? 36.762 6.910 20.903 1.00 10.06 380 TYR A N 1
ATOM 2760 C CA . TYR A 1 364 ? 36.119 5.655 20.536 1.00 11.04 380 TYR A CA 1
ATOM 2761 C C . TYR A 1 364 ? 34.628 5.640 20.837 1.00 12.40 380 TYR A C 1
ATOM 2762 O O . TYR A 1 364 ? 33.989 4.610 20.657 1.00 12.44 380 TYR A O 1
ATOM 2771 N N . ARG A 1 365 ? 34.062 6.761 21.275 1.00 10.59 381 ARG A N 1
ATOM 2772 C CA . ARG A 1 365 ? 32.693 6.796 21.745 1.00 10.06 381 ARG A CA 1
ATOM 2773 C C . ARG A 1 365 ? 31.983 8.030 21.231 1.00 13.31 381 ARG A C 1
ATOM 2774 O O . ARG A 1 365 ? 32.589 9.082 21.011 1.00 14.66 381 ARG A O 1
ATOM 2782 N N . ASN A 1 366 ? 30.668 7.907 21.171 1.00 10.09 382 ASN A N 1
ATOM 2783 C CA . ASN A 1 366 ? 29.824 9.085 21.034 1.00 10.65 382 ASN A CA 1
ATOM 2784 C C . ASN A 1 366 ? 29.650 9.766 22.391 1.00 11.54 382 ASN A C 1
ATOM 2785 O O . ASN A 1 366 ? 30.012 9.230 23.448 1.00 11.79 382 ASN A O 1
ATOM 2790 N N . HIS A 1 367 ? 29.061 10.965 22.361 1.00 14.26 383 HIS A N 1
ATOM 2791 C CA . HIS A 1 367 ? 28.844 11.704 23.611 1.00 13.71 383 HIS A CA 1
ATOM 2792 C C . HIS A 1 367 ? 27.888 10.987 24.570 1.00 13.17 383 HIS A C 1
ATOM 2793 O O . HIS A 1 367 ? 27.916 11.272 25.778 1.00 14.90 383 HIS A O 1
ATOM 2800 N N . ASP A 1 368 ? 27.055 10.069 24.065 1.00 13.11 384 ASP A N 1
ATOM 2801 C CA . ASP A 1 368 ? 26.154 9.284 24.899 1.00 14.86 384 ASP A CA 1
ATOM 2802 C C . ASP A 1 368 ? 26.765 7.950 25.318 1.00 11.28 384 ASP A C 1
ATOM 2803 O O . ASP A 1 368 ? 26.040 7.083 25.816 1.00 13.17 384 ASP A O 1
ATOM 2808 N N . HIS A 1 369 ? 28.066 7.779 25.104 1.00 12.31 385 HIS A N 1
ATOM 2809 C CA . HIS A 1 369 ? 28.889 6.613 25.477 1.00 11.74 385 HIS A CA 1
ATOM 2810 C C . HIS A 1 369 ? 28.682 5.400 24.597 1.00 12.92 385 HIS A C 1
ATOM 2811 O O . HIS A 1 369 ? 29.376 4.417 24.834 1.00 11.90 385 HIS A O 1
ATOM 2818 N N . THR A 1 370 ? 27.805 5.440 23.589 1.00 10.84 386 THR A N 1
ATOM 2819 C CA . THR A 1 370 ? 27.753 4.348 22.628 1.00 11.58 386 THR A CA 1
ATOM 2820 C C . THR A 1 370 ? 29.041 4.342 21.810 1.00 10.42 386 THR A C 1
ATOM 2821 O O . THR A 1 370 ? 29.763 5.345 21.753 1.00 12.20 386 THR A O 1
ATOM 2825 N N . THR A 1 371 ? 29.348 3.192 21.195 1.00 10.89 387 THR A N 1
ATOM 2826 C CA . THR A 1 371 ? 30.580 3.113 20.407 1.00 9.37 387 THR A CA 1
ATOM 2827 C C . THR A 1 371 ? 30.503 4.069 19.218 1.00 11.53 387 THR A C 1
ATOM 2828 O O . THR A 1 371 ? 29.432 4.308 18.641 1.00 12.16 387 THR A O 1
ATOM 2832 N N . ARG A 1 372 ? 31.650 4.643 18.878 1.00 9.21 388 ARG A N 1
ATOM 2833 C CA . ARG A 1 372 ? 31.721 5.571 17.750 1.00 11.58 388 ARG A CA 1
ATOM 2834 C C . ARG A 1 372 ? 31.416 4.839 16.443 1.00 10.27 388 ARG A C 1
ATOM 2835 O O . ARG A 1 372 ? 31.742 3.663 16.288 1.00 11.02 388 ARG A O 1
ATOM 2843 N N . GLU A 1 373 ? 30.766 5.540 15.513 1.00 11.10 389 GLU A N 1
ATOM 2844 C CA . GLU A 1 373 ? 30.443 4.957 14.211 1.00 9.69 389 GLU A CA 1
ATOM 2845 C C . GLU A 1 373 ? 31.628 4.149 13.714 1.00 11.60 389 GLU A C 1
ATOM 2846 O O . GLU A 1 373 ? 32.743 4.674 13.586 1.00 11.60 389 GLU A O 1
ATOM 2852 N N . TYR A 1 374 ? 31.411 2.854 13.467 1.00 11.41 390 TYR A N 1
ATOM 2853 C CA . TYR A 1 374 ? 32.567 1.967 13.329 1.00 10.57 390 TYR A CA 1
ATOM 2854 C C . TYR A 1 374 ? 33.426 2.316 12.117 1.00 11.07 390 TYR A C 1
ATOM 2855 O O . TYR A 1 374 ? 34.645 2.149 12.170 1.00 15.12 390 TYR A O 1
ATOM 2864 N N . HIS A 1 375 ? 32.836 2.867 11.054 1.00 12.01 391 HIS A N 1
ATOM 2865 C CA . HIS A 1 375 ? 33.655 3.222 9.893 1.00 11.74 391 HIS A CA 1
ATOM 2866 C C . HIS A 1 375 ? 34.666 4.301 10.245 1.00 13.52 391 HIS A C 1
ATOM 2867 O O . HIS A 1 375 ? 35.762 4.339 9.677 1.00 16.26 391 HIS A O 1
ATOM 2874 N N . GLU A 1 376 ? 34.294 5.215 11.146 1.00 13.12 392 GLU A N 1
ATOM 2875 C CA . GLU A 1 376 ? 35.230 6.248 11.576 1.00 13.62 392 GLU A CA 1
ATOM 2876 C C . GLU A 1 376 ? 36.406 5.644 12.324 1.00 12.99 392 GLU A C 1
ATOM 2877 O O . GLU A 1 376 ? 37.546 6.051 12.116 1.00 14.32 392 GLU A O 1
ATOM 2883 N N . ILE A 1 377 ? 36.133 4.707 13.232 1.00 13.42 393 ILE A N 1
ATOM 2884 C CA . ILE A 1 377 ? 37.201 4.023 13.962 1.00 15.34 393 ILE A CA 1
ATOM 2885 C C . ILE A 1 377 ? 38.129 3.328 12.978 1.00 13.94 393 ILE A C 1
ATOM 2886 O O . ILE A 1 377 ? 39.361 3.442 13.063 1.00 13.80 393 ILE A O 1
ATOM 2891 N N . GLU A 1 378 ? 37.537 2.601 12.018 1.00 12.16 394 GLU A N 1
ATOM 2892 C CA . GLU A 1 378 ? 38.317 1.860 11.032 1.00 14.75 394 GLU A CA 1
ATOM 2893 C C . GLU A 1 378 ? 39.208 2.792 10.219 1.00 14.35 394 GLU A C 1
ATOM 2894 O O . GLU A 1 378 ? 40.383 2.479 9.982 1.00 15.00 394 GLU A O 1
ATOM 2900 N N . ASP A 1 379 ? 38.665 3.946 9.805 1.00 13.57 395 ASP A N 1
ATOM 2901 C CA . ASP A 1 379 ? 39.421 4.880 8.967 1.00 18.08 395 ASP A CA 1
ATOM 2902 C C . ASP A 1 379 ? 40.577 5.505 9.736 1.00 19.62 395 ASP A C 1
ATOM 2903 O O . ASP A 1 379 ? 41.689 5.622 9.205 1.00 18.56 395 ASP A O 1
ATOM 2908 N N . ILE A 1 380 ? 40.340 5.923 10.981 1.00 13.65 396 ILE A N 1
ATOM 2909 C CA . ILE A 1 380 ? 41.431 6.500 11.760 1.00 13.52 396 ILE A CA 1
ATOM 2910 C C . ILE A 1 380 ? 42.505 5.452 11.997 1.00 14.32 396 ILE A C 1
ATOM 2911 O O . ILE A 1 380 ? 43.708 5.719 11.841 1.00 15.12 396 ILE A O 1
ATOM 2916 N N . TRP A 1 381 ? 42.091 4.236 12.358 1.00 12.43 397 TRP A N 1
ATOM 2917 C CA . TRP A 1 381 ? 43.055 3.161 12.550 1.00 13.54 397 TRP A CA 1
ATOM 2918 C C . TRP A 1 381 ? 43.872 2.914 11.280 1.00 15.32 397 TRP A C 1
ATOM 2919 O O . TRP A 1 381 ? 45.098 2.745 11.335 1.00 14.15 397 TRP A O 1
ATOM 2930 N N . ALA A 1 382 ? 43.213 2.919 10.123 1.00 14.56 398 ALA A N 1
ATOM 2931 C CA . ALA A 1 382 ? 43.921 2.587 8.889 1.00 18.36 398 ALA A CA 1
ATOM 2932 C C . ALA A 1 382 ? 45.040 3.581 8.616 1.00 17.57 398 ALA A C 1
ATOM 2933 O O . ALA A 1 382 ? 46.095 3.206 8.090 1.00 18.43 398 ALA A O 1
ATOM 2935 N N . LYS A 1 383 ? 44.821 4.853 8.958 1.00 15.60 399 LYS A N 1
ATOM 2936 C CA . LYS A 1 383 ? 45.838 5.871 8.725 1.00 21.03 399 LYS A CA 1
ATOM 2937 C C . LYS A 1 383 ? 47.120 5.579 9.481 1.00 20.62 399 LYS A C 1
ATOM 2938 O O . LYS A 1 383 ? 48.191 6.011 9.049 1.00 22.31 399 LYS A O 1
ATOM 2944 N N . SER A 1 384 ? 47.048 4.806 10.564 1.00 18.80 400 SER A N 1
ATOM 2945 C CA . SER A 1 384 ? 48.223 4.432 11.336 1.00 18.91 400 SER A CA 1
ATOM 2946 C C . SER A 1 384 ? 48.670 3.001 11.085 1.00 20.16 400 SER A C 1
ATOM 2947 O O . SER A 1 384 ? 49.503 2.484 11.837 1.00 19.28 400 SER A O 1
ATOM 2950 N N . GLY A 1 385 ? 48.111 2.329 10.076 1.00 16.86 401 GLY A N 1
ATOM 2951 C CA . GLY A 1 385 ? 48.462 0.944 9.825 1.00 20.49 401 GLY A CA 1
ATOM 2952 C C . GLY A 1 385 ? 47.876 -0.051 10.791 1.00 17.84 401 GLY A C 1
ATOM 2953 O O . GLY A 1 385 ? 48.374 -1.176 10.890 1.00 17.69 401 GLY A O 1
ATOM 2954 N N . ILE A 1 386 ? 46.858 0.344 11.550 1.00 13.81 402 ILE A N 1
ATOM 2955 C CA . ILE A 1 386 ? 46.098 -0.573 12.385 1.00 15.57 402 ILE A CA 1
ATOM 2956 C C . ILE A 1 386 ? 45.003 -1.123 11.477 1.00 17.39 402 ILE A C 1
ATOM 2957 O O . ILE A 1 386 ? 44.036 -0.432 11.186 1.00 15.46 402 ILE A O 1
ATOM 2962 N N . ILE A 1 387 ? 45.186 -2.365 11.020 1.00 13.59 403 ILE A N 1
ATOM 2963 C CA . ILE A 1 387 ? 44.415 -2.971 9.921 1.00 16.74 403 ILE A CA 1
ATOM 2964 C C . ILE A 1 387 ? 44.225 -4.464 10.189 1.00 14.49 403 ILE A C 1
ATOM 2965 O O . ILE A 1 387 ? 45.046 -5.119 10.838 1.00 16.03 403 ILE A O 1
ATOM 2970 N N . PRO A 1 388 ? 43.123 -5.027 9.668 1.00 14.60 404 PRO A N 1
ATOM 2971 C CA . PRO A 1 388 ? 42.764 -6.409 10.033 1.00 14.36 404 PRO A CA 1
ATOM 2972 C C . PRO A 1 388 ? 43.701 -7.477 9.491 1.00 11.82 404 PRO A C 1
ATOM 2973 O O . PRO A 1 388 ? 43.652 -8.602 9.993 1.00 13.37 404 PRO A O 1
ATOM 2977 N N . LYS A 1 389 ? 44.555 -7.173 8.516 1.00 14.45 405 LYS A N 1
ATOM 2978 C CA . LYS A 1 389 ? 45.483 -8.205 8.086 1.00 17.30 405 LYS A CA 1
ATOM 2979 C C . LYS A 1 389 ? 46.601 -8.442 9.092 1.00 14.40 405 LYS A C 1
ATOM 2980 O O . LYS A 1 389 ? 47.353 -9.402 8.923 1.00 17.14 405 LYS A O 1
ATOM 2986 N N . LYS A 1 390 ? 46.717 -7.624 10.138 1.00 13.87 406 LYS A N 1
ATOM 2987 C CA . LYS A 1 390 ? 47.721 -7.840 11.174 1.00 13.44 406 LYS A CA 1
ATOM 2988 C C . LYS A 1 390 ? 47.141 -8.558 12.388 1.00 14.88 406 LYS A C 1
ATOM 2989 O O . LYS A 1 390 ? 45.958 -8.423 12.707 1.00 17.41 406 LYS A O 1
ATOM 2995 N N . HIS A 1 391 ? 47.987 -9.313 13.086 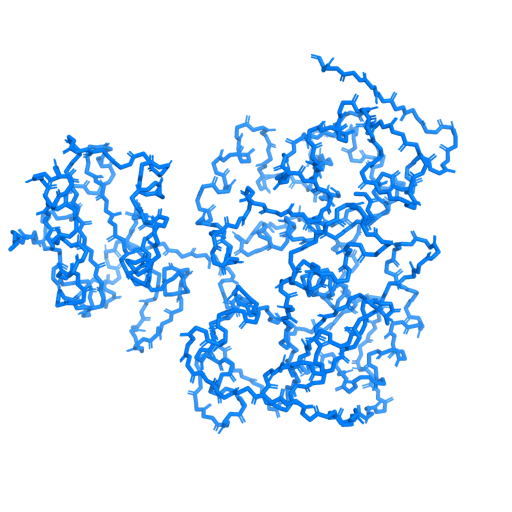1.00 14.32 407 HIS A N 1
ATOM 2996 C CA . HIS A 1 391 ? 47.658 -9.714 14.449 1.00 12.17 407 HIS A CA 1
ATOM 2997 C C . HIS A 1 391 ? 47.975 -8.527 15.367 1.00 12.86 407 HIS A C 1
ATOM 2998 O O . HIS A 1 391 ? 49.126 -8.089 15.471 1.00 13.13 407 HIS A O 1
ATOM 3005 N N . LEU A 1 392 ? 46.945 -7.959 15.985 1.00 12.94 408 LEU A N 1
ATOM 3006 C CA . LEU A 1 392 ? 47.071 -6.745 16.782 1.00 13.21 408 LEU A CA 1
ATOM 3007 C C . LEU A 1 392 ? 46.821 -7.092 18.241 1.00 11.44 408 LEU A C 1
ATOM 3008 O O . LEU A 1 392 ? 45.861 -7.811 18.562 1.00 11.47 408 LEU A O 1
ATOM 3013 N N . ALA A 1 393 ? 47.664 -6.564 19.124 1.00 11.42 409 ALA A N 1
ATOM 3014 C CA . ALA A 1 393 ? 47.430 -6.679 20.564 1.00 10.95 409 ALA A CA 1
ATOM 3015 C C . ALA A 1 393 ? 47.254 -5.269 21.109 1.00 11.50 409 ALA A C 1
ATOM 3016 O O . ALA A 1 393 ? 48.207 -4.483 21.115 1.00 11.94 409 ALA A O 1
ATOM 3018 N N . PHE A 1 394 ? 46.023 -4.948 21.519 1.00 10.35 410 PHE A N 1
ATOM 3019 C CA . PHE A 1 394 ? 45.707 -3.626 22.046 1.00 10.35 410 PHE A CA 1
ATOM 3020 C C . PHE A 1 394 ? 46.083 -3.592 23.516 1.00 9.39 410 PHE A C 1
ATOM 3021 O O . PHE A 1 394 ? 45.933 -4.590 24.218 1.00 13.33 410 PHE A O 1
ATOM 3029 N N . TYR A 1 395 ? 46.609 -2.465 23.966 1.00 10.36 411 TYR A N 1
ATOM 3030 C CA . TYR A 1 395 ? 46.997 -2.381 25.385 1.00 10.80 411 TYR A CA 1
ATOM 3031 C C . TYR A 1 395 ? 46.933 -0.931 25.897 1.00 8.74 411 TYR A C 1
ATOM 3032 O O . TYR A 1 395 ? 46.778 0.029 25.136 1.00 9.64 411 TYR A O 1
ATOM 3048 N N . GLY A 1 397 ? 47.521 1.163 30.054 1.00 11.35 413 GLY A N 1
ATOM 3049 C CA . GLY A 1 397 ? 48.221 1.080 31.326 1.00 14.57 413 GLY A CA 1
ATOM 3050 C C . GLY A 1 397 ? 48.141 -0.312 31.909 1.00 13.99 413 GLY A C 1
ATOM 3051 O O . GLY A 1 397 ? 49.162 -0.920 32.254 1.00 12.48 413 GLY A O 1
ATOM 3052 N N . THR A 1 398 ? 46.915 -0.828 32.059 1.00 12.38 414 THR A N 1
ATOM 3053 C CA . THR A 1 398 ? 46.742 -2.163 32.620 1.00 10.23 414 THR A CA 1
ATOM 3054 C C . THR A 1 398 ? 45.716 -2.990 31.869 1.00 11.17 414 THR A C 1
ATOM 3055 O O . THR A 1 398 ? 45.465 -4.131 32.254 1.00 13.52 414 THR A O 1
ATOM 3059 N N . GLY A 1 399 ? 45.125 -2.472 30.812 1.00 11.17 415 GLY A N 1
ATOM 3060 C CA . GLY A 1 399 ? 44.265 -3.305 29.976 1.00 11.67 415 GLY A CA 1
ATOM 3061 C C . GLY A 1 399 ? 42.827 -2.849 29.849 1.00 12.06 415 GLY A C 1
ATOM 3062 O O . GLY A 1 399 ? 42.094 -3.432 29.037 1.00 11.59 415 GLY A O 1
ATOM 3063 N N . TRP A 1 400 ? 42.383 -1.825 30.583 1.00 11.04 416 TRP A N 1
ATOM 3064 C CA . TRP A 1 400 ? 40.992 -1.381 30.466 1.00 11.71 416 TRP A CA 1
ATOM 3065 C C . TRP A 1 400 ? 40.715 -0.745 29.105 1.00 10.03 416 TRP A C 1
ATOM 3066 O O . TRP A 1 400 ? 39.858 -1.224 28.356 1.00 9.52 416 TRP A O 1
ATOM 3077 N N . ARG A 1 401 ? 41.402 0.354 28.769 1.00 9.84 417 ARG A N 1
ATOM 3078 C CA . ARG A 1 401 ? 41.102 1.007 27.486 1.00 11.62 417 ARG A CA 1
ATOM 3079 C C . ARG A 1 401 ? 41.455 0.082 26.335 1.00 9.08 417 ARG A C 1
ATOM 3080 O O . ARG A 1 401 ? 40.790 0.101 25.289 1.00 10.72 417 ARG A O 1
ATOM 3088 N N . GLY A 1 402 ? 42.532 -0.702 26.509 1.00 10.40 418 GLY A N 1
ATOM 3089 C CA . GLY A 1 402 ? 42.916 -1.688 25.509 1.00 11.57 418 GLY A CA 1
ATOM 3090 C C . GLY A 1 402 ? 41.793 -2.663 25.209 1.00 11.74 418 GLY A C 1
ATOM 3091 O O . GLY A 1 402 ? 41.547 -2.995 24.053 1.00 10.84 418 GLY A O 1
ATOM 3092 N N . SER A 1 403 ? 41.076 -3.104 26.248 1.00 11.17 419 SER A N 1
ATOM 3093 C CA . SER A 1 403 ? 39.962 -4.022 26.047 1.00 10.55 419 SER A CA 1
ATOM 3094 C C . SER A 1 403 ? 38.820 -3.378 25.264 1.00 10.43 419 SER A C 1
ATOM 3095 O O . SER A 1 403 ? 38.179 -4.039 24.437 1.00 9.53 419 SER A O 1
ATOM 3098 N N . GLU A 1 404 ? 38.546 -2.091 25.489 1.00 9.43 420 GLU A N 1
ATOM 3099 C CA . GLU A 1 404 ? 37.466 -1.464 24.740 1.00 10.93 420 GLU A CA 1
ATOM 3100 C C . GLU A 1 404 ? 37.875 -1.270 23.281 1.00 10.28 420 GLU A C 1
ATOM 3101 O O . GLU A 1 404 ? 37.063 -1.484 22.373 1.00 11.73 420 GLU A O 1
ATOM 3107 N N . ALA A 1 405 ? 39.147 -0.918 23.026 1.00 9.66 421 ALA A N 1
ATOM 3108 C CA . ALA A 1 405 ? 39.587 -0.844 21.639 1.00 10.14 421 ALA A CA 1
ATOM 3109 C C . ALA A 1 405 ? 39.513 -2.216 20.975 1.00 9.42 421 ALA A C 1
ATOM 3110 O O . ALA A 1 405 ? 39.012 -2.344 19.853 1.00 11.84 421 ALA A O 1
ATOM 3112 N N . TRP A 1 406 ? 39.968 -3.246 21.686 1.00 11.02 422 TRP A N 1
ATOM 3113 C CA . TRP A 1 406 ? 39.907 -4.605 21.179 1.00 10.54 422 TRP A CA 1
ATOM 3114 C C . TRP A 1 406 ? 38.482 -5.008 20.848 1.00 10.64 422 TRP A C 1
ATOM 3115 O O . TRP A 1 406 ? 38.222 -5.638 19.806 1.00 9.54 422 TRP A O 1
ATOM 3126 N N . PHE A 1 407 ? 37.546 -4.691 21.756 1.00 10.31 423 PHE A N 1
ATOM 3127 C CA . PHE A 1 407 ? 36.155 -5.065 21.538 1.00 11.05 423 PHE A CA 1
ATOM 3128 C C . PHE A 1 407 ? 35.615 -4.430 20.276 1.00 11.01 423 PHE A C 1
ATOM 3129 O O . PHE A 1 407 ? 34.911 -5.085 19.494 1.00 13.04 423 PHE A O 1
ATOM 3137 N N . ASN A 1 408 ? 35.923 -3.148 20.065 1.00 8.74 424 ASN A N 1
ATOM 3138 C CA . ASN A 1 408 ? 35.529 -2.498 18.819 1.00 8.66 424 ASN A CA 1
ATOM 3139 C C . ASN A 1 408 ? 36.054 -3.236 17.600 1.00 14.37 424 ASN A C 1
ATOM 3140 O O . ASN A 1 408 ? 35.315 -3.391 16.623 1.00 13.23 424 ASN A O 1
ATOM 3145 N N . ALA A 1 409 ? 37.318 -3.700 17.628 1.00 13.29 425 ALA A N 1
ATOM 3146 C CA . ALA A 1 409 ? 37.862 -4.432 16.481 1.00 11.75 425 ALA A CA 1
ATOM 3147 C C . ALA A 1 409 ? 37.187 -5.786 16.330 1.00 12.19 425 ALA A C 1
ATOM 3148 O O . ALA A 1 409 ? 36.918 -6.239 15.208 1.00 13.39 425 ALA A O 1
ATOM 3150 N N . LEU A 1 410 ? 36.961 -6.470 17.454 1.00 10.54 426 LEU A N 1
ATOM 3151 C CA . LEU A 1 410 ? 36.222 -7.727 17.424 1.00 10.67 426 LEU A CA 1
ATOM 3152 C C . LEU A 1 410 ? 34.855 -7.541 16.777 1.00 15.08 426 LEU A C 1
ATOM 3153 O O . LEU A 1 410 ? 34.419 -8.378 15.966 1.00 14.36 426 LEU A O 1
ATOM 3158 N N . LEU A 1 411 ? 34.169 -6.447 17.115 1.00 13.11 427 LEU A N 1
ATOM 3159 C CA . LEU A 1 411 ? 32.832 -6.202 16.580 1.00 13.12 427 LEU A CA 1
ATOM 3160 C C . LEU A 1 411 ? 32.866 -6.055 15.072 1.00 11.69 427 LEU A C 1
ATOM 3161 O O . LEU A 1 411 ? 31.894 -6.405 14.397 1.00 11.14 427 LEU A O 1
ATOM 3166 N N . MET A 1 412 ? 33.976 -5.545 14.531 1.00 11.77 428 MET A N 1
ATOM 3167 C CA A MET A 1 412 ? 34.145 -5.374 13.096 0.68 14.74 428 MET A CA 1
ATOM 3168 C CA B MET A 1 412 ? 34.122 -5.382 13.089 0.32 14.75 428 MET A CA 1
ATOM 3169 C C . MET A 1 412 ? 34.493 -6.672 12.390 1.00 15.57 428 MET A C 1
ATOM 3170 O O . MET A 1 412 ? 34.662 -6.655 11.164 1.00 17.37 428 MET A O 1
ATOM 3179 N N . GLY A 1 413 ? 34.614 -7.768 13.131 1.00 13.35 429 GLY A N 1
ATOM 3180 C CA . GLY A 1 413 ? 34.995 -9.039 12.560 1.00 16.03 429 GLY A CA 1
ATOM 3181 C C . GLY A 1 413 ? 36.474 -9.197 12.281 1.00 15.20 429 GLY A C 1
ATOM 3182 O O . GLY A 1 413 ? 36.857 -10.086 11.509 1.00 15.04 429 GLY A O 1
ATOM 3183 N N . TRP A 1 414 ? 37.323 -8.370 12.866 1.00 13.27 430 TRP A N 1
ATOM 3184 C CA . TRP A 1 414 ? 38.752 -8.557 12.642 1.00 14.43 430 TRP A CA 1
ATOM 3185 C C . TRP A 1 414 ? 39.201 -9.893 13.224 1.00 14.37 430 TRP A C 1
ATOM 3186 O O . TRP A 1 414 ? 38.896 -10.196 14.390 1.00 15.58 430 TRP A O 1
ATOM 3197 N N . PRO A 1 415 ? 39.945 -10.721 12.457 1.00 11.61 431 PRO A N 1
ATOM 3198 C CA . PRO A 1 415 ? 40.133 -12.121 12.846 1.00 13.51 431 PRO A CA 1
ATOM 3199 C C . PRO A 1 415 ? 41.274 -12.396 13.812 1.00 12.55 431 PRO A C 1
ATOM 3200 O O . PRO A 1 415 ? 41.300 -13.476 14.399 1.00 15.64 431 PRO A O 1
ATOM 3204 N N . ARG A 1 416 ? 42.227 -11.480 13.967 1.00 14.53 432 ARG A N 1
ATOM 3205 C CA . ARG A 1 416 ? 43.404 -11.719 14.799 1.00 12.89 432 ARG A CA 1
ATOM 3206 C C . ARG A 1 416 ? 43.624 -10.497 15.700 1.00 13.01 432 ARG A C 1
ATOM 3207 O O . ARG A 1 416 ? 44.557 -9.741 15.475 1.00 13.97 432 ARG A O 1
ATOM 3215 N N . VAL A 1 417 ? 42.746 -10.302 16.684 1.00 12.82 433 VAL A N 1
ATOM 3216 C CA . VAL A 1 417 ? 42.880 -9.203 17.636 1.00 10.54 433 VAL A CA 1
ATOM 3217 C C . VAL A 1 417 ? 42.903 -9.755 19.059 1.00 12.12 433 VAL A C 1
ATOM 3218 O O . VAL A 1 417 ? 42.154 -10.677 19.417 1.00 11.75 433 VAL A O 1
ATOM 3222 N N . SER A 1 418 ? 43.773 -9.164 19.864 1.00 10.45 434 SER A N 1
ATOM 3223 C CA . SER A 1 418 ? 44.050 -9.592 21.224 1.00 10.39 434 SER A CA 1
ATOM 3224 C C . SER A 1 418 ? 44.208 -8.349 22.088 1.00 9.13 434 SER A C 1
ATOM 3225 O O . SER A 1 418 ? 44.389 -7.231 21.587 1.00 10.75 434 SER A O 1
ATOM 3228 N N . VAL A 1 419 ? 44.246 -8.583 23.399 1.00 12.29 435 VAL A N 1
ATOM 3229 C CA . VAL A 1 419 ? 44.660 -7.581 24.388 1.00 11.57 435 VAL A CA 1
ATOM 3230 C C . VAL A 1 419 ? 46.005 -8.015 24.934 1.00 11.93 435 VAL A C 1
ATOM 3231 O O . VAL A 1 419 ? 46.124 -9.137 25.440 1.00 12.38 435 VAL A O 1
ATOM 3235 N N . TYR A 1 420 ? 47.021 -7.149 24.845 1.00 11.41 436 TYR A N 1
ATOM 3236 C CA . TYR A 1 420 ? 48.259 -7.400 25.596 1.00 11.28 436 TYR A CA 1
ATOM 3237 C C . TYR A 1 420 ? 47.964 -6.920 27.017 1.00 10.44 436 TYR A C 1
ATOM 3238 O O . TYR A 1 420 ? 48.001 -5.733 27.317 1.00 11.77 436 TYR A O 1
ATOM 3247 N N . ASP A 1 421 ? 47.657 -7.874 27.882 1.00 10.53 437 ASP A N 1
ATOM 3248 C CA . ASP A 1 421 ? 47.072 -7.580 29.187 1.00 10.80 437 ASP A CA 1
ATOM 3249 C C . ASP A 1 421 ? 48.020 -6.742 30.030 1.00 11.62 437 ASP A C 1
ATOM 3250 O O . ASP A 1 421 ? 47.614 -5.746 30.632 1.00 11.31 437 ASP A O 1
ATOM 3255 N N . GLY A 1 422 ? 49.302 -7.114 30.065 1.00 11.41 438 GLY A N 1
ATOM 3256 C CA . GLY A 1 422 ? 50.219 -6.466 30.996 1.00 12.94 438 GLY A CA 1
ATOM 3257 C C . GLY A 1 422 ? 50.358 -4.976 30.778 1.00 15.02 438 GLY A C 1
ATOM 3258 O O . GLY A 1 422 ? 50.466 -4.210 31.737 1.00 13.19 438 GLY A O 1
ATOM 3259 N N . GLY A 1 423 ? 50.359 -4.545 29.524 1.00 9.82 439 GLY A N 1
ATOM 3260 C CA . GLY A 1 423 ? 50.430 -3.150 29.199 1.00 12.72 439 GLY A CA 1
ATOM 3261 C C . GLY A 1 423 ? 51.690 -2.477 29.717 1.00 11.69 439 GLY A C 1
ATOM 3262 O O . GLY A 1 423 ? 52.738 -3.093 29.927 1.00 13.52 439 GLY A O 1
ATOM 3263 N N . TRP A 1 424 ? 51.559 -1.162 29.884 1.00 10.74 440 TRP A N 1
ATOM 3264 C CA . TRP A 1 424 ? 52.669 -0.348 30.349 1.00 11.18 440 TRP A CA 1
ATOM 3265 C C . TRP A 1 424 ? 53.024 -0.683 31.790 1.00 12.28 440 TRP A C 1
ATOM 3266 O O . TRP A 1 424 ? 54.208 -0.668 32.142 1.00 12.80 440 TRP A O 1
ATOM 3277 N N . PHE A 1 425 ? 52.031 -1.043 32.615 1.00 10.84 441 PHE A N 1
ATOM 3278 C CA . PHE A 1 425 ? 52.338 -1.463 33.987 1.00 10.60 441 PHE A CA 1
ATOM 3279 C C . PHE A 1 425 ? 53.338 -2.615 34.004 1.00 12.34 441 PHE A C 1
ATOM 3280 O O . PHE A 1 425 ? 54.396 -2.539 34.657 1.00 14.38 441 PHE A O 1
ATOM 3288 N N . GLU A 1 426 ? 53.003 -3.719 33.329 1.00 14.17 442 GLU A N 1
ATOM 3289 C CA . GLU A 1 426 ? 53.895 -4.871 33.373 1.00 12.60 442 GLU A CA 1
ATOM 3290 C C . GLU A 1 426 ? 55.206 -4.553 32.669 1.00 15.86 442 GLU A C 1
ATOM 3291 O O . GLU A 1 426 ? 56.285 -4.921 33.146 1.00 16.81 442 GLU A O 1
ATOM 3297 N N . TRP A 1 427 ? 55.142 -3.832 31.551 1.00 12.76 443 TRP A N 1
ATOM 3298 C CA . TRP A 1 427 ? 56.371 -3.506 30.824 1.00 13.09 443 TRP A CA 1
ATOM 3299 C C . TRP A 1 427 ? 57.355 -2.736 31.708 1.00 15.95 443 TRP A C 1
ATOM 3300 O O . TRP A 1 427 ? 58.534 -3.114 31.827 1.00 13.93 443 TRP A O 1
ATOM 3311 N N . SER A 1 428 ? 56.88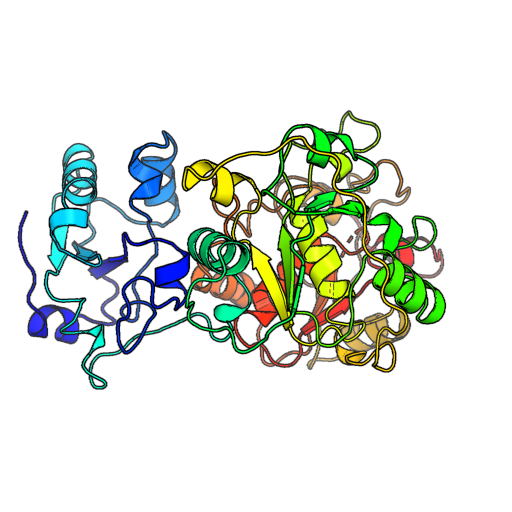8 -1.645 32.333 1.00 13.20 444 SER A N 1
ATOM 3312 C CA . SER A 1 428 ? 57.775 -0.764 33.082 1.00 11.52 444 SER A CA 1
ATOM 3313 C C . SER A 1 428 ? 58.147 -1.325 34.440 1.00 14.30 444 SER A C 1
ATOM 3314 O O . SER A 1 428 ? 59.124 -0.849 35.030 1.00 14.11 444 SER A O 1
ATOM 3317 N N . ASN A 1 429 ? 57.418 -2.324 34.935 1.00 13.59 445 ASN A N 1
ATOM 3318 C CA . ASN A 1 429 ? 57.771 -2.986 36.197 1.00 17.52 445 ASN A CA 1
ATOM 3319 C C . ASN A 1 429 ? 59.024 -3.855 36.100 1.00 15.15 445 ASN A C 1
ATOM 3320 O O . ASN A 1 429 ? 59.542 -4.296 37.150 1.00 17.05 445 ASN A O 1
ATOM 3325 N N . ASP A 1 430 ? 59.497 -4.136 34.888 1.00 16.43 446 ASP A N 1
ATOM 3326 C CA . ASP A 1 430 ? 60.771 -4.802 34.652 1.00 20.28 446 ASP A CA 1
ATOM 3327 C C . ASP A 1 430 ? 61.783 -3.754 34.211 1.00 19.13 446 ASP A C 1
ATOM 3328 O O . ASP A 1 430 ? 61.678 -3.220 33.097 1.00 15.91 446 ASP A O 1
ATOM 3333 N N . PRO A 1 431 ? 62.774 -3.428 35.027 1.00 14.46 447 PRO A N 1
ATOM 3334 C CA . PRO A 1 431 ? 63.688 -2.346 34.666 1.00 13.35 447 PRO A CA 1
ATOM 3335 C C . PRO A 1 431 ? 64.565 -2.661 33.480 1.00 15.95 447 PRO A C 1
ATOM 3336 O O . PRO A 1 431 ? 65.171 -1.725 32.943 1.00 18.81 447 PRO A O 1
ATOM 3340 N N . GLU A 1 432 ? 64.640 -3.930 33.055 1.00 15.79 448 GLU A N 1
ATOM 3341 C CA . GLU A 1 432 ? 65.411 -4.270 31.863 1.00 18.38 448 GLU A CA 1
ATOM 3342 C C . GLU A 1 432 ? 64.691 -3.897 30.577 1.00 19.87 448 GLU A C 1
ATOM 3343 O O . GLU A 1 432 ? 65.343 -3.770 29.535 1.00 21.00 448 GLU A O 1
ATOM 3349 N N . ASN A 1 433 ? 63.393 -3.663 30.628 1.00 15.99 449 ASN A N 1
ATOM 3350 C CA . ASN A 1 433 ? 62.673 -3.373 29.387 1.00 16.19 449 ASN A CA 1
ATOM 3351 C C . ASN A 1 433 ? 62.985 -1.958 28.906 1.00 16.37 449 ASN A C 1
ATOM 3352 O O . ASN A 1 433 ? 62.892 -1.006 29.685 1.00 19.76 449 ASN A O 1
ATOM 3357 N N . PRO A 1 434 ? 63.297 -1.772 27.626 1.00 20.81 450 PRO A N 1
ATOM 3358 C CA . PRO A 1 434 ? 63.562 -0.429 27.106 1.00 23.71 450 PRO A CA 1
ATOM 3359 C C . PRO A 1 434 ? 62.279 0.381 26.984 1.00 16.61 450 PRO A C 1
ATOM 3360 O O . PRO A 1 434 ? 61.182 -0.158 26.858 1.00 15.61 450 PRO A O 1
ATOM 3364 N N . TYR A 1 435 ? 62.423 1.704 27.015 1.00 18.96 451 TYR A N 1
ATOM 3365 C CA . TYR A 1 435 ? 61.265 2.570 26.851 1.00 21.81 451 TYR A CA 1
ATOM 3366 C C . TYR A 1 435 ? 61.683 3.864 26.166 1.00 20.72 451 TYR A C 1
ATOM 3367 O O . TYR A 1 435 ? 62.874 4.182 26.076 1.00 20.62 451 TYR A O 1
ATOM 3376 N N . GLU A 1 436 ? 60.686 4.611 25.669 1.00 17.06 452 GLU A N 1
ATOM 3377 C CA . GLU A 1 436 ? 60.890 5.918 25.066 1.00 17.63 452 GLU A CA 1
ATOM 3378 C C . GLU A 1 436 ? 60.132 6.986 25.840 1.00 17.93 452 GLU A C 1
ATOM 3379 O O . GLU A 1 436 ? 59.180 6.696 26.572 1.00 15.92 452 GLU A O 1
ATOM 3385 N N . THR A 1 437 ? 60.564 8.233 25.653 1.00 18.69 453 THR A N 1
ATOM 3386 C CA . THR A 1 437 ? 59.896 9.374 26.243 1.00 20.36 453 THR A CA 1
ATOM 3387 C C . THR A 1 437 ? 60.046 10.542 25.283 1.00 22.53 453 THR A C 1
ATOM 3388 O O . THR A 1 437 ? 60.877 10.511 24.373 1.00 25.03 453 THR A O 1
ATOM 3392 N N . GLY A 1 438 ? 59.218 11.556 25.474 1.00 21.73 454 GLY A N 1
ATOM 3393 C CA . GLY A 1 438 ? 59.284 12.758 24.667 1.00 23.94 454 GLY A CA 1
ATOM 3394 C C . GLY A 1 438 ? 58.423 12.690 23.420 1.00 27.59 454 GLY A C 1
ATOM 3395 O O . GLY A 1 438 ? 57.881 11.649 23.044 1.00 22.66 454 GLY A O 1
ATOM 3396 N N . VAL A 1 439 ? 58.322 13.837 22.755 1.00 27.70 455 VAL A N 1
ATOM 3397 C CA . VAL A 1 439 ? 57.637 13.896 21.464 1.00 29.70 455 VAL A CA 1
ATOM 3398 C C . VAL A 1 439 ? 58.421 13.070 20.449 1.00 29.54 455 VAL A C 1
ATOM 3399 O O . VAL A 1 439 ? 59.661 13.175 20.394 1.00 40.10 455 VAL A O 1
ATOM 3403 N N . PRO A 1 440 ? 57.775 12.207 19.652 1.00 34.56 456 PRO A N 1
ATOM 3404 C CA . PRO A 1 440 ? 58.500 11.384 18.668 1.00 40.32 456 PRO A CA 1
ATOM 3405 C C . PRO A 1 440 ? 59.168 12.198 17.552 1.00 54.21 456 PRO A C 1
ATOM 3406 O O . PRO A 1 440 ? 58.557 13.101 16.976 1.00 54.82 456 PRO A O 1
#

Nearest PDB structures (foldseek):
  6kvz-assembly1_A  TM=9.975E-01  e=2.074E-87  Chlorobium limicola
  6kvw-assembly2_B  TM=9.963E-01  e=2.074E-87  Chlorobium limicola
  6ktz-assembly1_A  TM=9.969E-01  e=4.188E-87  Chlorobium limicola
  6kw0-assembly2_B  TM=9.963E-01  e=3.804E-85  Chlorobium limicola
  3ipo-assembly1_B  TM=9.194E-01  e=1.667E-41  Escherichia coli K-12

Foldseek 3Di:
DAADEPVRVQVCPPPVQEAEEEQDDVLQQQWFPPPPAPTTHFQPRYDYQHPLCVPPPCRVVVCVVVVNDLSGQYEYEYLAQVNCVVVQVVCVVVNNPRYHYYGPCPPNVSVDPVGDGDHLQQSLQADFLVQVVCVVVVHDGPPDDADAAAEEEEFAVCCCQQLVWDDPRHAYDHLCQQAPPVLLFGDDLVSVWQSCQQQVAALAYAYEFFYAAQDQDQVDPCSRRRLRRLSRLLVLLSSVQQRNPHYHYHFLGPLSNVSVVDDIDNDNNHGDGHDGNHDHTGPRNLQEDE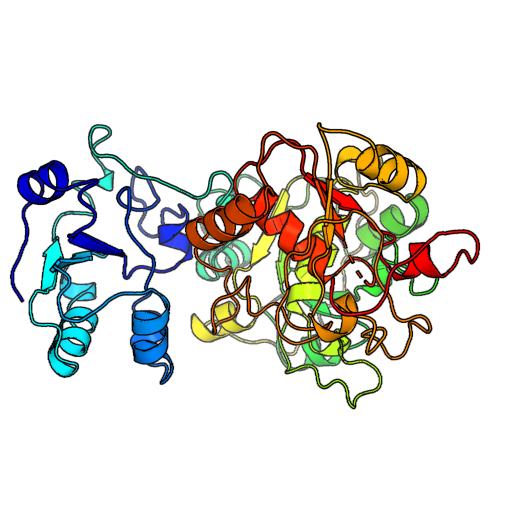DVVQVVQLVDPQEAEEEAFAPCQAQFVDVLHPPAPGGFAAPRHFYDHQDHTPRGRPVQADPSRGGHRLVSVQVVCVVRVNHLSHQYAYECAFSSSSVNQVSCVSNVRPRYHHHRSHPRVQVVDVPHDGHHHDD

InterPro domains:
  IPR001307 Thiosulphate sulfurtransferase, conserved site [PS00683] (433-443)
  IPR001763 Rhodanese-like domain [PF00581] (38-136)
  IPR001763 Rhodanese-like domain [PF00581] (189-291)
  IPR001763 Rhodanese-like domain [PF00581] (323-445)
  IPR001763 Rhodanese-like domain [PS50206] (46-298)
  IPR001763 Rhodanese-like domain [PS50206] (340-452)
  IPR001763 Rhodanese-like domain [SM00450] (36-140)
  IPR001763 Rhodanese-like domain [SM00450] (159-295)
  IPR001763 Rhodanese-like domain [SM00450] (321-449)
  IPR036873 Rhodanese-like domain superfamily [G3DSA:3.40.250.10] (32-142)
  IPR036873 Rhodanese-like domain superfamily [G3DSA:3.40.250.10] (152-308)
  IPR036873 Rhodanese-like domain superfamily [G3DSA:3.40.250.10] (312-457)
  IPR036873 Rhodanese-like domain superfamily [SSF52821] (29-164)
  IPR036873 Rhodanese-like domain superfamily [SSF52821] (155-304)
  IPR036873 Rhodanese-like domain superfamily [SSF52821] (324-456)
  IPR051126 Thiosulfate sulfurtransferase domain-containing protein [PTHR43855] (181-454)